Protein AF-0000000085148671 (afdb_homodimer)

Foldseek 3Di:
DAECEEAECAELDCPEQELAEYENYEADNYEPAQYEHHNYEYELYEQYDPPDPAGYEHDQYAQALYEYYNYEGDNYENALYENANYEYYLYEHAQYECHNYAQWDDPDPPDIDGEYHHALYEHALYEQALHEHELYEHDNYECENYQLANYEHALYEHDNYEYDLVNQLRYAQALYEHENYDNPNDAPVRHPCHNYHYDDVCVCVNVVSVVDDDDDD/DAECEEDACAELDCPEQELAEYENYEADNYEPAQYEHHNYEYELYEQYDPPDPAGYEHHQYEQALYEYENYEGDNYENALYENANYEAYLYEHAQYECHNYAQWDDPDPVDIDGEYHHALYECALYEQALHEHELYEHDNYECENYQLANYEHALYEHDNYEYDLVNQLRYAQALYEHEPYDNPNDAPVRHPCHNYHYDDVCVCVNVVSVVDDDDDD

Organism: Shewanella frigidimarina (strain NCIMB 400) (NCBI:txid318167)

Nearest PDB structures (foldseek):
  2xtx-assembly1_B  TM=9.566E-01  e=6.988E-23  Klebsiella pneumoniae
  2xtw-assembly1_A  TM=9.650E-01  e=1.887E-22  Klebsiella pneumoniae
  2xty-assembly1_B  TM=9.690E-01  e=1.056E-20  Klebsiella pneumoniae
  3psz-assembly1_B  TM=9.398E-01  e=1.735E-20  Aeromonas hydrophila subsp. hydrophila ATCC 7966
  2xt4-assembly1_A  TM=6.233E-01  e=8.039E-11  Xanthomonas albilineans

pLDDT: mean 96.21, std 3.73, range [75.69, 98.88]

Sequence (434 aa):
MSNNQTFREHDFSQQLLPETTFENCHFYHCDFSRADLRDATFINCKFIEAGDSIGCQFKYADLRDASFKHCKLGMANFQGANGFGAEFRECDLQGASFLKTSFVNQISHKSYFCLVYITGCNLSYTDFEKQCIEKCDLFENRWTGANLQKASFKGSDLSRGEFSSNNWQQFDMQYCDLSHCELTGLDPRRVNLTGVKICDWQQEQLLEQLGVIVLPSMSNNQTFREHDFSQQLLPETTFENCHFYHCDFSRADLRDATFINCKFIEAGDSIGCQFKYADLRDASFKHCKLGMANFQGANGFGAEFRECDLQGASFLKTSFVNQISHKSYFCLVYITGCNLSYTDFEKQCIEKCDLFENRWTGANLQKASFKGSDLSRGEFSSNNWQQFDMQYCDLSHCELTGLDPRRVNLTGVKICDWQQEQLLEQLGVIVLPS

Structure (mmCIF, N/CA/C/O backbone):
data_AF-0000000085148671-model_v1
#
loop_
_entity.id
_entity.type
_entity.pdbx_description
1 polymer 'Fluoroquinolone resistance protein'
#
loop_
_atom_site.group_PDB
_atom_site.id
_atom_site.type_symbol
_atom_site.label_atom_id
_atom_site.label_alt_id
_atom_site.label_comp_id
_atom_site.label_asym_id
_atom_site.label_entity_id
_atom_site.label_seq_id
_atom_site.pdbx_PDB_ins_code
_atom_site.Cartn_x
_atom_site.Cartn_y
_atom_site.Cartn_z
_atom_site.occupancy
_atom_site.B_iso_or_equiv
_atom_site.auth_seq_id
_atom_site.auth_comp_id
_atom_site.auth_asym_id
_atom_site.auth_atom_id
_atom_site.pdbx_PDB_model_num
ATOM 1 N N . MET A 1 1 ? 4.504 43.594 30.609 1 75.81 1 MET A N 1
ATOM 2 C CA . MET A 1 1 ? 3.557 42.469 30.656 1 75.81 1 MET A CA 1
ATOM 3 C C . MET A 1 1 ? 2.131 43 30.812 1 75.81 1 MET A C 1
ATOM 5 O O . MET A 1 1 ? 1.864 43.844 31.672 1 75.81 1 MET A O 1
ATOM 9 N N . SER A 1 2 ? 1.337 42.906 29.891 1 85 2 SER A N 1
ATOM 10 C CA . SER A 1 2 ? -0.077 43.25 29.984 1 85 2 SER A CA 1
ATOM 11 C C . SER A 1 2 ? -0.912 42.031 30.406 1 85 2 SER A C 1
ATOM 13 O O . SER A 1 2 ? -0.788 40.969 29.812 1 85 2 SER A O 1
ATOM 15 N N . ASN A 1 3 ? -1.646 42.156 31.609 1 91.94 3 ASN A N 1
ATOM 16 C CA . ASN A 1 3 ? -2.43 41.062 32.156 1 91.94 3 ASN A CA 1
ATOM 17 C C . ASN A 1 3 ? -3.881 41.469 32.406 1 91.94 3 ASN A C 1
ATOM 19 O O . ASN A 1 3 ? -4.148 42.531 32.969 1 91.94 3 ASN A O 1
ATOM 23 N N . ASN A 1 4 ? -4.723 40.625 31.859 1 94.81 4 ASN A N 1
ATOM 24 C CA . ASN A 1 4 ? -6.152 40.781 32.094 1 94.81 4 ASN A CA 1
ATOM 25 C C . ASN A 1 4 ? -6.676 42.094 31.5 1 94.81 4 ASN A C 1
ATOM 27 O O . ASN A 1 4 ? -7.426 42.812 32.156 1 94.81 4 ASN A O 1
ATOM 31 N N . GLN A 1 5 ? -6.199 42.375 30.453 1 96.12 5 GLN A N 1
ATOM 32 C CA . GLN A 1 5 ? -6.645 43.594 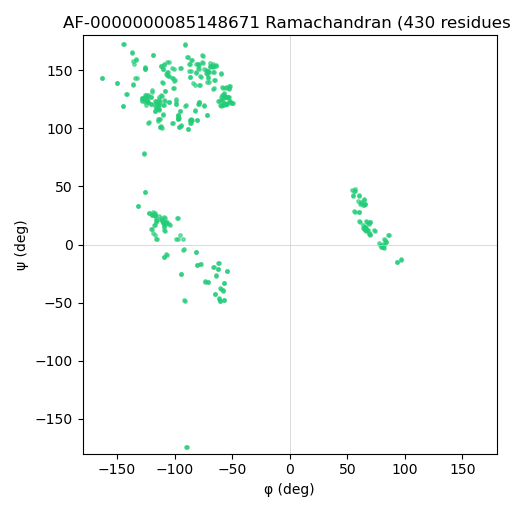29.75 1 96.12 5 GLN A CA 1
ATOM 33 C C . GLN A 1 5 ? -7.5 43.219 28.547 1 96.12 5 GLN A C 1
ATOM 35 O O . GLN A 1 5 ? -7.359 42.156 27.969 1 96.12 5 GLN A O 1
ATOM 40 N N . THR A 1 6 ? -8.469 44.094 28.281 1 97.12 6 THR A N 1
ATOM 41 C CA . THR A 1 6 ? -9.258 43.969 27.062 1 97.12 6 THR A CA 1
ATOM 42 C C . THR A 1 6 ? -8.984 45.125 26.125 1 97.12 6 THR A C 1
ATOM 44 O O . THR A 1 6 ? -9.055 46.281 26.531 1 97.12 6 THR A O 1
ATOM 47 N N . PHE A 1 7 ? -8.586 44.844 25 1 96.62 7 PHE A N 1
ATOM 48 C CA . PHE A 1 7 ? -8.383 45.812 23.922 1 96.62 7 PHE A CA 1
ATOM 49 C C . PHE A 1 7 ? -9.445 45.656 22.844 1 96.62 7 PHE A C 1
ATOM 51 O O . PHE A 1 7 ? -9.664 44.562 22.328 1 96.62 7 PHE A O 1
ATOM 58 N N . ARG A 1 8 ? -10.125 46.688 22.578 1 96.12 8 ARG A N 1
ATOM 59 C CA . ARG A 1 8 ? -11.148 46.656 21.547 1 96.12 8 ARG A CA 1
ATOM 60 C C . ARG A 1 8 ? -10.844 47.688 20.453 1 96.12 8 ARG A C 1
ATOM 62 O O . ARG A 1 8 ? -10.578 48.844 20.734 1 96.12 8 ARG A O 1
ATOM 69 N N . GLU A 1 9 ? -10.812 47.25 19.172 1 96.5 9 GLU A N 1
ATOM 70 C CA . GLU A 1 9 ? -10.617 48.094 18.016 1 96.5 9 GLU A CA 1
ATOM 71 C C . GLU A 1 9 ? -9.32 48.906 18.125 1 96.5 9 GLU A C 1
ATOM 73 O O . GLU A 1 9 ? -9.266 50.062 17.703 1 96.5 9 GLU A O 1
ATOM 78 N N . HIS A 1 10 ? -8.445 48.281 18.828 1 96.19 10 HIS A N 1
ATOM 79 C CA . HIS A 1 10 ? -7.168 48.938 19.016 1 96.19 10 HIS A CA 1
ATOM 80 C C . HIS A 1 10 ? -6.246 48.719 17.828 1 96.19 10 HIS A C 1
ATOM 82 O O . HIS A 1 10 ? -6.195 47.594 17.281 1 96.19 10 HIS A O 1
ATOM 88 N N . ASP A 1 11 ? -5.574 49.656 17.375 1 97.88 11 ASP A N 1
ATOM 89 C CA . ASP A 1 11 ? -4.617 49.531 16.281 1 97.88 11 ASP A CA 1
ATOM 90 C C . ASP A 1 11 ? -3.199 49.344 16.812 1 97.88 11 ASP A C 1
ATOM 92 O O . ASP A 1 11 ? -2.541 50.281 17.234 1 97.88 11 ASP A O 1
ATOM 96 N N . PHE A 1 12 ? -2.732 48.156 16.812 1 97.12 12 PHE A N 1
ATOM 97 C CA . PHE A 1 12 ? -1.361 47.812 17.188 1 97.12 12 PHE A CA 1
ATOM 98 C C . PHE A 1 12 ? -0.454 47.781 15.969 1 97.12 12 PHE A C 1
ATOM 100 O O . PHE A 1 12 ? 0.7 47.375 16.062 1 97.12 12 PHE A O 1
ATOM 107 N N . SER A 1 13 ? -1.01 48.156 14.812 1 97.31 13 SER A N 1
ATOM 108 C CA . SER A 1 13 ? -0.247 48.031 13.578 1 97.31 13 SER A CA 1
ATOM 109 C C . SER A 1 13 ? 1.064 48.812 13.648 1 97.31 13 SER A C 1
ATOM 111 O O . SER A 1 13 ? 1.109 49.906 14.195 1 97.31 13 SER A O 1
ATOM 113 N N . GLN A 1 14 ? 2.143 48.25 13.234 1 97.44 14 GLN A N 1
ATOM 114 C CA . GLN A 1 14 ? 3.471 48.844 13.109 1 97.44 14 GLN A CA 1
ATOM 115 C C . GLN A 1 14 ? 4.07 49.125 14.477 1 97.44 14 GLN A C 1
ATOM 117 O O . GLN A 1 14 ? 5.117 49.781 14.578 1 97.44 14 GLN A O 1
ATOM 122 N N . GLN A 1 15 ? 3.416 48.656 15.461 1 96 15 GLN A N 1
ATOM 123 C CA . GLN A 1 15 ? 3.959 48.906 16.797 1 96 15 GLN A CA 1
ATOM 124 C C . GLN A 1 15 ? 5.102 47.938 17.109 1 96 15 GLN A C 1
ATOM 126 O O . GLN A 1 15 ? 5.148 46.812 16.562 1 96 15 GLN A O 1
ATOM 131 N N . LEU A 1 16 ? 5.965 48.406 17.922 1 96.81 16 LEU A N 1
ATOM 132 C CA . LEU A 1 16 ? 7.059 47.594 18.438 1 96.81 16 LEU A CA 1
ATOM 133 C C . LEU A 1 16 ? 6.691 46.969 19.781 1 96.81 16 LEU A C 1
ATOM 135 O O . LEU A 1 16 ? 6.691 47.656 20.797 1 96.81 16 LEU A O 1
ATOM 139 N N . LEU A 1 17 ? 6.367 45.719 19.703 1 95.31 17 LEU A N 1
ATOM 140 C CA . LEU A 1 17 ? 5.973 45 20.922 1 95.31 17 LEU A CA 1
ATOM 141 C C . LEU A 1 17 ? 6.809 43.75 21.109 1 95.31 17 LEU A C 1
ATOM 143 O O . LEU A 1 17 ? 6.262 42.656 21.344 1 95.31 17 LEU A O 1
ATOM 147 N N . PRO A 1 18 ? 8.133 43.812 20.938 1 95.19 18 PRO A N 1
ATOM 148 C CA . PRO A 1 18 ? 8.945 42.625 21.062 1 95.19 18 PRO A CA 1
ATOM 149 C C . PRO A 1 18 ? 9.055 42.125 22.516 1 95.19 18 PRO A C 1
ATOM 151 O O . PRO A 1 18 ? 9.086 42.969 23.438 1 95.19 18 PRO A O 1
ATOM 154 N N . GLU A 1 19 ? 9.07 40.938 22.734 1 96.62 19 GLU A N 1
ATOM 155 C CA . GLU A 1 19 ? 9.344 40.312 24.031 1 96.62 19 GLU A CA 1
ATOM 156 C C . GLU A 1 19 ? 8.25 40.625 25.047 1 96.62 19 GLU A C 1
ATOM 158 O O . GLU A 1 19 ? 8.398 40.375 26.234 1 96.62 19 GLU A O 1
ATOM 163 N N . THR A 1 20 ? 7.176 41.188 24.484 1 96.75 20 THR A N 1
ATOM 164 C CA . THR A 1 20 ? 6.078 41.5 25.375 1 96.75 20 THR A CA 1
ATOM 165 C C . THR A 1 20 ? 5.273 40.281 25.75 1 96.75 20 THR A C 1
ATOM 167 O O . THR A 1 20 ? 5.152 39.344 24.938 1 96.75 20 THR A O 1
ATOM 170 N N . THR A 1 21 ? 4.781 40.188 26.922 1 97.94 21 THR A N 1
ATOM 171 C CA . THR A 1 21 ? 3.939 39.062 27.359 1 97.94 21 THR A CA 1
ATOM 172 C C . THR A 1 21 ? 2.52 39.562 27.641 1 97.94 21 THR A C 1
ATOM 174 O O . THR A 1 21 ? 2.322 40.531 28.375 1 97.94 21 THR A O 1
ATOM 177 N N . PHE A 1 22 ? 1.618 38.969 27.062 1 98 22 PHE A N 1
ATOM 178 C CA . PHE A 1 22 ? 0.199 39.188 27.312 1 98 22 PHE A CA 1
ATOM 179 C C . PHE A 1 22 ? -0.446 37.969 27.906 1 98 22 PHE A C 1
ATOM 181 O O . PHE A 1 22 ? -0.381 36.875 27.312 1 98 22 PHE A O 1
ATOM 188 N N . GLU A 1 23 ? -1.001 38.031 29.031 1 98.19 23 GLU A N 1
ATOM 189 C CA . GLU A 1 23 ? -1.665 36.906 29.688 1 98.19 23 GLU A CA 1
ATOM 190 C C . GLU A 1 23 ? -3.119 37.219 30.016 1 98.19 23 GLU A C 1
ATOM 192 O O . GLU A 1 23 ? -3.412 38.281 30.562 1 98.19 23 GLU A O 1
ATOM 197 N N . ASN A 1 24 ? -4.008 36.375 29.609 1 98.19 24 ASN A N 1
ATOM 198 C CA . ASN A 1 24 ? -5.434 36.531 29.875 1 98.19 24 ASN A CA 1
ATOM 199 C C . ASN A 1 24 ? -5.973 37.844 29.297 1 98.19 24 ASN A C 1
ATOM 201 O O . ASN A 1 24 ? -6.75 38.531 29.938 1 98.19 24 ASN A O 1
ATOM 205 N N . CYS A 1 25 ? -5.469 38.188 28.172 1 98.19 25 CYS A N 1
ATOM 206 C CA . CYS A 1 25 ? -5.91 39.438 27.516 1 98.19 25 CYS A CA 1
ATOM 207 C C . CYS A 1 25 ? -6.891 39.125 26.391 1 98.19 25 CYS A C 1
ATOM 209 O O . CYS A 1 25 ? -6.887 38 25.844 1 98.19 25 CYS A O 1
ATOM 211 N N . HIS A 1 26 ? -7.762 40.062 26.125 1 97.88 26 HIS A N 1
ATOM 212 C CA . HIS A 1 26 ? -8.703 39.969 25.016 1 97.88 26 HIS A CA 1
ATOM 213 C C . HIS A 1 26 ? -8.438 41.031 23.969 1 97.88 26 HIS A C 1
ATOM 215 O O . HIS A 1 26 ? -8.375 42.219 24.312 1 97.88 26 HIS A O 1
ATOM 221 N N . PHE A 1 27 ? -8.188 40.594 22.797 1 98 27 PHE A N 1
ATOM 222 C CA . PHE A 1 27 ? -8.008 41.5 21.656 1 98 27 PHE A CA 1
ATOM 223 C C . PHE A 1 27 ? -9.148 41.344 20.672 1 98 27 PHE A C 1
ATOM 225 O O . PHE A 1 27 ? -9.203 40.344 19.922 1 98 27 PHE A O 1
ATOM 232 N N . TYR A 1 28 ? -10.094 42.25 20.672 1 97 28 TYR A N 1
ATOM 233 C CA . TYR A 1 28 ? -11.25 42.156 19.781 1 97 28 TYR A CA 1
ATOM 234 C C . TYR A 1 28 ? -11.188 43.219 18.703 1 97 28 TYR A C 1
ATOM 236 O O . TYR A 1 28 ? -11.078 44.406 18.984 1 97 28 TYR A O 1
ATOM 244 N N . HIS A 1 29 ? -11.156 42.781 17.453 1 96.56 29 HIS A N 1
ATOM 245 C CA . HIS A 1 29 ? -11.117 43.656 16.297 1 96.56 29 HIS A CA 1
ATOM 246 C C . HIS A 1 29 ? -9.852 44.531 16.297 1 96.56 29 HIS A C 1
ATOM 248 O O . HIS A 1 29 ? -9.891 45.719 15.977 1 96.56 29 HIS A O 1
ATOM 254 N N . CYS A 1 30 ? -8.789 43.875 16.766 1 97.56 30 CYS A N 1
ATOM 255 C CA . CYS A 1 30 ? -7.52 44.594 16.812 1 97.56 30 CYS A CA 1
ATOM 256 C C . CYS A 1 30 ? -6.684 44.312 15.57 1 97.56 30 CYS A C 1
ATOM 258 O O . CYS A 1 30 ? -6.891 43.312 14.898 1 97.56 30 CYS A O 1
ATOM 260 N N . ASP A 1 31 ? -5.875 45.219 15.203 1 98.5 31 ASP A N 1
ATOM 261 C CA . ASP A 1 31 ? -4.988 45.094 14.047 1 98.5 31 ASP A CA 1
ATOM 262 C C . ASP A 1 31 ? -3.525 45.062 14.484 1 98.5 31 ASP A C 1
ATOM 264 O O . ASP A 1 31 ? -2.998 46.031 15.016 1 98.5 31 ASP A O 1
ATOM 268 N N . PHE A 1 32 ? -2.885 43.938 14.227 1 98.5 32 PHE A N 1
ATOM 269 C CA . PHE A 1 32 ? -1.473 43.781 14.555 1 98.5 32 PHE A CA 1
ATOM 270 C C . PHE A 1 32 ? -0.62 43.781 13.297 1 98.5 32 PHE A C 1
ATOM 272 O O . PHE A 1 32 ? 0.492 43.25 13.289 1 98.5 32 PHE A O 1
ATOM 279 N N . SER A 1 33 ? -1.184 44.312 12.164 1 98.56 33 SER A N 1
ATOM 280 C CA . SER A 1 33 ? -0.46 44.281 10.898 1 98.56 33 SER A CA 1
ATOM 281 C C . SER A 1 33 ? 0.888 44.969 11.008 1 98.56 33 SER A C 1
ATOM 283 O O . SER A 1 33 ? 0.979 46.062 11.562 1 98.56 33 SER A O 1
ATOM 285 N N . ARG A 1 34 ? 1.94 44.344 10.57 1 98.56 34 ARG A N 1
ATOM 286 C CA . ARG A 1 34 ? 3.303 44.844 10.492 1 98.56 34 ARG A CA 1
ATOM 287 C C . ARG A 1 34 ? 3.852 45.156 11.883 1 98.56 34 ARG A C 1
ATOM 289 O O . ARG A 1 34 ? 4.844 45.875 12.016 1 98.56 34 ARG A O 1
ATOM 296 N N . ALA A 1 35 ? 3.182 44.688 12.852 1 98.5 35 ALA A N 1
ATOM 297 C CA . ALA A 1 35 ? 3.711 44.875 14.195 1 98.5 35 ALA A CA 1
ATOM 298 C C . ALA A 1 35 ? 4.926 43.969 14.43 1 98.5 35 ALA A C 1
ATOM 300 O O . ALA A 1 35 ? 5.039 42.906 13.828 1 98.5 35 ALA A O 1
ATOM 301 N N . ASP A 1 36 ? 5.84 44.438 15.211 1 98.69 36 ASP A N 1
ATOM 302 C CA . ASP A 1 36 ? 6.949 43.625 15.672 1 98.69 36 ASP A CA 1
ATOM 303 C C . ASP A 1 36 ? 6.57 42.844 16.938 1 98.69 36 ASP A C 1
ATOM 305 O O . ASP A 1 36 ? 6.5 43.406 18.031 1 98.69 36 ASP A O 1
ATOM 309 N N . LEU A 1 37 ? 6.395 41.625 16.766 1 98.31 37 LEU A N 1
ATOM 310 C CA . LEU A 1 37 ? 5.992 40.781 17.875 1 98.31 37 LEU A CA 1
ATOM 311 C C . LEU A 1 37 ? 7.043 39.719 18.141 1 98.31 37 LEU A C 1
ATOM 313 O O . LEU A 1 37 ? 6.715 38.625 18.609 1 98.31 37 LEU A O 1
ATOM 317 N N . ARG A 1 38 ? 8.289 40.031 17.781 1 98 38 ARG A N 1
ATOM 318 C CA . ARG A 1 38 ? 9.367 39.094 18.016 1 98 38 ARG A CA 1
ATOM 319 C C . ARG A 1 38 ? 9.453 38.719 19.484 1 98 38 ARG A C 1
ATOM 321 O O . ARG A 1 38 ? 9.422 39.562 20.359 1 98 38 ARG A O 1
ATOM 328 N N . ASP A 1 39 ? 9.445 37.406 19.719 1 98.44 39 ASP A N 1
ATOM 329 C CA . ASP A 1 39 ? 9.625 36.844 21.047 1 98.44 39 ASP A CA 1
ATOM 330 C C . ASP A 1 39 ? 8.477 37.25 21.969 1 98.44 39 ASP A C 1
ATOM 332 O O . ASP A 1 39 ? 8.602 37.156 23.188 1 98.44 39 ASP A O 1
ATOM 336 N N . ALA A 1 40 ? 7.445 37.719 21.391 1 98.38 40 ALA A N 1
ATOM 337 C CA . ALA A 1 40 ? 6.277 38.031 22.203 1 98.38 40 ALA A CA 1
ATOM 338 C C . ALA A 1 40 ? 5.574 36.75 22.656 1 98.38 40 ALA A C 1
ATOM 340 O O . ALA A 1 40 ? 5.641 35.719 21.984 1 98.38 40 ALA A O 1
ATOM 341 N N . THR A 1 41 ? 4.934 36.75 23.797 1 98.62 41 THR A N 1
ATOM 342 C CA . THR A 1 41 ? 4.234 35.594 24.344 1 98.62 41 THR A CA 1
ATOM 343 C C . THR A 1 41 ? 2.783 35.969 24.672 1 98.62 41 THR A C 1
ATOM 345 O O . THR A 1 41 ? 2.518 36.938 25.359 1 98.62 41 THR A O 1
ATOM 348 N N . PHE A 1 42 ? 1.898 35.219 24.172 1 98.62 42 PHE A N 1
ATOM 349 C CA . PHE A 1 42 ? 0.476 35.344 24.469 1 98.62 42 PHE A CA 1
ATOM 350 C C . PHE A 1 42 ? -0.035 34.094 25.156 1 98.62 42 PHE A C 1
ATOM 352 O O . PHE A 1 42 ? 0.072 33 24.609 1 98.62 42 PHE A O 1
ATOM 359 N N . ILE A 1 43 ? -0.55 34.188 26.375 1 98.62 43 ILE A N 1
ATOM 360 C CA . ILE A 1 43 ? -1.033 33.031 27.125 1 98.62 43 ILE A CA 1
ATOM 361 C C . ILE A 1 43 ? -2.498 33.25 27.5 1 98.62 43 ILE A C 1
ATOM 363 O O . ILE A 1 43 ? -2.846 34.25 28.141 1 98.62 43 ILE A O 1
ATOM 367 N N . ASN A 1 44 ? -3.365 32.312 27.078 1 98.56 44 ASN A N 1
ATOM 368 C CA . ASN A 1 44 ? -4.781 32.375 27.438 1 98.56 44 ASN A CA 1
ATOM 369 C C . ASN A 1 44 ? -5.438 33.656 26.938 1 98.56 44 ASN A C 1
ATOM 371 O O . ASN A 1 44 ? -6.137 34.344 27.688 1 98.56 44 ASN A O 1
ATOM 375 N N . CYS A 1 45 ? -5.109 34.031 25.719 1 98.56 45 CYS A N 1
ATOM 376 C CA . CYS A 1 45 ? -5.652 35.25 25.141 1 98.56 45 CYS A CA 1
ATOM 377 C C . CYS A 1 45 ? -6.727 34.906 24.109 1 98.56 45 CYS A C 1
ATOM 379 O O . CYS A 1 45 ? -6.789 33.812 23.594 1 98.56 45 CYS A O 1
ATOM 381 N N . LYS A 1 46 ? -7.586 35.875 23.875 1 98.31 46 LYS A N 1
ATOM 382 C CA . LYS A 1 46 ? -8.625 35.75 22.844 1 98.31 46 LYS A CA 1
ATOM 383 C C . LYS A 1 46 ? -8.453 36.844 21.781 1 98.31 46 LYS A C 1
ATOM 385 O O . LYS A 1 46 ? -8.289 38 22.094 1 98.31 46 LYS A O 1
ATOM 390 N N . PHE A 1 47 ? -8.523 36.375 20.578 1 98.38 47 PHE A N 1
ATOM 391 C CA . PHE A 1 47 ? -8.32 37.344 19.484 1 98.38 47 PHE A CA 1
ATOM 392 C C . PHE A 1 47 ? -9.562 37.438 18.609 1 98.38 47 PHE A C 1
ATOM 394 O O . PHE A 1 47 ? -9.523 38 17.516 1 98.38 47 PHE A O 1
ATOM 401 N N . ILE A 1 48 ? -10.641 36.781 19.141 1 97.56 48 ILE A N 1
ATOM 402 C CA . ILE A 1 48 ? -11.914 36.812 18.422 1 97.56 48 ILE A CA 1
ATOM 403 C C . ILE A 1 48 ? -13.062 36.719 19.422 1 97.56 48 ILE A C 1
ATOM 405 O O . ILE A 1 48 ? -12.984 35.969 20.406 1 97.56 48 ILE A O 1
ATOM 409 N N . GLU A 1 49 ? -13.969 37.469 19.125 1 94.19 49 GLU A N 1
ATOM 410 C CA . GLU A 1 49 ? -15.18 37.406 19.938 1 94.19 49 GLU A CA 1
ATOM 411 C C . GLU A 1 49 ? -16.141 36.344 19.406 1 94.19 49 GLU A C 1
ATOM 413 O O . GLU A 1 49 ? -16.156 36.062 18.219 1 94.19 49 GLU A O 1
ATOM 418 N N . ALA A 1 50 ? -16.859 35.812 20.344 1 90.44 50 ALA A N 1
ATOM 419 C CA . ALA A 1 50 ? -17.844 34.812 19.938 1 90.44 50 ALA A CA 1
ATOM 420 C C . ALA A 1 50 ? -18.781 35.344 18.875 1 90.44 50 ALA A C 1
ATOM 422 O O . ALA A 1 50 ? -19.312 36.469 19.016 1 90.44 50 ALA A O 1
ATOM 423 N N . GLY A 1 51 ? -18.922 34.688 17.812 1 89.75 51 GLY A N 1
ATOM 424 C CA . GLY A 1 51 ? -19.875 35.094 16.781 1 89.75 51 GLY A CA 1
ATOM 425 C C . GLY A 1 51 ? -19.234 35.906 15.664 1 89.75 51 GLY A C 1
ATOM 426 O O . GLY A 1 51 ? -19.844 36.125 14.625 1 89.75 51 GLY A O 1
ATOM 427 N N . ASP A 1 52 ? -17.984 36.344 15.922 1 92.25 52 ASP A N 1
ATOM 428 C CA . ASP A 1 52 ? -17.297 37.094 14.891 1 92.25 52 ASP A CA 1
ATOM 429 C C . ASP A 1 52 ? -16.891 36.219 13.711 1 92.25 52 ASP A C 1
ATOM 431 O O . ASP A 1 52 ? -16.656 35.031 13.883 1 92.25 52 ASP A O 1
ATOM 435 N N . SER A 1 53 ? -16.906 36.906 12.602 1 93 53 SER A N 1
ATOM 436 C CA . SER A 1 53 ? -16.5 36.188 11.406 1 93 53 SER A CA 1
ATOM 437 C C . SER A 1 53 ? -15.117 36.625 10.945 1 93 53 SER A C 1
ATOM 439 O O . SER A 1 53 ? -14.578 36.094 9.977 1 93 53 SER A O 1
ATOM 441 N N . ILE A 1 54 ? -14.695 37.656 11.586 1 93.62 54 ILE A N 1
ATOM 442 C CA . ILE A 1 54 ? -13.383 38.188 11.234 1 93.62 54 ILE A CA 1
ATOM 443 C C . ILE A 1 54 ? -12.5 38.25 12.484 1 93.62 54 ILE A C 1
ATOM 445 O O . ILE A 1 54 ? -12.914 38.75 13.516 1 93.62 54 ILE A O 1
ATOM 449 N N . GLY A 1 55 ? -11.398 37.625 12.43 1 96.06 55 GLY A N 1
ATOM 450 C CA . GLY A 1 55 ? -10.453 37.688 13.539 1 96.06 55 GLY A CA 1
ATOM 451 C C . GLY A 1 55 ? -9.477 38.812 13.445 1 96.06 55 GLY A C 1
ATOM 452 O O . GLY A 1 55 ? -9.625 39.719 12.594 1 96.06 55 GLY A O 1
ATOM 453 N N . CYS A 1 56 ? -8.539 38.875 14.32 1 97.69 56 CYS A N 1
ATOM 454 C CA . CYS A 1 56 ? -7.523 39.906 14.336 1 97.69 56 CYS A CA 1
ATOM 455 C C . CYS A 1 56 ? -6.602 39.812 13.133 1 97.69 56 CYS A C 1
ATOM 457 O O . CYS A 1 56 ? -6.473 38.719 12.539 1 97.69 56 CYS A O 1
ATOM 459 N N . GLN A 1 57 ? -6.051 40.938 12.758 1 98.19 57 GLN A N 1
ATOM 460 C CA . GLN A 1 57 ? -5.168 41 11.602 1 98.19 57 GLN A CA 1
ATOM 461 C C . GLN A 1 57 ? -3.703 40.969 12.023 1 98.19 57 GLN A C 1
ATOM 463 O O . GLN A 1 57 ? -3.279 41.812 12.836 1 98.19 57 GLN A O 1
ATOM 468 N N . PHE A 1 58 ? -2.973 40.031 11.477 1 98.56 58 PHE A N 1
ATOM 469 C CA . PHE A 1 58 ? -1.538 39.938 11.727 1 98.56 58 PHE A CA 1
ATOM 470 C C . PHE A 1 58 ? -0.753 40 10.422 1 98.56 58 PHE A C 1
ATOM 472 O O . PHE A 1 58 ? 0.311 39.406 10.297 1 98.56 58 PHE A O 1
ATOM 479 N N . LYS A 1 59 ? -1.323 40.656 9.414 1 98.44 59 LYS A N 1
ATOM 480 C CA . LYS A 1 59 ? -0.698 40.688 8.094 1 98.44 59 LYS A CA 1
ATOM 481 C C . LYS A 1 59 ? 0.701 41.312 8.172 1 98.44 59 LYS A C 1
ATOM 483 O O . LYS A 1 59 ? 0.887 42.375 8.75 1 98.44 59 LYS A O 1
ATOM 488 N N . TYR A 1 60 ? 1.724 40.562 7.633 1 98.5 60 TYR A N 1
ATOM 489 C CA . TYR A 1 60 ? 3.111 41 7.508 1 98.5 60 TYR A CA 1
ATOM 490 C C . TYR A 1 60 ? 3.713 41.312 8.875 1 98.5 60 TYR A C 1
ATOM 492 O O . TYR A 1 60 ? 4.66 42.094 8.984 1 98.5 60 TYR A O 1
ATOM 500 N N . ALA A 1 61 ? 3.111 40.781 9.898 1 98.69 61 ALA A N 1
ATOM 501 C CA . ALA A 1 61 ? 3.678 40.938 11.234 1 98.69 61 ALA A CA 1
ATOM 502 C C . ALA A 1 61 ? 4.934 40.094 11.398 1 98.69 61 ALA A C 1
ATOM 504 O O . ALA A 1 61 ? 5.102 39.094 10.711 1 98.69 61 ALA A O 1
ATOM 505 N N . ASP A 1 62 ? 5.848 40.531 12.203 1 98.69 62 ASP A N 1
ATOM 506 C CA . ASP A 1 62 ? 7.016 39.75 12.578 1 98.69 62 ASP A CA 1
ATOM 507 C C . ASP A 1 62 ? 6.715 38.875 13.805 1 98.69 62 ASP A C 1
ATOM 509 O O . ASP A 1 62 ? 6.742 39.375 14.938 1 98.69 62 ASP A O 1
ATOM 513 N N . LEU A 1 63 ? 6.445 37.656 13.523 1 98.31 63 LEU A N 1
ATOM 514 C CA . LEU A 1 63 ? 6.07 36.719 14.578 1 98.31 63 LEU A CA 1
ATOM 515 C C . LEU A 1 63 ? 7.227 35.781 14.898 1 98.31 63 LEU A C 1
ATOM 517 O O . LEU A 1 63 ? 7.023 34.719 15.508 1 98.31 63 LEU A O 1
ATOM 521 N N . ARG A 1 64 ? 8.422 36.125 14.508 1 97.75 64 ARG A N 1
ATOM 522 C CA . ARG A 1 64 ? 9.555 35.25 14.797 1 97.75 64 ARG A CA 1
ATOM 523 C C . ARG A 1 64 ? 9.648 34.938 16.281 1 97.75 64 ARG A C 1
ATOM 525 O O . ARG A 1 64 ? 9.719 35.844 17.109 1 97.75 64 ARG A O 1
ATOM 532 N N . ASP A 1 65 ? 9.578 33.719 16.609 1 98.5 65 ASP A N 1
ATOM 533 C CA . ASP A 1 65 ? 9.75 33.156 17.953 1 98.5 65 ASP A CA 1
ATOM 534 C C . ASP A 1 65 ? 8.633 33.625 18.891 1 98.5 65 ASP A C 1
ATOM 536 O O . ASP A 1 65 ? 8.789 33.625 20.109 1 98.5 65 ASP A O 1
ATOM 540 N N . ALA A 1 66 ? 7.641 34.125 18.328 1 98.69 66 ALA A N 1
ATOM 541 C CA . ALA A 1 66 ? 6.469 34.438 19.141 1 98.69 66 ALA A CA 1
ATOM 542 C C . ALA A 1 66 ? 5.781 33.188 19.625 1 98.69 66 ALA A C 1
ATOM 544 O O . ALA A 1 66 ? 5.902 32.125 19.016 1 98.69 66 ALA A O 1
ATOM 545 N N . SER A 1 67 ? 5.109 33.281 20.734 1 98.81 67 SER A N 1
ATOM 546 C CA . SER A 1 67 ? 4.453 32.125 21.328 1 98.81 67 SER A CA 1
ATOM 547 C C . SER A 1 67 ? 2.992 32.406 21.641 1 98.81 67 SER A C 1
ATOM 549 O O . SER A 1 67 ? 2.674 33.406 22.266 1 98.81 67 SER A O 1
ATOM 551 N N . PHE A 1 68 ? 2.139 31.609 21.172 1 98.81 68 PHE A N 1
ATOM 552 C CA . PHE A 1 68 ? 0.719 31.609 21.5 1 98.81 68 PHE A CA 1
ATOM 553 C C . PHE A 1 68 ? 0.327 30.328 22.219 1 98.81 68 PHE A C 1
ATOM 555 O O . PHE A 1 68 ? 0.456 29.234 21.672 1 98.81 68 PHE A O 1
ATOM 562 N N . LYS A 1 69 ? -0.103 30.406 23.438 1 98.81 69 LYS A N 1
ATOM 563 C CA . LYS A 1 69 ? -0.496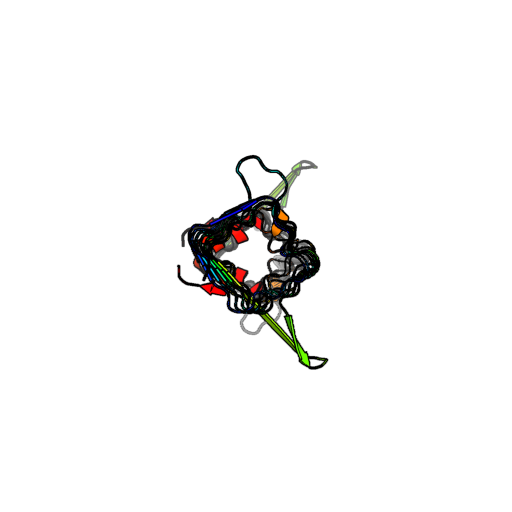 29.25 24.219 1 98.81 69 LYS A CA 1
ATOM 564 C C . LYS A 1 69 ? -1.922 29.391 24.734 1 98.81 69 LYS A C 1
ATOM 566 O O . LYS A 1 69 ? -2.248 30.375 25.406 1 98.81 69 LYS A O 1
ATOM 571 N N . HIS A 1 70 ? -2.777 28.422 24.453 1 98.75 70 HIS A N 1
ATOM 572 C CA . HIS A 1 70 ? -4.16 28.438 24.922 1 98.75 70 HIS A CA 1
ATOM 573 C C . HIS A 1 70 ? -4.887 29.688 24.469 1 98.75 70 HIS A C 1
ATOM 575 O O . HIS A 1 70 ? -5.539 30.359 25.281 1 98.75 70 HIS A O 1
ATOM 581 N N . CYS A 1 71 ? -4.711 30 23.203 1 98.81 71 CYS A N 1
ATOM 582 C CA . CYS A 1 71 ? -5.305 31.219 22.672 1 98.81 71 CYS A CA 1
ATOM 583 C C . CYS A 1 71 ? -6.422 30.906 21.688 1 98.81 71 CYS A C 1
ATOM 585 O O . CYS A 1 71 ? -6.434 29.828 21.078 1 98.81 71 CYS A O 1
ATOM 587 N N . LYS A 1 72 ? -7.379 31.797 21.531 1 98.62 72 LYS A N 1
ATOM 588 C CA . LYS A 1 72 ? -8.414 31.75 20.5 1 98.62 72 LYS A CA 1
ATOM 589 C C . LYS A 1 72 ? -8.094 32.719 19.359 1 98.62 72 LYS A C 1
ATOM 591 O O . LYS A 1 72 ? -8.328 33.906 19.484 1 98.62 72 LYS A O 1
ATOM 596 N N . LEU A 1 73 ? -7.656 32.125 18.297 1 98.06 73 LEU A N 1
ATOM 597 C CA . LEU A 1 73 ? -7.188 32.938 17.172 1 98.06 73 LEU A CA 1
ATOM 598 C C . LEU A 1 73 ? -8.016 32.656 15.922 1 98.06 73 LEU A C 1
ATOM 600 O O . LEU A 1 73 ? -7.523 32.781 14.797 1 98.06 73 LEU A O 1
ATOM 604 N N . GLY A 1 74 ? -9.219 32.219 16.094 1 98.19 74 GLY A N 1
ATOM 605 C CA . GLY A 1 74 ? -10.07 31.906 14.961 1 98.19 74 GLY A CA 1
ATOM 606 C C . GLY A 1 74 ? -10.164 33.031 13.953 1 98.19 74 GLY A C 1
ATOM 607 O O . GLY A 1 74 ? -10.25 34.219 14.328 1 98.19 74 GLY A O 1
ATOM 608 N N . MET A 1 75 ? -10.078 32.719 12.703 1 98 75 MET A N 1
ATOM 609 C CA . MET A 1 75 ? -10.305 33.625 11.594 1 98 75 MET A CA 1
ATOM 610 C C . MET A 1 75 ? -9.219 34.719 11.57 1 98 75 MET A C 1
ATOM 612 O O . MET A 1 75 ? -9.398 35.75 10.945 1 98 75 MET A O 1
ATOM 616 N N . ALA A 1 76 ? -8.156 34.5 12.32 1 98.31 76 ALA A N 1
ATOM 617 C CA . ALA A 1 76 ? -7.047 35.438 12.258 1 98.31 76 ALA A CA 1
ATOM 618 C C . ALA A 1 76 ? -6.367 35.406 10.891 1 98.31 76 ALA A C 1
ATOM 620 O O . ALA A 1 76 ? -6.398 34.375 10.203 1 98.31 76 ALA A O 1
ATOM 621 N N . ASN A 1 77 ? -5.852 36.5 10.453 1 98.38 77 ASN A N 1
ATOM 622 C CA . ASN A 1 77 ? -5.156 36.594 9.18 1 98.38 77 ASN A CA 1
ATOM 623 C C . ASN A 1 77 ? -3.656 36.812 9.367 1 98.38 77 ASN A C 1
ATOM 625 O O . ASN A 1 77 ? -3.225 37.906 9.781 1 98.38 77 ASN A O 1
ATOM 629 N N . PHE A 1 78 ? -2.854 35.812 9.016 1 98.5 78 PHE A N 1
ATOM 630 C CA . PHE A 1 78 ? -1.407 35.875 9.188 1 98.5 78 PHE A CA 1
ATOM 631 C C . PHE A 1 78 ? -0.71 36.062 7.848 1 98.5 78 PHE A C 1
ATOM 633 O O . PHE A 1 78 ? 0.473 35.719 7.707 1 98.5 78 PHE A O 1
ATOM 640 N N . GLN A 1 79 ? -1.479 36.531 6.855 1 97.94 79 GLN A N 1
ATOM 641 C CA . GLN A 1 79 ? -0.948 36.625 5.5 1 97.94 79 GLN A CA 1
ATOM 642 C C . GLN A 1 79 ? 0.378 37.406 5.488 1 97.94 79 GLN A C 1
ATOM 644 O O . GLN A 1 79 ? 0.469 38.5 6.004 1 97.94 79 GLN A O 1
ATOM 649 N N . GLY A 1 80 ? 1.396 36.719 4.957 1 97.94 80 GLY A N 1
ATOM 650 C CA . GLY A 1 80 ? 2.674 37.375 4.723 1 97.94 80 GLY A CA 1
ATOM 651 C C . GLY A 1 80 ? 3.506 37.531 5.984 1 97.94 80 GLY A C 1
ATOM 652 O O . GLY A 1 80 ? 4.594 38.125 5.949 1 97.94 80 GLY A O 1
ATOM 653 N N . ALA A 1 81 ? 3.072 37.125 7.059 1 98.38 81 ALA A N 1
ATOM 654 C CA . ALA A 1 81 ? 3.799 37.219 8.32 1 98.38 81 ALA A CA 1
ATOM 655 C C . ALA A 1 81 ? 5.043 36.344 8.32 1 98.38 81 ALA A C 1
ATOM 657 O O . ALA A 1 81 ? 5.156 35.438 7.516 1 98.38 81 ALA A O 1
ATOM 658 N N . ASN A 1 82 ? 6.016 36.688 9.133 1 98.12 82 ASN A N 1
ATOM 659 C CA . ASN A 1 82 ? 7.184 35.875 9.406 1 98.12 82 ASN A CA 1
ATOM 660 C C . ASN A 1 82 ? 7.008 35.062 10.695 1 98.12 82 ASN A C 1
ATOM 662 O O . ASN A 1 82 ? 7.086 35.625 11.789 1 98.12 82 ASN A O 1
ATOM 666 N N . GLY A 1 83 ? 6.832 33.844 10.516 1 97.62 83 GLY A N 1
ATOM 667 C CA . GLY A 1 83 ? 6.543 33.031 11.672 1 97.62 83 GLY A CA 1
ATOM 668 C C . GLY A 1 83 ? 7.656 32.031 11.992 1 97.62 83 GLY A C 1
ATOM 669 O O . GLY A 1 83 ? 7.414 30.984 12.586 1 97.62 83 GLY A O 1
ATOM 670 N N . PHE A 1 84 ? 8.938 32.375 11.531 1 97.31 84 PHE A N 1
ATOM 671 C CA . PHE A 1 84 ? 10.055 31.5 11.836 1 97.31 84 PHE A CA 1
ATOM 672 C C . PHE A 1 84 ? 10.242 31.359 13.344 1 97.31 84 PHE A C 1
ATOM 674 O O . PHE A 1 84 ? 10.406 32.344 14.047 1 97.31 84 PHE A O 1
ATOM 681 N N . GLY A 1 85 ? 10.109 30.109 13.789 1 97.81 85 GLY A N 1
ATOM 682 C CA . GLY A 1 85 ? 10.297 29.828 15.211 1 97.81 85 GLY A CA 1
ATOM 683 C C . GLY A 1 85 ? 9.055 30.078 16.031 1 97.81 85 GLY A C 1
ATOM 684 O O . GLY A 1 85 ? 9.086 29.969 17.266 1 97.81 85 GLY A O 1
ATOM 685 N N . ALA A 1 86 ? 7.996 30.453 15.43 1 98.5 86 ALA A N 1
ATOM 686 C CA . ALA A 1 86 ? 6.754 30.719 16.156 1 98.5 86 ALA A CA 1
ATOM 687 C C . ALA A 1 86 ? 6.203 29.438 16.766 1 98.5 86 ALA A C 1
ATOM 689 O O . ALA A 1 86 ? 6.477 28.328 16.297 1 98.5 86 ALA A O 1
ATOM 690 N N . GLU A 1 87 ? 5.477 29.625 17.812 1 98.69 87 GLU A N 1
ATOM 691 C CA . GLU A 1 87 ? 4.879 28.516 18.547 1 98.69 87 GLU A CA 1
ATOM 692 C C . GLU A 1 87 ? 3.383 28.734 18.75 1 98.69 87 GLU A C 1
ATOM 694 O O . GLU A 1 87 ? 2.969 29.766 19.266 1 98.69 87 GLU A O 1
ATOM 699 N N . PHE A 1 88 ? 2.617 27.812 18.328 1 98.81 88 PHE A N 1
ATOM 700 C CA . PHE A 1 88 ? 1.193 27.719 18.641 1 98.81 88 PHE A CA 1
ATOM 701 C C . PHE A 1 88 ? 0.88 26.453 19.422 1 98.81 88 PHE A C 1
ATOM 703 O O . PHE A 1 88 ? 1.072 25.344 18.922 1 98.81 88 PHE A O 1
ATOM 710 N N . ARG A 1 89 ? 0.458 26.594 20.625 1 98.75 89 ARG A N 1
ATOM 711 C CA . ARG A 1 89 ? 0.158 25.422 21.453 1 98.75 89 ARG A CA 1
ATOM 712 C C . ARG A 1 89 ? -1.265 25.5 22 1 98.75 89 ARG A C 1
ATOM 714 O O . ARG A 1 89 ? -1.634 26.469 22.672 1 98.75 89 ARG A O 1
ATOM 721 N N . GLU A 1 90 ? -2.076 24.484 21.703 1 98.75 90 GLU A N 1
ATOM 722 C CA . GLU A 1 90 ? -3.436 24.391 22.219 1 98.75 90 GLU A CA 1
ATOM 723 C C . GLU A 1 90 ? -4.242 25.641 21.906 1 98.75 90 GLU A C 1
ATOM 725 O O . GLU A 1 90 ? -4.883 26.203 22.797 1 98.75 90 GLU A O 1
ATOM 730 N N . CYS A 1 91 ? -4.137 26.031 20.703 1 98.88 91 CYS A N 1
ATOM 731 C CA . CYS A 1 91 ? -4.852 27.219 20.25 1 98.88 91 CYS A CA 1
ATOM 732 C C . CYS A 1 91 ? -5.996 26.828 19.312 1 98.88 91 CYS A C 1
ATOM 734 O O . CYS A 1 91 ? -5.984 25.75 18.719 1 98.88 91 CYS A O 1
ATOM 736 N N . ASP A 1 92 ? -6.996 27.641 19.219 1 98.69 92 ASP A N 1
ATOM 737 C CA . ASP A 1 92 ? -8.031 27.562 18.203 1 98.69 92 ASP A CA 1
ATOM 738 C C . ASP A 1 92 ? -7.723 28.5 17.031 1 98.69 92 ASP A C 1
ATOM 740 O O . ASP A 1 92 ? -7.836 29.719 17.156 1 98.69 92 ASP A O 1
ATOM 744 N N . LEU A 1 93 ? -7.371 27.906 15.93 1 98.5 93 LEU A N 1
ATOM 745 C CA . LEU A 1 93 ? -7 28.688 14.758 1 98.5 93 LEU A CA 1
ATOM 746 C C . LEU A 1 93 ? -7.988 28.469 13.617 1 98.5 93 LEU A C 1
ATOM 748 O O . LEU A 1 93 ? -7.652 28.656 12.445 1 98.5 93 LEU A O 1
ATOM 752 N N . GLN A 1 94 ? -9.18 28.016 13.992 1 98.19 94 GLN A N 1
ATOM 753 C CA . GLN A 1 94 ? -10.164 27.672 12.977 1 98.19 94 GLN A CA 1
ATOM 754 C C . GLN A 1 94 ? -10.352 28.812 11.977 1 98.19 94 GLN A C 1
ATOM 756 O O . GLN A 1 94 ? -10.609 29.953 12.367 1 98.19 94 GLN A O 1
ATOM 761 N N . GLY A 1 95 ? -10.109 28.469 10.75 1 97.88 95 GLY A N 1
ATOM 762 C CA . GLY A 1 95 ? -10.398 29.422 9.695 1 97.88 95 GLY A CA 1
ATOM 763 C C . GLY A 1 95 ? -9.305 30.453 9.508 1 97.88 95 GLY A C 1
ATOM 764 O O . GLY A 1 95 ? -9.43 31.359 8.68 1 97.88 95 GLY A O 1
ATOM 765 N N . ALA A 1 96 ? -8.258 30.422 10.25 1 98.31 96 ALA A N 1
ATOM 766 C CA . ALA A 1 96 ? -7.156 31.375 10.117 1 98.31 96 ALA A CA 1
ATOM 767 C C . ALA A 1 96 ? -6.469 31.234 8.758 1 98.31 96 ALA A C 1
ATOM 769 O O . ALA A 1 96 ? -6.539 30.172 8.125 1 98.31 96 ALA A O 1
ATOM 770 N N . SER A 1 97 ? -5.859 32.281 8.289 1 98 97 SER A N 1
ATOM 771 C CA . SER A 1 97 ? -5.152 32.25 7.012 1 98 97 SER A CA 1
ATOM 772 C C . SER A 1 97 ? -3.645 32.375 7.211 1 98 97 SER A C 1
ATOM 774 O O . SER A 1 97 ? -3.176 33.312 7.871 1 98 97 SER A O 1
ATOM 776 N N . PHE A 1 98 ? -2.936 31.469 6.625 1 97.88 98 PHE A N 1
ATOM 777 C CA . PHE A 1 98 ? -1.478 31.5 6.656 1 97.88 98 PHE A CA 1
ATOM 778 C C . PHE A 1 98 ? -0.906 31.672 5.254 1 97.88 98 PHE A C 1
ATOM 780 O O . PHE A 1 98 ? 0.201 31.203 4.969 1 97.88 98 PHE A O 1
ATOM 787 N N . LEU A 1 99 ? -1.723 32.281 4.398 1 96.06 99 LEU A N 1
ATOM 788 C CA . LEU A 1 99 ? -1.291 32.5 3.023 1 96.06 99 LEU A CA 1
ATOM 789 C C . LEU A 1 99 ? -0.021 33.344 2.977 1 96.06 99 LEU A C 1
ATOM 791 O O . LEU A 1 99 ? 0.051 34.406 3.607 1 96.06 99 LEU A O 1
ATOM 795 N N . LYS A 1 100 ? 1.044 32.844 2.355 1 96.31 100 LYS A N 1
ATOM 796 C CA . LYS A 1 100 ? 2.301 33.562 2.121 1 96.31 100 LYS A CA 1
ATOM 797 C C . LYS A 1 100 ? 3.039 33.812 3.432 1 96.31 100 LYS A C 1
ATOM 799 O O . LYS A 1 100 ? 3.92 34.688 3.496 1 96.31 100 LYS A O 1
ATOM 804 N N . THR A 1 101 ? 2.596 33.156 4.477 1 97.38 101 THR A N 1
ATOM 805 C CA . THR A 1 101 ? 3.354 33.219 5.723 1 97.38 101 THR A CA 1
ATOM 806 C C . THR A 1 101 ? 4.645 32.406 5.605 1 97.38 101 THR A C 1
ATOM 808 O O . THR A 1 101 ? 4.652 31.328 5.039 1 97.38 101 THR A O 1
ATOM 811 N N . SER A 1 102 ? 5.73 32.906 6.148 1 96.31 102 SER A N 1
ATOM 812 C CA . SER A 1 102 ? 7.008 32.188 6.043 1 96.31 102 SER A CA 1
ATOM 813 C C . SER A 1 102 ? 7.414 31.594 7.379 1 96.31 102 SER A C 1
ATOM 815 O O . SER A 1 102 ? 7.383 32.25 8.414 1 96.31 102 SER A O 1
ATOM 817 N N . PHE A 1 103 ? 7.77 30.375 7.309 1 96.81 103 PHE A N 1
ATOM 818 C CA . PHE A 1 103 ? 8.32 29.688 8.469 1 96.81 103 PHE A CA 1
ATOM 819 C C . PHE A 1 103 ? 9.758 29.25 8.211 1 96.81 103 PHE A C 1
ATOM 821 O O . PHE A 1 103 ? 10.281 28.375 8.914 1 96.81 103 PHE A O 1
ATOM 828 N N . VAL A 1 104 ? 10.367 29.797 7.246 1 94.69 104 VAL A N 1
ATOM 829 C CA . VAL A 1 104 ? 11.648 29.328 6.734 1 94.69 104 VAL A CA 1
ATOM 830 C C . VAL A 1 104 ? 12.742 30.328 7.066 1 94.69 104 VAL A C 1
ATOM 832 O O . VAL A 1 104 ? 12.508 31.547 7.035 1 94.69 104 VAL A O 1
ATOM 835 N N . ASN A 1 105 ? 13.836 29.734 7.445 1 92.06 105 ASN A N 1
ATOM 836 C CA . ASN A 1 105 ? 15.07 30.516 7.535 1 92.06 105 ASN A CA 1
ATOM 837 C C . ASN A 1 105 ? 16.109 30.062 6.516 1 92.06 105 ASN A C 1
ATOM 839 O O . ASN A 1 105 ? 16.438 28.875 6.457 1 92.06 105 ASN A O 1
ATOM 843 N N . GLN A 1 106 ? 16.391 30.953 5.703 1 87.19 106 GLN A N 1
ATOM 844 C CA . GLN A 1 106 ? 17.359 30.625 4.66 1 87.19 106 GLN A CA 1
ATOM 845 C C . GLN A 1 106 ? 18.781 30.688 5.191 1 87.19 106 GLN A C 1
ATOM 847 O O . GLN A 1 106 ? 19.203 31.703 5.77 1 87.19 106 GLN A O 1
ATOM 852 N N . ILE A 1 107 ? 19.484 29.594 5.113 1 86 107 ILE A N 1
ATOM 853 C CA . ILE A 1 107 ? 20.875 29.516 5.574 1 86 107 ILE A CA 1
ATOM 854 C C . ILE A 1 107 ? 21.812 29.859 4.422 1 86 107 ILE A C 1
ATOM 856 O O . ILE A 1 107 ? 22.766 30.625 4.598 1 86 107 ILE A O 1
ATOM 860 N N . SER A 1 108 ? 21.516 29.203 3.344 1 87 108 SER A N 1
ATOM 861 C CA . SER A 1 108 ? 22.266 29.484 2.117 1 87 108 SER A CA 1
ATOM 862 C C . SER A 1 108 ? 21.359 29.391 0.892 1 87 108 SER A C 1
ATOM 864 O O . SER A 1 108 ? 20.141 29.172 1.019 1 87 108 SER A O 1
ATOM 866 N N . HIS A 1 109 ? 21.953 29.797 -0.214 1 81.88 109 HIS A N 1
ATOM 867 C CA . HIS A 1 109 ? 21.172 29.797 -1.451 1 81.88 109 HIS A CA 1
ATOM 868 C C . HIS A 1 109 ? 20.578 28.422 -1.709 1 81.88 109 HIS A C 1
ATOM 870 O O . HIS A 1 109 ? 19.531 28.297 -2.355 1 81.88 109 HIS A O 1
ATOM 876 N N . LYS A 1 110 ? 21.297 27.406 -1.04 1 79.75 110 LYS A N 1
ATOM 877 C CA . LYS A 1 110 ? 20.859 26.047 -1.365 1 79.75 110 LYS A CA 1
ATOM 878 C C . LYS A 1 110 ? 20.266 25.359 -0.144 1 79.75 110 LYS A C 1
ATOM 880 O O . LYS A 1 110 ? 19.891 24.188 -0.212 1 79.75 110 LYS A O 1
ATOM 885 N N . SER A 1 111 ? 20.203 26.25 0.906 1 85.88 111 SER A N 1
ATOM 886 C CA . SER A 1 111 ? 19.797 25.562 2.127 1 85.88 111 SER A CA 1
ATOM 887 C C . SER A 1 111 ? 18.875 26.422 2.967 1 85.88 111 SER A C 1
ATOM 889 O O . SER A 1 111 ? 19.047 27.641 3.035 1 85.88 111 SER A O 1
ATOM 891 N N . TYR A 1 112 ? 17.828 25.828 3.312 1 89.06 112 TYR A N 1
ATOM 892 C CA . TYR A 1 112 ? 16.891 26.453 4.234 1 89.06 112 TYR A CA 1
ATOM 893 C C . TYR A 1 112 ? 16.422 25.484 5.301 1 89.06 112 TYR A C 1
ATOM 895 O O . TYR A 1 112 ? 16.625 24.266 5.172 1 89.06 112 TYR A O 1
ATOM 903 N N . PHE A 1 113 ? 16.031 26.062 6.367 1 91.62 113 PHE A N 1
ATOM 904 C CA . PHE A 1 113 ? 15.391 25.219 7.359 1 91.62 113 PHE A CA 1
ATOM 905 C C . PHE A 1 113 ? 14.102 25.859 7.867 1 91.62 113 PHE A C 1
ATOM 907 O O . PHE A 1 113 ? 13.984 27.078 7.891 1 91.62 113 PHE A O 1
ATOM 914 N N . CYS A 1 114 ? 13.18 25.109 8.109 1 94.56 114 CYS A N 1
ATOM 915 C CA . CYS A 1 114 ? 11.891 25.531 8.641 1 94.56 114 CYS A CA 1
ATOM 916 C C . CYS A 1 114 ? 11.805 25.281 10.141 1 94.56 114 CYS A C 1
ATOM 918 O O . CYS A 1 114 ? 12.367 24.312 10.648 1 94.56 114 CYS A O 1
ATOM 920 N N . LEU A 1 115 ? 11.195 26.25 10.75 1 96.44 115 LEU A N 1
ATOM 921 C CA . LEU A 1 115 ? 10.977 26.062 12.18 1 96.44 115 LEU A CA 1
ATOM 922 C C . LEU A 1 115 ? 9.648 26.672 12.609 1 96.44 115 LEU A C 1
ATOM 924 O O . LEU A 1 115 ? 9.422 27.875 12.445 1 96.44 115 LEU A O 1
ATOM 928 N N . VAL A 1 116 ? 8.773 25.844 13.117 1 97.94 116 VAL A N 1
ATOM 929 C CA . VAL A 1 116 ? 7.52 26.266 13.719 1 97.94 116 VAL A CA 1
ATOM 930 C C . VAL A 1 116 ? 6.957 25.125 14.578 1 97.94 116 VAL A C 1
ATOM 932 O O . VAL A 1 116 ? 7.16 23.953 14.281 1 97.94 116 VAL A O 1
ATOM 935 N N . TYR A 1 117 ? 6.375 25.438 15.641 1 98.31 117 TYR A N 1
ATOM 936 C CA . TYR A 1 117 ? 5.73 24.484 16.547 1 98.31 117 TYR A CA 1
ATOM 937 C C . TYR A 1 117 ? 4.223 24.719 16.578 1 98.31 117 TYR A C 1
ATOM 939 O O . TYR A 1 117 ? 3.752 25.719 17.125 1 98.31 117 TYR A O 1
ATOM 947 N N . ILE A 1 118 ? 3.506 23.891 16.016 1 98.69 118 ILE A N 1
ATOM 948 C CA . ILE A 1 118 ? 2.049 23.938 16.062 1 98.69 118 ILE A CA 1
ATOM 949 C C . ILE A 1 118 ? 1.499 22.641 16.625 1 98.69 118 ILE A C 1
ATOM 951 O O . ILE A 1 118 ? 1.501 21.609 15.945 1 98.69 118 ILE A O 1
ATOM 955 N N . THR A 1 119 ? 1.056 22.625 17.844 1 98.75 119 THR A N 1
ATOM 956 C CA . THR A 1 119 ? 0.663 21.375 18.469 1 98.75 119 THR A CA 1
ATOM 957 C C . THR A 1 119 ? -0.656 21.547 19.219 1 98.75 119 THR A C 1
ATOM 959 O O . THR A 1 119 ? -0.897 22.578 19.844 1 98.75 119 THR A O 1
ATOM 962 N N . GLY A 1 120 ? -1.477 20.594 19.094 1 98.69 120 GLY A N 1
ATOM 963 C CA . GLY A 1 120 ? -2.738 20.594 19.812 1 98.69 120 GLY A CA 1
ATOM 964 C C . GLY A 1 120 ? -3.662 21.719 19.375 1 98.69 120 GLY A C 1
ATOM 965 O O . GLY A 1 120 ? -4.363 22.297 20.203 1 98.69 120 GLY A O 1
ATOM 966 N N . CYS A 1 121 ? -3.652 22.078 18.156 1 98.88 121 CYS A N 1
ATOM 967 C CA . CYS A 1 121 ? -4.422 23.219 17.688 1 98.88 121 CYS A CA 1
ATOM 968 C C . CYS A 1 121 ? -5.586 22.781 16.812 1 98.88 121 CYS A C 1
ATOM 970 O O . CYS A 1 121 ? -5.555 21.688 16.234 1 98.88 121 CYS A O 1
ATOM 972 N N . ASN A 1 122 ? -6.645 23.531 16.797 1 98.88 122 ASN A N 1
ATOM 973 C CA . ASN A 1 122 ? -7.703 23.422 15.797 1 98.88 122 ASN A CA 1
ATOM 974 C C . ASN A 1 122 ? -7.383 24.234 14.547 1 98.88 122 ASN A C 1
ATOM 976 O O . ASN A 1 122 ? -7.516 25.453 14.539 1 98.88 122 ASN A O 1
ATOM 980 N N . LEU A 1 123 ? -6.996 23.547 13.492 1 98.69 123 LEU A N 1
ATOM 981 C CA . LEU A 1 123 ? -6.633 24.219 12.242 1 98.69 123 LEU A CA 1
ATOM 982 C C . LEU A 1 123 ? -7.688 23.969 11.172 1 98.69 123 LEU A C 1
ATOM 984 O O . LEU A 1 123 ? -7.387 24.016 9.977 1 98.69 123 LEU A O 1
ATOM 988 N N . SER A 1 124 ? -8.898 23.656 11.633 1 98.44 124 SER A N 1
ATOM 989 C CA . SER A 1 124 ? -9.969 23.391 10.68 1 98.44 124 SER A CA 1
ATOM 990 C C . SER A 1 124 ? -10.211 24.594 9.781 1 98.44 124 SER A C 1
ATOM 992 O O . SER A 1 124 ? -10.281 25.734 10.258 1 98.44 124 SER A O 1
ATOM 994 N N . TYR A 1 125 ? -10.227 24.359 8.469 1 97.75 125 TYR A N 1
ATOM 995 C CA . TYR A 1 125 ? -10.594 25.344 7.457 1 97.75 125 TYR A CA 1
ATOM 996 C C . TYR A 1 125 ? -9.547 26.438 7.348 1 97.75 125 TYR A C 1
ATOM 998 O O . TYR A 1 125 ? -9.836 27.547 6.887 1 97.75 125 TYR A O 1
ATOM 1006 N N . THR A 1 126 ? -8.367 26.141 7.832 1 98.19 126 THR A N 1
ATOM 1007 C CA . THR A 1 126 ? -7.27 27.094 7.652 1 98.19 126 THR A CA 1
ATOM 1008 C C . THR A 1 126 ? -6.746 27.047 6.223 1 98.19 126 THR A C 1
ATOM 1010 O O . THR A 1 126 ? -7.055 26.109 5.473 1 98.19 126 THR A O 1
ATOM 1013 N N . ASP A 1 127 ? -6.043 28.031 5.867 1 98.06 127 ASP A N 1
ATOM 1014 C CA . ASP A 1 127 ? -5.418 28.109 4.551 1 98.06 127 ASP A CA 1
ATOM 1015 C C . ASP A 1 127 ? -3.896 28.047 4.66 1 98.06 127 ASP A C 1
ATOM 1017 O O . ASP A 1 127 ? -3.262 29 5.109 1 98.06 127 ASP A O 1
ATOM 1021 N N . PHE A 1 128 ? -3.314 26.922 4.258 1 97.56 128 PHE A N 1
ATOM 1022 C CA . PHE A 1 128 ? -1.874 26.703 4.234 1 97.56 128 PHE A CA 1
ATOM 1023 C C . PHE A 1 128 ? -1.387 26.469 2.809 1 97.56 128 PHE A C 1
ATOM 1025 O O . PHE A 1 128 ? -0.392 25.766 2.59 1 97.56 128 PHE A O 1
ATOM 1032 N N . GLU A 1 129 ? -2.137 27 1.864 1 97.12 129 GLU A N 1
ATOM 1033 C CA . GLU A 1 129 ? -1.799 26.781 0.463 1 97.12 129 GLU A CA 1
ATOM 1034 C C . GLU A 1 129 ? -0.349 27.156 0.175 1 97.12 129 GLU A C 1
ATOM 1036 O O . GLU A 1 129 ? 0.107 28.234 0.568 1 97.12 129 GLU A O 1
ATOM 1041 N N . LYS A 1 130 ? 0.489 26.25 -0.434 1 96.31 130 LYS A N 1
ATOM 1042 C CA . LYS A 1 130 ? 1.849 26.438 -0.932 1 96.31 130 LYS A CA 1
ATOM 1043 C C . LYS A 1 130 ? 2.82 26.719 0.214 1 96.31 130 LYS A C 1
ATOM 1045 O O . LYS A 1 130 ? 3.924 27.219 -0.008 1 96.31 130 LYS A O 1
ATOM 1050 N N . GLN A 1 131 ? 2.377 26.328 1.395 1 95.5 131 GLN A N 1
ATOM 1051 C CA . GLN A 1 131 ? 3.229 26.562 2.555 1 95.5 131 GLN A CA 1
ATOM 1052 C C . GLN A 1 131 ? 4.309 25.484 2.678 1 95.5 131 GLN A C 1
ATOM 1054 O O . GLN A 1 131 ? 4.074 24.328 2.352 1 95.5 131 GLN A O 1
ATOM 1059 N N . CYS A 1 132 ? 5.43 25.938 3.193 1 94.94 132 CYS A N 1
ATOM 1060 C CA . CYS A 1 132 ? 6.543 25.047 3.457 1 94.94 132 CYS A CA 1
ATOM 1061 C C . CYS A 1 132 ? 6.777 24.875 4.953 1 94.94 132 CYS A C 1
ATOM 1063 O O . CYS A 1 132 ? 7.336 25.766 5.598 1 94.94 132 CYS A O 1
ATOM 1065 N N . ILE A 1 133 ? 6.336 23.859 5.484 1 96.75 133 ILE A N 1
ATOM 1066 C CA . ILE A 1 133 ? 6.504 23.547 6.898 1 96.75 133 ILE A CA 1
ATOM 1067 C C . ILE A 1 133 ? 7.121 22.156 7.047 1 96.75 133 ILE A C 1
ATOM 1069 O O . ILE A 1 133 ? 6.438 21.219 7.441 1 96.75 133 ILE A O 1
ATOM 1073 N N . GLU A 1 134 ? 8.383 22.078 6.859 1 97.25 134 GLU A N 1
ATOM 1074 C CA . GLU A 1 134 ? 9.094 20.797 6.82 1 97.25 134 GLU A CA 1
ATOM 1075 C C . GLU A 1 134 ? 9.898 20.578 8.102 1 97.25 134 GLU A C 1
ATOM 1077 O O . GLU A 1 134 ? 10.438 21.531 8.672 1 97.25 134 GLU A O 1
ATOM 1082 N N . LYS A 1 135 ? 9.984 19.312 8.539 1 97.62 135 LYS A N 1
ATOM 1083 C CA . LYS A 1 135 ? 10.758 18.891 9.703 1 97.62 135 LYS A CA 1
ATOM 1084 C C . LYS A 1 135 ? 10.352 19.688 10.945 1 97.62 135 LYS A C 1
ATOM 1086 O O . LYS A 1 135 ? 11.203 20.156 11.695 1 97.62 135 LYS A O 1
ATOM 1091 N N . CYS A 1 136 ? 9.023 19.828 11.039 1 98.31 136 CYS A N 1
ATOM 1092 C CA . CYS A 1 136 ? 8.5 20.609 12.156 1 98.31 136 CYS A CA 1
ATOM 1093 C C . CYS A 1 136 ? 7.602 19.75 13.039 1 98.31 136 CYS A C 1
ATOM 1095 O O . CYS A 1 136 ? 7.203 18.641 12.641 1 98.31 136 CYS A O 1
ATOM 1097 N N . ASP A 1 137 ? 7.359 20.234 14.266 1 98.25 137 ASP A N 1
ATOM 1098 C CA . ASP A 1 137 ? 6.434 19.609 15.203 1 98.25 137 ASP A CA 1
ATOM 1099 C C . ASP A 1 137 ? 5 20.062 14.953 1 98.25 137 ASP A C 1
ATOM 1101 O O . ASP A 1 137 ? 4.633 21.188 15.328 1 98.25 137 ASP A O 1
ATOM 1105 N N . LEU A 1 138 ? 4.191 19.172 14.398 1 98.62 138 LEU A N 1
ATOM 1106 C CA . LEU A 1 138 ? 2.82 19.484 14.016 1 98.62 138 LEU A CA 1
ATOM 1107 C C . LEU A 1 138 ? 1.851 18.422 14.508 1 98.62 138 LEU A C 1
ATOM 1109 O O . LEU A 1 138 ? 0.893 18.078 13.812 1 98.62 138 LEU A O 1
ATOM 1113 N N . PHE A 1 139 ? 2.133 17.828 15.664 1 98.56 139 PHE A N 1
ATOM 1114 C CA . PHE A 1 139 ? 1.341 16.703 16.109 1 98.56 139 PHE A CA 1
ATOM 1115 C C . PHE A 1 139 ? 0.094 17.172 16.859 1 98.56 139 PHE A C 1
ATOM 1117 O O . PHE A 1 139 ? 0.014 18.312 17.281 1 98.56 139 PHE A O 1
ATOM 1124 N N . GLU A 1 140 ? -0.908 16.359 16.953 1 98.69 140 GLU A N 1
ATOM 1125 C CA . GLU A 1 140 ? -2.133 16.531 17.734 1 98.69 140 GLU A CA 1
ATOM 1126 C C . GLU A 1 140 ? -2.949 17.719 17.219 1 98.69 140 GLU A C 1
ATOM 1128 O O . GLU A 1 140 ? -3.568 18.438 18 1 98.69 140 GLU A O 1
ATOM 1133 N N . ASN A 1 141 ? -2.902 17.953 15.883 1 98.81 141 ASN A N 1
ATOM 1134 C CA . ASN A 1 141 ? -3.658 19.047 15.281 1 98.81 141 ASN A CA 1
ATOM 1135 C C . ASN A 1 141 ? -4.875 18.531 14.516 1 98.81 141 ASN A C 1
ATOM 1137 O O . ASN A 1 141 ? -4.852 17.422 13.984 1 98.81 141 ASN A O 1
ATOM 1141 N N . ARG A 1 142 ? -5.895 19.297 14.484 1 98.81 142 ARG A N 1
ATOM 1142 C CA . ARG A 1 142 ? -7.047 19.047 13.625 1 98.81 142 ARG A CA 1
ATOM 1143 C C . ARG A 1 142 ? -6.934 19.828 12.32 1 98.81 142 ARG A C 1
ATOM 1145 O O . ARG A 1 142 ? -6.98 21.062 12.328 1 98.81 142 ARG A O 1
ATOM 1152 N N . TRP A 1 143 ? -6.809 19.125 11.156 1 98.38 143 TRP A N 1
ATOM 1153 C CA . TRP A 1 143 ? -6.594 19.766 9.859 1 98.38 143 TRP A CA 1
ATOM 1154 C C . TRP A 1 143 ? -7.84 19.656 8.992 1 98.38 143 TRP A C 1
ATOM 1156 O O . TRP A 1 143 ? -7.785 19.922 7.785 1 98.38 143 TRP A O 1
ATOM 1166 N N . THR A 1 144 ? -8.953 19.25 9.625 1 97.5 144 THR A N 1
ATOM 1167 C CA . THR A 1 144 ? -10.172 18.984 8.867 1 97.5 144 THR A CA 1
ATOM 1168 C C . THR A 1 144 ? -10.57 20.203 8.039 1 97.5 144 THR A C 1
ATOM 1170 O O . THR A 1 144 ? -10.75 21.297 8.578 1 97.5 144 THR A O 1
ATOM 1173 N N . GLY A 1 145 ? -10.641 20.031 6.773 1 97.25 145 GLY A N 1
ATOM 1174 C CA . GLY A 1 145 ? -11.117 21.109 5.902 1 97.25 145 GLY A CA 1
ATOM 1175 C C . GLY A 1 145 ? -10.039 22.125 5.566 1 97.25 145 GLY A C 1
ATOM 1176 O O . GLY A 1 145 ? -10.281 23.062 4.816 1 97.25 145 GLY A O 1
ATOM 1177 N N . ALA A 1 146 ? -8.906 21.984 6.086 1 98.12 146 ALA A N 1
ATOM 1178 C CA . ALA A 1 146 ? -7.828 22.922 5.797 1 98.12 146 ALA A CA 1
ATOM 1179 C C . ALA A 1 146 ? -7.414 22.844 4.332 1 98.12 146 ALA A C 1
ATOM 1181 O O . ALA A 1 146 ? -7.484 21.781 3.711 1 98.12 146 ALA A O 1
ATOM 1182 N N . ASN A 1 147 ? -7.105 23.953 3.711 1 98.31 147 ASN A N 1
ATOM 1183 C CA . ASN A 1 147 ? -6.504 24 2.383 1 98.31 147 ASN A CA 1
ATOM 1184 C C . ASN A 1 147 ? -5 23.75 2.438 1 98.31 147 ASN A C 1
ATOM 1186 O O . ASN A 1 147 ? -4.234 24.625 2.826 1 98.31 147 ASN A O 1
ATOM 1190 N N . LEU A 1 148 ? -4.574 22.594 1.995 1 98 148 LEU A N 1
ATOM 1191 C CA . LEU A 1 148 ? -3.17 22.203 2.062 1 98 148 LEU A CA 1
ATOM 1192 C C . LEU A 1 148 ? -2.588 22.016 0.665 1 98 148 LEU A C 1
ATOM 1194 O O . LEU A 1 148 ? -1.573 21.344 0.495 1 98 148 LEU A O 1
ATOM 1198 N N . GLN A 1 149 ? -3.279 22.625 -0.334 1 97.88 149 GLN A N 1
ATOM 1199 C CA . GLN A 1 149 ? -2.871 22.438 -1.723 1 97.88 149 GLN A CA 1
ATOM 1200 C C . GLN A 1 149 ? -1.434 22.906 -1.941 1 97.88 149 GLN A C 1
ATOM 1202 O O . GLN A 1 149 ? -1.105 24.062 -1.693 1 97.88 149 GLN A O 1
ATOM 1207 N N . LYS A 1 150 ? -0.526 21.984 -2.387 1 97.19 150 LYS A N 1
ATOM 1208 C CA . LYS A 1 150 ? 0.866 22.25 -2.746 1 97.19 150 LYS A CA 1
ATOM 1209 C C . LYS A 1 150 ? 1.693 22.609 -1.517 1 97.19 150 LYS A C 1
ATOM 1211 O O . LYS A 1 150 ? 2.723 23.281 -1.631 1 97.19 150 LYS A O 1
ATOM 1216 N N . ALA A 1 151 ? 1.2 22.297 -0.336 1 97.44 151 ALA A N 1
ATOM 1217 C CA . ALA A 1 151 ? 2.008 22.469 0.868 1 97.44 151 ALA A CA 1
ATOM 1218 C C . ALA A 1 151 ? 2.996 21.312 1.03 1 97.44 151 ALA A C 1
ATOM 1220 O O . ALA A 1 151 ? 2.814 20.234 0.444 1 97.44 151 ALA A O 1
ATOM 1221 N N . SER A 1 152 ? 4.051 21.562 1.72 1 97.5 152 SER A N 1
ATOM 1222 C CA . SER A 1 152 ? 5.008 20.516 2.045 1 97.5 152 SER A CA 1
ATOM 1223 C C . SER A 1 152 ? 5.164 20.359 3.555 1 97.5 152 SER A C 1
ATOM 1225 O O . SER A 1 152 ? 5.523 21.312 4.25 1 97.5 152 SER A O 1
ATOM 1227 N N . PHE A 1 153 ? 4.875 19.203 4.008 1 98.19 153 PHE A N 1
ATOM 1228 C CA . PHE A 1 153 ? 5.078 18.844 5.406 1 98.19 153 PHE A CA 1
ATOM 1229 C C . PHE A 1 153 ? 6.195 17.828 5.551 1 98.19 153 PHE A C 1
ATOM 1231 O O . PHE A 1 153 ? 6.281 17.125 6.566 1 98.19 153 PHE A O 1
ATOM 1238 N N . LYS A 1 154 ? 7.059 17.766 4.52 1 98.06 154 LYS A N 1
ATOM 1239 C CA . LYS A 1 154 ? 8.086 16.734 4.449 1 98.06 154 LYS A CA 1
ATOM 1240 C C . LYS A 1 154 ? 8.867 16.641 5.758 1 98.06 154 LYS A C 1
ATOM 1242 O O . LYS A 1 154 ? 9.375 17.656 6.258 1 98.06 154 LYS A O 1
ATOM 1247 N N . GLY A 1 155 ? 8.844 15.469 6.348 1 98.19 155 GLY A N 1
ATOM 1248 C CA . GLY A 1 155 ? 9.664 15.203 7.52 1 98.19 155 GLY A CA 1
ATOM 1249 C C . GLY A 1 155 ? 9.031 15.695 8.812 1 98.19 155 GLY A C 1
ATOM 1250 O O . GLY A 1 155 ? 9.625 15.562 9.883 1 98.19 155 GLY A O 1
ATOM 1251 N N . SER A 1 156 ? 7.863 16.188 8.75 1 98.69 156 SER A N 1
ATOM 1252 C CA . SER A 1 156 ? 7.234 16.75 9.938 1 98.69 156 SER A CA 1
ATOM 1253 C C . SER A 1 156 ? 6.5 15.688 10.742 1 98.69 156 SER A C 1
ATOM 1255 O O . SER A 1 156 ? 6.172 14.617 10.219 1 98.69 156 SER A O 1
ATOM 1257 N N . ASP A 1 157 ? 6.348 15.938 12 1 98.75 157 ASP A N 1
ATOM 1258 C CA . ASP A 1 157 ? 5.551 15.086 12.875 1 98.75 157 ASP A CA 1
ATOM 1259 C C . ASP A 1 157 ? 4.074 15.469 12.828 1 98.75 157 ASP A C 1
ATOM 1261 O O . ASP A 1 157 ? 3.676 16.5 13.383 1 98.75 157 ASP A O 1
ATOM 1265 N N . LEU A 1 158 ? 3.254 14.672 12.195 1 98.56 158 LEU A N 1
ATOM 1266 C CA . LEU A 1 158 ? 1.819 14.914 12.078 1 98.56 158 LEU A CA 1
ATOM 1267 C C . LEU A 1 158 ? 1.03 13.906 12.906 1 98.56 158 LEU A C 1
ATOM 1269 O O . LEU A 1 158 ? -0.171 13.727 12.695 1 98.56 158 LEU A O 1
ATOM 1273 N N . SER A 1 159 ? 1.764 13.25 13.891 1 98.31 159 SER A N 1
ATOM 1274 C CA . SER A 1 159 ? 1.142 12.172 14.656 1 98.31 159 SER A CA 1
ATOM 1275 C C . SER A 1 159 ? -0.092 12.664 15.406 1 98.31 159 SER A C 1
ATOM 1277 O O . SER A 1 159 ? -0.163 13.828 15.789 1 98.31 159 SER A O 1
ATOM 1279 N N . ARG A 1 160 ? -1.065 11.836 15.562 1 98.19 160 ARG A N 1
ATOM 1280 C CA . ARG A 1 160 ? -2.305 12.086 16.281 1 98.19 160 ARG A CA 1
ATOM 1281 C C . ARG A 1 160 ? -3.07 13.258 15.672 1 98.19 160 ARG A C 1
ATOM 1283 O O . ARG A 1 160 ? -3.805 13.961 16.375 1 98.19 160 ARG A O 1
ATOM 1290 N N . GLY A 1 161 ? -2.875 13.477 14.391 1 98.12 161 GLY A N 1
ATOM 1291 C CA . GLY A 1 161 ? -3.617 14.492 13.672 1 98.12 161 GLY A CA 1
ATOM 1292 C C . GLY A 1 161 ? -4.922 13.984 13.094 1 98.12 161 GLY A C 1
ATOM 1293 O O . GLY A 1 161 ? -5.152 12.773 13.031 1 98.12 161 GLY A O 1
ATOM 1294 N N . GLU A 1 162 ? -5.742 14.898 12.797 1 98.31 162 GLU A N 1
ATOM 1295 C CA . GLU A 1 162 ? -7.004 14.609 12.125 1 98.31 162 GLU A CA 1
ATOM 1296 C C . GLU A 1 162 ? -7.062 15.273 10.75 1 98.31 162 GLU A C 1
ATOM 1298 O O . GLU A 1 162 ? -6.926 16.5 10.641 1 98.31 162 GLU A O 1
ATOM 1303 N N . PHE A 1 163 ? -7.281 14.484 9.766 1 97.62 163 PHE A N 1
ATOM 1304 C CA . PHE A 1 163 ? -7.305 14.984 8.391 1 97.62 163 PHE A CA 1
ATOM 1305 C C . PHE A 1 163 ? -8.602 14.594 7.699 1 97.62 163 PHE A C 1
ATOM 1307 O O . PHE A 1 163 ? -9.219 13.586 8.047 1 97.62 163 PHE A O 1
ATOM 1314 N N . SER A 1 164 ? -8.977 15.438 6.754 1 96.19 164 SER A N 1
ATOM 1315 C CA . SER A 1 164 ? -10.023 15.039 5.824 1 96.19 164 SER A CA 1
ATOM 1316 C C . SER A 1 164 ? -9.477 14.133 4.727 1 96.19 164 SER A C 1
ATOM 1318 O O . SER A 1 164 ? -8.281 14.172 4.422 1 96.19 164 SER A O 1
ATOM 1320 N N . SER A 1 165 ? -10.344 13.297 4.129 1 93.62 165 SER A N 1
ATOM 1321 C CA . SER A 1 165 ? -9.938 12.352 3.094 1 93.62 165 SER A CA 1
ATOM 1322 C C . SER A 1 165 ? -9.281 13.062 1.919 1 93.62 165 SER A C 1
ATOM 1324 O O . SER A 1 165 ? -8.375 12.516 1.285 1 93.62 165 SER A O 1
ATOM 1326 N N . ASN A 1 166 ? -9.75 14.273 1.667 1 92.06 166 ASN A N 1
ATOM 1327 C CA . ASN A 1 166 ? -9.25 15 0.504 1 92.06 166 ASN A CA 1
ATOM 1328 C C . ASN A 1 166 ? -7.918 15.68 0.8 1 92.06 166 ASN A C 1
ATOM 1330 O O . ASN A 1 166 ? -7.266 16.203 -0.107 1 92.06 166 ASN A O 1
ATOM 1334 N N . ASN A 1 167 ? -7.457 15.664 2.031 1 95.31 167 ASN A N 1
ATOM 1335 C CA . ASN A 1 167 ? -6.211 16.328 2.402 1 95.31 167 ASN A CA 1
ATOM 1336 C C . ASN A 1 167 ? -4.996 15.555 1.892 1 95.31 167 ASN A C 1
ATOM 1338 O O . ASN A 1 167 ? -4 16.156 1.483 1 95.31 167 ASN A O 1
ATOM 1342 N N . TRP A 1 168 ? -5.094 14.289 1.813 1 95.38 168 TRP A N 1
ATOM 1343 C CA . TRP A 1 168 ? -3.938 13.414 1.658 1 95.38 168 TRP A CA 1
ATOM 1344 C C . TRP A 1 168 ? -3.236 13.672 0.328 1 95.38 168 TRP A C 1
ATOM 1346 O O . TRP A 1 168 ? -2.023 13.477 0.21 1 95.38 168 TRP A O 1
ATOM 1356 N N . GLN A 1 169 ? -3.936 14.148 -0.642 1 95.56 169 GLN A N 1
ATOM 1357 C CA . GLN A 1 169 ? -3.342 14.336 -1.962 1 95.56 169 GLN A CA 1
ATOM 1358 C C . GLN A 1 169 ? -2.91 15.789 -2.17 1 95.56 169 GLN A C 1
ATOM 1360 O O . GLN A 1 169 ? -2.445 16.156 -3.252 1 95.56 169 GLN A O 1
ATOM 1365 N N . GLN A 1 170 ? -3.031 16.562 -1.176 1 96.38 170 GLN A N 1
ATOM 1366 C CA . GLN A 1 170 ? -2.82 18 -1.345 1 96.38 170 GLN A CA 1
ATOM 1367 C C . GLN A 1 170 ? -1.388 18.391 -0.994 1 96.38 170 GLN A C 1
ATOM 1369 O O . GLN A 1 170 ? -0.899 19.438 -1.43 1 96.38 170 GLN A O 1
ATOM 1374 N N . PHE A 1 171 ? -0.812 17.578 -0.154 1 97.44 171 PHE A N 1
ATOM 1375 C CA . PHE A 1 171 ? 0.475 18.031 0.367 1 97.44 171 PHE A CA 1
ATOM 1376 C C . PHE A 1 171 ? 1.501 16.906 0.312 1 97.44 171 PHE A C 1
ATOM 1378 O O . PHE A 1 171 ? 1.139 15.727 0.207 1 97.44 171 PHE A O 1
ATOM 1385 N N . ASP A 1 172 ? 2.736 17.281 0.342 1 97.69 172 ASP A N 1
ATOM 1386 C CA . ASP A 1 172 ? 3.848 16.328 0.383 1 97.69 172 ASP A CA 1
ATOM 1387 C C . ASP A 1 172 ? 4.039 15.773 1.791 1 97.69 172 ASP A C 1
ATOM 1389 O O . ASP A 1 172 ? 4.293 16.531 2.734 1 97.69 172 ASP A O 1
ATOM 1393 N N . MET A 1 173 ? 3.979 14.461 1.955 1 97.56 173 MET A N 1
ATOM 1394 C CA . MET A 1 173 ? 4.023 13.883 3.295 1 97.56 173 MET A CA 1
ATOM 1395 C C . MET A 1 173 ? 5.219 12.945 3.441 1 97.56 173 MET A C 1
ATOM 1397 O O . MET A 1 173 ? 5.273 12.141 4.371 1 97.56 173 MET A O 1
ATOM 1401 N N . GLN A 1 174 ? 6.137 13.031 2.479 1 98 174 GLN A N 1
ATOM 1402 C CA . GLN A 1 174 ? 7.312 12.18 2.584 1 98 174 GLN A CA 1
ATOM 1403 C C . GLN A 1 174 ? 7.992 12.344 3.941 1 98 174 GLN A C 1
ATOM 1405 O O . GLN A 1 174 ? 8.117 13.469 4.445 1 98 174 GLN A O 1
ATOM 1410 N N . TYR A 1 175 ? 8.367 11.25 4.594 1 98.31 175 TYR A N 1
ATOM 1411 C CA . TYR A 1 175 ? 9.141 11.172 5.832 1 98.31 175 TYR A CA 1
ATOM 1412 C C . TYR A 1 175 ? 8.328 11.688 7.012 1 98.31 175 TYR A C 1
ATOM 1414 O O . TYR A 1 175 ? 8.859 11.883 8.109 1 98.31 175 TYR A O 1
ATOM 1422 N N . CYS A 1 176 ? 7.055 11.93 6.832 1 98.56 176 CYS A N 1
ATOM 1423 C CA . CYS A 1 176 ? 6.227 12.406 7.93 1 98.56 176 CYS A CA 1
ATOM 1424 C C . CYS A 1 176 ? 5.887 11.281 8.898 1 98.56 176 CYS A C 1
ATOM 1426 O O . CYS A 1 176 ? 5.988 10.102 8.539 1 98.56 176 CYS A O 1
ATOM 1428 N N . ASP A 1 177 ? 5.602 11.68 10.031 1 98.69 177 ASP A N 1
ATOM 1429 C CA . ASP A 1 177 ? 5.043 10.766 11.023 1 98.69 177 ASP A CA 1
ATOM 1430 C C . ASP A 1 177 ? 3.52 10.875 11.078 1 98.69 177 ASP A C 1
ATOM 1432 O O . ASP A 1 177 ? 2.979 11.891 11.516 1 98.69 177 ASP A O 1
ATOM 1436 N N . LEU A 1 178 ? 2.795 9.875 10.664 1 98.19 178 LEU A N 1
ATOM 1437 C CA . LEU A 1 178 ? 1.337 9.859 10.672 1 98.19 178 LEU A CA 1
ATOM 1438 C C . LEU A 1 178 ? 0.812 8.875 11.711 1 98.19 178 LEU A C 1
ATOM 1440 O O . LEU A 1 178 ? -0.341 8.445 11.641 1 98.19 178 LEU A O 1
ATOM 1444 N N . SER A 1 179 ? 1.705 8.523 12.68 1 97.81 179 SER A N 1
ATOM 1445 C CA . SER A 1 179 ? 1.274 7.574 13.703 1 97.81 179 SER A CA 1
ATOM 1446 C C . SER A 1 179 ? 0.012 8.055 14.406 1 97.81 179 SER A C 1
ATOM 1448 O O . SER A 1 179 ? -0.126 9.25 14.695 1 97.81 179 SER A O 1
ATOM 1450 N N . HIS A 1 180 ? -0.956 7.152 14.602 1 97.31 180 HIS A N 1
ATOM 1451 C CA . HIS A 1 180 ? -2.176 7.352 15.375 1 97.31 180 HIS A CA 1
ATOM 1452 C C . HIS A 1 180 ? -3.154 8.258 14.641 1 97.31 180 HIS A C 1
ATOM 1454 O O . HIS A 1 180 ? -4.109 8.766 15.234 1 97.31 180 HIS A O 1
ATOM 1460 N N . CYS A 1 181 ? -2.936 8.531 13.406 1 97.06 181 CYS A N 1
ATOM 1461 C CA . CYS A 1 181 ? -3.918 9.203 12.57 1 97.06 181 CYS A CA 1
ATOM 1462 C C . CYS A 1 181 ? -4.883 8.203 11.945 1 97.06 181 CYS A C 1
ATOM 1464 O O . CYS A 1 181 ? -4.512 7.062 11.68 1 97.06 181 CYS A O 1
ATOM 1466 N N . GLU A 1 182 ? -6.086 8.602 11.82 1 95.75 182 GLU A N 1
ATOM 1467 C CA . GLU A 1 182 ? -6.996 7.855 10.953 1 95.75 182 GLU A CA 1
ATOM 1468 C C . GLU A 1 182 ? -6.695 8.109 9.477 1 95.75 182 GLU A C 1
ATOM 1470 O O . GLU A 1 182 ? -6.75 9.258 9.023 1 95.75 182 GLU A O 1
ATOM 1475 N N . LEU A 1 183 ? -6.352 7.102 8.75 1 95.5 183 LEU A N 1
ATOM 1476 C CA . LEU A 1 183 ? -5.848 7.277 7.391 1 95.5 183 LEU A CA 1
ATOM 1477 C C . LEU A 1 183 ? -6.961 7.074 6.363 1 95.5 183 LEU A C 1
ATOM 1479 O O . LEU A 1 183 ? -6.691 6.785 5.195 1 95.5 183 LEU A O 1
ATOM 1483 N N . THR A 1 184 ? -8.172 7.254 6.805 1 91.38 184 THR A N 1
ATOM 1484 C CA . THR A 1 184 ? -9.305 7.086 5.902 1 91.38 184 THR A CA 1
ATOM 1485 C C . THR A 1 184 ? -9.148 7.973 4.668 1 91.38 184 THR A C 1
ATOM 1487 O O . THR A 1 184 ? -8.891 9.172 4.793 1 91.38 184 THR A O 1
ATOM 1490 N N . GLY A 1 185 ? -9.258 7.348 3.514 1 91.62 185 GLY A N 1
ATOM 1491 C CA . GLY A 1 185 ? -9.188 8.102 2.271 1 91.62 185 GLY A CA 1
ATOM 1492 C C . GLY A 1 185 ? -7.793 8.164 1.687 1 91.62 185 GLY A C 1
ATOM 1493 O O . GLY A 1 185 ? -7.613 8.586 0.541 1 91.62 185 GLY A O 1
ATOM 1494 N N . LEU A 1 186 ? -6.805 7.852 2.418 1 95.19 186 LEU A N 1
ATOM 1495 C CA . LEU A 1 186 ? -5.434 7.832 1.915 1 95.19 186 LEU A CA 1
ATOM 1496 C C . LEU A 1 186 ? -5.219 6.656 0.97 1 95.19 186 LEU A C 1
ATOM 1498 O O . LEU A 1 186 ? -5.277 5.5 1.39 1 95.19 186 LEU A O 1
ATOM 1502 N N . ASP A 1 187 ? -5.023 6.98 -0.302 1 93.25 187 ASP A N 1
ATOM 1503 C CA . ASP A 1 187 ? -4.723 5.973 -1.313 1 93.25 187 ASP A CA 1
ATOM 1504 C C . ASP A 1 187 ? -3.219 5.879 -1.565 1 93.25 187 ASP A C 1
ATOM 1506 O O . ASP A 1 187 ? -2.629 6.773 -2.172 1 93.25 187 ASP A O 1
ATOM 1510 N N . PRO A 1 188 ? -2.65 4.785 -1.113 1 93.19 188 PRO A N 1
ATOM 1511 C CA . PRO A 1 188 ? -1.194 4.664 -1.209 1 93.19 188 PRO A CA 1
ATOM 1512 C C . PRO A 1 188 ? -0.694 4.688 -2.65 1 93.19 188 PRO A C 1
ATOM 1514 O O . PRO A 1 188 ? 0.504 4.859 -2.891 1 93.19 188 PRO A O 1
ATOM 1517 N N . ARG A 1 189 ? -1.538 4.492 -3.66 1 90.94 189 ARG A N 1
ATOM 1518 C CA . ARG A 1 189 ? -1.146 4.5 -5.066 1 90.94 189 ARG A CA 1
ATOM 1519 C C . ARG A 1 189 ? -1.023 5.926 -5.594 1 90.94 189 ARG A C 1
ATOM 1521 O O . ARG A 1 189 ? -0.406 6.156 -6.633 1 90.94 189 ARG A O 1
ATOM 1528 N N . ARG A 1 190 ? -1.602 6.902 -4.895 1 92 190 ARG A N 1
ATOM 1529 C CA . ARG A 1 190 ? -1.716 8.258 -5.418 1 92 190 ARG A CA 1
ATOM 1530 C C . ARG A 1 190 ? -0.793 9.219 -4.668 1 92 190 ARG A C 1
ATOM 1532 O O . ARG A 1 190 ? -0.672 10.383 -5.035 1 92 190 ARG A O 1
ATOM 1539 N N . VAL A 1 191 ? -0.257 8.734 -3.58 1 94.56 191 VAL A N 1
ATOM 1540 C CA . VAL A 1 191 ? 0.585 9.617 -2.777 1 94.56 191 VAL A CA 1
ATOM 1541 C C . VAL A 1 191 ? 1.95 8.969 -2.559 1 94.56 191 VAL A C 1
ATOM 1543 O O . VAL A 1 191 ? 2.084 7.746 -2.639 1 94.56 191 VAL A O 1
ATOM 1546 N N . ASN A 1 192 ? 2.902 9.766 -2.41 1 96 192 ASN A N 1
ATOM 1547 C CA . ASN A 1 192 ? 4.246 9.289 -2.088 1 96 192 ASN A CA 1
ATOM 1548 C C . ASN A 1 192 ? 4.402 9.023 -0.594 1 96 192 ASN A C 1
ATOM 1550 O O . ASN A 1 192 ? 4.41 9.961 0.209 1 96 192 ASN A O 1
ATOM 1554 N N . LEU A 1 193 ? 4.629 7.832 -0.177 1 96.88 193 LEU A N 1
ATOM 1555 C CA . LEU A 1 193 ? 4.652 7.449 1.229 1 96.88 193 LEU A CA 1
ATOM 1556 C C . LEU A 1 193 ? 6.074 7.125 1.68 1 96.88 193 LEU A C 1
ATOM 1558 O O . LEU A 1 193 ? 6.273 6.543 2.748 1 96.88 193 LEU A O 1
ATOM 1562 N N . THR A 1 194 ? 6.996 7.551 0.87 1 97.25 194 THR A N 1
ATOM 1563 C CA . THR A 1 194 ? 8.383 7.254 1.212 1 97.25 194 THR A CA 1
ATOM 1564 C C . THR A 1 194 ? 8.727 7.797 2.596 1 97.25 194 THR A C 1
ATOM 1566 O O . THR A 1 194 ? 8.617 9 2.844 1 97.25 194 THR A O 1
ATOM 1569 N N . GLY A 1 195 ? 9.117 6.906 3.475 1 97.75 195 GLY A N 1
ATOM 1570 C CA . GLY A 1 195 ? 9.594 7.301 4.789 1 97.75 195 GLY A CA 1
ATOM 1571 C C . GLY A 1 195 ? 8.477 7.625 5.762 1 97.75 195 GLY A C 1
ATOM 1572 O O . GLY A 1 195 ? 8.727 8.008 6.906 1 97.75 195 GLY A O 1
ATOM 1573 N N . VAL A 1 196 ? 7.25 7.559 5.344 1 98.31 196 VAL A N 1
ATOM 1574 C CA . VAL A 1 196 ? 6.121 7.871 6.211 1 98.31 196 VAL A CA 1
ATOM 1575 C C . VAL A 1 196 ? 6.023 6.836 7.328 1 98.31 196 VAL A C 1
ATOM 1577 O O . VAL A 1 196 ? 6.164 5.633 7.078 1 98.31 196 VAL A O 1
ATOM 1580 N N . LYS A 1 197 ? 5.852 7.27 8.469 1 98.19 197 LYS A N 1
ATOM 1581 C CA . LYS A 1 197 ? 5.734 6.398 9.633 1 98.19 197 LYS A CA 1
ATOM 1582 C C . LYS A 1 197 ? 4.277 6.215 10.039 1 98.19 197 LYS A C 1
ATOM 1584 O O . LYS A 1 197 ? 3.516 7.188 10.094 1 98.19 197 LYS A O 1
ATOM 1589 N N . ILE A 1 198 ? 3.869 4.984 10.32 1 97.56 198 ILE A N 1
ATOM 1590 C CA . ILE A 1 198 ? 2.537 4.668 10.828 1 97.56 198 ILE A CA 1
ATOM 1591 C C . ILE A 1 198 ? 2.645 3.646 11.953 1 97.56 198 ILE A C 1
ATOM 1593 O O . ILE A 1 198 ? 3.709 3.066 12.18 1 97.56 198 ILE A O 1
ATOM 1597 N N . CYS A 1 199 ? 1.572 3.541 12.648 1 95.31 199 CYS A N 1
ATOM 1598 C CA . CYS A 1 199 ? 1.544 2.49 13.656 1 95.31 199 CYS A CA 1
ATOM 1599 C C . CYS A 1 199 ? 0.978 1.196 13.078 1 95.31 199 CYS A C 1
ATOM 1601 O O . CYS A 1 199 ? 0.422 1.192 11.984 1 95.31 199 CYS A O 1
ATOM 1603 N N . ASP A 1 200 ? 1.021 0.046 13.836 1 92 200 ASP A N 1
ATOM 1604 C CA . ASP A 1 200 ? 0.702 -1.307 13.391 1 92 200 ASP A CA 1
ATOM 1605 C C . ASP A 1 200 ? -0.745 -1.399 12.914 1 92 200 ASP A C 1
ATOM 1607 O O . ASP A 1 200 ? -1.017 -1.953 11.844 1 92 200 ASP A O 1
ATOM 1611 N N . TRP A 1 201 ? -1.623 -0.893 13.719 1 89.25 201 TRP A N 1
ATOM 1612 C CA . TRP A 1 201 ? -3.041 -1.067 13.414 1 89.25 201 TRP A CA 1
ATOM 1613 C C . TRP A 1 201 ? -3.422 -0.32 12.141 1 89.25 201 TRP A C 1
ATOM 1615 O O . TRP A 1 201 ? -4.441 -0.621 11.516 1 89.25 201 TRP A O 1
ATOM 1625 N N . GLN A 1 202 ? -2.564 0.686 11.727 1 94.31 202 GLN A N 1
ATOM 1626 C CA . GLN A 1 202 ? -2.848 1.495 10.547 1 94.31 202 GLN A CA 1
ATOM 1627 C C . GLN A 1 202 ? -2.527 0.73 9.266 1 94.31 202 GLN A C 1
ATOM 1629 O O . GLN A 1 202 ? -2.963 1.118 8.18 1 94.31 202 GLN A O 1
ATOM 1634 N N . GLN A 1 203 ? -1.781 -0.306 9.336 1 93.75 203 GLN A N 1
ATOM 1635 C CA . GLN A 1 203 ? -1.399 -1.091 8.164 1 93.75 203 GLN A CA 1
ATOM 1636 C C . GLN A 1 203 ? -2.629 -1.591 7.414 1 93.75 203 GLN A C 1
ATOM 1638 O O . GLN A 1 203 ? -2.703 -1.474 6.188 1 93.75 203 GLN A O 1
ATOM 1643 N N . GLU A 1 204 ? -3.551 -2.15 8.156 1 91.06 204 GLU A N 1
ATOM 1644 C CA . GLU A 1 204 ? -4.758 -2.703 7.551 1 91.06 204 GLU A CA 1
ATOM 1645 C C . GLU A 1 204 ? -5.539 -1.627 6.801 1 91.06 204 GLU A C 1
ATOM 1647 O O . GLU A 1 204 ? -6.117 -1.893 5.746 1 91.06 204 GLU A O 1
ATOM 1652 N N . GLN A 1 205 ? -5.555 -0.453 7.375 1 91.31 205 GLN A N 1
ATOM 1653 C CA . GLN A 1 205 ? -6.273 0.644 6.738 1 91.31 205 GLN A CA 1
ATOM 1654 C C . GLN A 1 205 ? -5.691 0.957 5.363 1 91.31 205 GLN A C 1
ATOM 1656 O O . GLN A 1 205 ? -6.43 1.13 4.391 1 91.31 205 GLN A O 1
ATOM 1661 N N . LEU A 1 206 ? -4.398 1.049 5.281 1 93.19 206 LEU A N 1
ATOM 1662 C CA . LEU A 1 206 ? -3.73 1.341 4.02 1 93.19 206 LEU A CA 1
ATOM 1663 C C . LEU A 1 206 ? -3.945 0.214 3.014 1 93.19 206 LEU A C 1
ATOM 1665 O O . LEU A 1 206 ? -4.242 0.467 1.845 1 93.19 206 LEU A O 1
ATOM 1669 N N . LEU A 1 207 ? -3.838 -1.025 3.506 1 93.81 207 LEU A N 1
ATOM 1670 C CA . LEU A 1 207 ? -3.943 -2.182 2.623 1 93.81 207 LEU A CA 1
ATOM 1671 C C . LEU A 1 207 ? -5.379 -2.369 2.141 1 93.81 207 LEU A C 1
ATOM 1673 O O . LEU A 1 207 ? -5.605 -2.834 1.021 1 93.81 207 LEU A O 1
ATOM 1677 N N . GLU A 1 208 ? -6.344 -2.014 2.979 1 92.38 208 GLU A N 1
ATOM 1678 C CA . GLU A 1 208 ? -7.742 -2.064 2.568 1 92.38 208 GLU A CA 1
ATOM 1679 C C . GLU A 1 208 ? -7.988 -1.204 1.331 1 92.38 208 GLU A C 1
ATOM 1681 O O . GLU A 1 208 ? -8.781 -1.568 0.462 1 92.38 208 GLU A O 1
ATOM 1686 N N . GLN A 1 209 ? -7.355 -0.11 1.334 1 91.88 209 GLN A N 1
ATOM 1687 C CA . GLN A 1 209 ? -7.492 0.787 0.192 1 91.88 209 GLN A CA 1
ATOM 1688 C C . GLN A 1 209 ? -6.973 0.134 -1.086 1 91.88 209 GLN A C 1
ATOM 1690 O O . GLN A 1 209 ? -7.391 0.495 -2.188 1 91.88 209 GLN A O 1
ATOM 1695 N N . LEU A 1 210 ? -6.152 -0.848 -0.999 1 93.44 210 LEU A N 1
ATOM 1696 C CA . LEU A 1 210 ? -5.605 -1.578 -2.137 1 93.44 210 LEU A CA 1
ATOM 1697 C C . LEU A 1 210 ? -6.465 -2.793 -2.467 1 93.44 210 LEU A C 1
ATOM 1699 O O . LEU A 1 210 ? -6.203 -3.5 -3.443 1 93.44 210 LEU A O 1
ATOM 1703 N N . GLY A 1 211 ? -7.484 -3.041 -1.637 1 94.31 211 GLY A N 1
ATOM 1704 C CA . GLY A 1 211 ? -8.367 -4.18 -1.846 1 94.31 211 GLY A CA 1
ATOM 1705 C C . GLY A 1 211 ? -7.84 -5.461 -1.227 1 94.31 211 GLY A C 1
ATOM 1706 O O . GLY A 1 211 ? -8.359 -6.547 -1.501 1 94.31 211 GLY A O 1
ATOM 1707 N N . VAL A 1 212 ? -6.789 -5.355 -0.475 1 96.5 212 VAL A N 1
ATOM 1708 C CA . VAL A 1 212 ? -6.16 -6.52 0.142 1 96.5 212 VAL A CA 1
ATOM 1709 C C . VAL A 1 212 ? -6.965 -6.953 1.365 1 96.5 212 VAL A C 1
ATOM 1711 O O . VAL A 1 212 ? -7.453 -6.113 2.125 1 96.5 212 VAL A O 1
ATOM 1714 N N . ILE A 1 213 ? -7.145 -8.156 1.521 1 96.31 213 ILE A N 1
ATOM 1715 C CA . ILE A 1 213 ? -7.789 -8.75 2.688 1 96.31 213 ILE A CA 1
ATOM 1716 C C . ILE A 1 213 ? -6.738 -9.406 3.58 1 96.31 213 ILE A C 1
ATOM 1718 O O . ILE A 1 213 ? -5.98 -10.273 3.127 1 96.31 213 ILE A O 1
ATOM 1722 N N . VAL A 1 214 ? -6.695 -8.977 4.793 1 94.75 214 VAL A N 1
ATOM 1723 C CA . VAL A 1 214 ? -5.723 -9.523 5.734 1 94.75 214 VAL A CA 1
ATOM 1724 C C . VAL A 1 214 ? -6.395 -10.586 6.605 1 94.75 214 VAL A C 1
ATOM 1726 O O . VAL A 1 214 ? -7.402 -10.312 7.258 1 94.75 214 VAL A O 1
ATOM 1729 N N . LEU A 1 215 ? -5.855 -11.742 6.531 1 91.81 215 LEU A N 1
ATOM 1730 C CA . LEU A 1 215 ? -6.355 -12.852 7.328 1 91.81 215 LEU A CA 1
ATOM 1731 C C . LEU A 1 215 ? -5.457 -13.102 8.539 1 91.81 215 LEU A C 1
ATOM 1733 O O . LEU A 1 215 ? -4.254 -12.852 8.484 1 91.81 215 LEU A O 1
ATOM 1737 N N . PRO A 1 216 ? -6.129 -13.5 9.758 1 85.44 216 PRO A N 1
ATOM 1738 C CA . PRO A 1 216 ? -5.312 -13.859 10.914 1 85.44 216 PRO A CA 1
ATOM 1739 C C . PRO A 1 216 ? -4.414 -15.07 10.656 1 85.44 216 PRO A C 1
ATOM 1741 O O . PRO A 1 216 ? -4.801 -15.984 9.922 1 85.44 216 PRO A O 1
ATOM 1744 N N . SER A 1 217 ? -3.035 -14.906 10.859 1 75.81 217 SER A N 1
ATOM 1745 C CA . SER A 1 217 ? -2.131 -16.031 10.656 1 75.81 217 SER A CA 1
ATOM 1746 C C . SER A 1 217 ? -2.439 -17.172 11.617 1 75.81 217 SER A C 1
ATOM 1748 O O . SER A 1 217 ? -2.93 -16.953 12.727 1 75.81 217 SER A O 1
ATOM 1750 N N . MET B 1 1 ? -4.707 -52.188 -14.625 1 75.69 1 MET B N 1
ATOM 1751 C CA . MET B 1 1 ? -3.771 -51.531 -13.711 1 75.69 1 MET B CA 1
ATOM 1752 C C . MET B 1 1 ? -2.344 -52 -13.977 1 75.69 1 MET B C 1
ATOM 1754 O O . MET B 1 1 ? -2.09 -53.188 -14.094 1 75.69 1 MET B O 1
ATOM 1758 N N . SER B 1 2 ? -1.535 -51.219 -14.484 1 84.88 2 SER B N 1
ATOM 1759 C CA . SER B 1 2 ? -0.12 -51.531 -14.664 1 84.88 2 SER B CA 1
ATOM 1760 C C . SER B 1 2 ? 0.699 -51.094 -13.453 1 84.88 2 SER B C 1
ATOM 1762 O O . SER B 1 2 ? 0.587 -49.969 -13 1 84.88 2 SER B O 1
ATOM 1764 N N . ASN B 1 3 ? 1.404 -52.094 -12.75 1 92 3 ASN B N 1
ATOM 1765 C CA . ASN B 1 3 ? 2.168 -51.844 -11.531 1 92 3 ASN B CA 1
ATOM 1766 C C . ASN B 1 3 ? 3.619 -52.312 -11.68 1 92 3 ASN B C 1
ATOM 1768 O O . ASN B 1 3 ? 3.881 -53.406 -12.141 1 92 3 ASN B O 1
ATOM 1772 N N . ASN B 1 4 ? 4.469 -51.375 -11.352 1 94.62 4 ASN B N 1
ATOM 1773 C CA . ASN B 1 4 ? 5.895 -51.688 -11.297 1 94.62 4 ASN B CA 1
ATOM 1774 C C . ASN B 1 4 ? 6.438 -52.062 -12.672 1 94.62 4 ASN B C 1
ATOM 1776 O O . ASN B 1 4 ? 7.188 -53.031 -12.805 1 94.62 4 ASN B O 1
ATOM 1780 N N . GLN B 1 5 ? 5.992 -51.438 -13.562 1 96.06 5 GLN B N 1
ATOM 1781 C CA . GLN B 1 5 ? 6.457 -51.656 -14.93 1 96.06 5 GLN B CA 1
ATOM 1782 C C . GLN B 1 5 ? 7.34 -50.5 -15.414 1 96.06 5 GLN B C 1
ATOM 1784 O O . GLN B 1 5 ? 7.203 -49.375 -14.945 1 96.06 5 GLN B O 1
ATOM 1789 N N . THR B 1 6 ? 8.312 -50.875 -16.219 1 97.12 6 THR B N 1
ATOM 1790 C CA . THR B 1 6 ? 9.125 -49.844 -16.891 1 97.12 6 THR B CA 1
ATOM 1791 C C . THR B 1 6 ? 8.883 -49.875 -18.391 1 97.12 6 THR B C 1
ATOM 1793 O O . THR B 1 6 ? 8.953 -50.938 -19.031 1 97.12 6 THR B O 1
ATOM 1796 N N . PHE B 1 7 ? 8.5 -48.812 -18.906 1 96.62 7 PHE B N 1
ATOM 1797 C CA . PHE B 1 7 ? 8.336 -48.625 -20.344 1 96.62 7 PHE B CA 1
ATOM 1798 C C . PHE B 1 7 ? 9.422 -47.688 -20.891 1 96.62 7 PHE B C 1
ATOM 1800 O O . PHE B 1 7 ? 9.641 -46.594 -20.375 1 96.62 7 PHE B O 1
ATOM 1807 N N . ARG B 1 8 ? 10.102 -48.156 -21.828 1 96.06 8 ARG B N 1
ATOM 1808 C CA . ARG B 1 8 ? 11.148 -47.344 -22.453 1 96.06 8 ARG B CA 1
ATOM 1809 C C . ARG B 1 8 ? 10.875 -47.156 -23.938 1 96.06 8 ARG B C 1
ATOM 1811 O O . ARG B 1 8 ? 10.594 -48.125 -24.656 1 96.06 8 ARG B O 1
ATOM 1818 N N . GLU B 1 9 ? 10.867 -45.906 -24.422 1 96.5 9 GLU B N 1
ATOM 1819 C CA . GLU B 1 9 ? 10.703 -45.562 -25.828 1 96.5 9 GLU B CA 1
ATOM 1820 C C . GLU B 1 9 ? 9.414 -46.125 -26.391 1 96.5 9 GLU B C 1
ATOM 1822 O O . GLU B 1 9 ? 9.367 -46.531 -27.562 1 96.5 9 GLU B O 1
ATOM 1827 N N . HIS B 1 10 ? 8.523 -46.25 -25.484 1 96.19 10 HIS B N 1
ATOM 1828 C CA . HIS B 1 10 ? 7.238 -46.812 -25.922 1 96.19 10 HIS B CA 1
ATOM 1829 C C . HIS B 1 10 ? 6.344 -45.719 -26.5 1 96.19 10 HIS B C 1
ATOM 1831 O O . HIS B 1 10 ? 6.305 -44.594 -25.984 1 96.19 10 HIS B O 1
ATOM 1837 N N . ASP B 1 11 ? 5.688 -45.969 -27.516 1 97.81 11 ASP B N 1
ATOM 1838 C CA . ASP B 1 11 ? 4.754 -45.031 -28.156 1 97.81 11 ASP B CA 1
ATOM 1839 C C . ASP B 1 11 ? 3.324 -45.312 -27.672 1 97.81 11 ASP B C 1
ATOM 1841 O O . ASP B 1 11 ? 2.666 -46.219 -28.141 1 97.81 11 ASP B O 1
ATOM 1845 N N . PHE B 1 12 ? 2.848 -44.531 -26.766 1 97.19 12 PHE B N 1
ATOM 1846 C CA . PHE B 1 12 ? 1.468 -44.625 -26.312 1 97.19 12 PHE B CA 1
ATOM 1847 C C . PHE B 1 12 ? 0.585 -43.625 -27.078 1 97.19 12 PHE B C 1
ATOM 1849 O O . PHE B 1 12 ? -0.569 -43.406 -26.703 1 97.19 12 PHE B O 1
ATOM 1856 N N . SER B 1 13 ? 1.157 -43 -28.094 1 97.25 13 SER B N 1
ATOM 1857 C CA . SER B 1 13 ? 0.417 -41.938 -28.781 1 97.25 13 SER B CA 1
ATOM 1858 C C . SER B 1 13 ? -0.892 -42.469 -29.359 1 97.25 13 SER B C 1
ATOM 1860 O O . SER B 1 13 ? -0.942 -43.594 -29.859 1 97.25 13 SER B O 1
ATOM 1862 N N . GLN B 1 14 ? -1.958 -41.781 -29.203 1 97.44 14 GLN B N 1
ATOM 1863 C CA . GLN B 1 14 ? -3.281 -42.062 -29.75 1 97.44 14 GLN B CA 1
ATOM 1864 C C . GLN B 1 14 ? -3.908 -43.281 -29.125 1 97.44 14 GLN B C 1
ATOM 1866 O O . GLN B 1 14 ? -4.949 -43.75 -29.578 1 97.44 14 GLN B O 1
ATOM 1871 N N . GLN B 1 15 ? -3.275 -43.75 -28.125 1 96 15 GLN B N 1
ATOM 1872 C CA . GLN B 1 15 ? -3.842 -44.906 -27.469 1 96 15 GLN B CA 1
ATOM 1873 C C . GLN B 1 15 ? -5 -44.531 -26.547 1 96 15 GLN B C 1
ATOM 1875 O O . GLN B 1 15 ? -5.051 -43.406 -26.047 1 96 15 GLN B O 1
ATOM 1880 N N . LEU B 1 16 ? -5.871 -45.438 -26.406 1 96.88 16 LEU B N 1
ATOM 1881 C CA . LEU B 1 16 ? -6.984 -45.312 -25.469 1 96.88 16 LEU B CA 1
ATOM 1882 C C . LEU B 1 16 ? -6.652 -45.969 -24.125 1 96.88 16 LEU B C 1
ATOM 1884 O O . LEU B 1 16 ? -6.676 -47.188 -24 1 96.88 16 LEU B O 1
ATOM 1888 N N . LEU B 1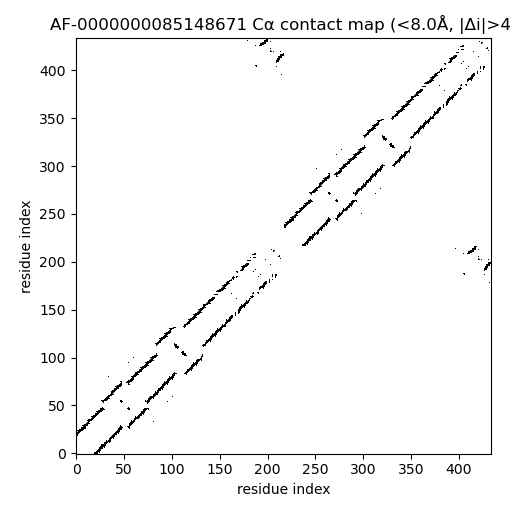 17 ? -6.32 -45.094 -23.203 1 95.44 17 LEU B N 1
ATOM 1889 C CA . LEU B 1 17 ? -5.957 -45.594 -21.891 1 95.44 17 LEU B CA 1
ATOM 1890 C C . LEU B 1 17 ? -6.801 -44.938 -20.812 1 95.44 17 LEU B C 1
ATOM 1892 O O . LEU B 1 17 ? -6.266 -44.406 -19.812 1 95.44 17 LEU B O 1
ATOM 1896 N N . PRO B 1 18 ? -8.125 -44.812 -21 1 95.25 18 PRO B N 1
ATOM 1897 C CA . PRO B 1 18 ? -8.938 -44.125 -20 1 95.25 18 PRO B CA 1
ATOM 1898 C C . PRO B 1 18 ? -9.086 -44.938 -18.703 1 95.25 18 PRO B C 1
ATOM 1900 O O . PRO B 1 18 ? -9.125 -46.188 -18.75 1 95.25 18 PRO B O 1
ATOM 1903 N N . GLU B 1 19 ? -9.117 -44.344 -17.625 1 96.62 19 GLU B N 1
ATOM 1904 C CA . GLU B 1 19 ? -9.422 -44.938 -16.328 1 96.62 19 GLU B CA 1
ATOM 1905 C C . GLU B 1 19 ? -8.344 -45.938 -15.93 1 96.62 19 GLU B C 1
ATOM 1907 O O . GLU B 1 19 ? -8.523 -46.719 -14.977 1 96.62 19 GLU B O 1
ATOM 1912 N N . THR B 1 20 ? -7.27 -45.875 -16.672 1 96.75 20 THR B N 1
ATOM 1913 C CA . THR B 1 20 ? -6.188 -46.781 -16.344 1 96.75 20 THR B CA 1
ATOM 1914 C C . THR B 1 20 ? -5.398 -46.281 -15.133 1 96.75 20 THR B C 1
ATOM 1916 O O . THR B 1 20 ? -5.281 -45.062 -14.922 1 96.75 20 THR B O 1
ATOM 1919 N N . THR B 1 21 ? -4.922 -47.156 -14.32 1 97.94 21 THR B N 1
ATOM 1920 C CA . THR B 1 21 ? -4.094 -46.812 -13.172 1 97.94 21 THR B CA 1
ATOM 1921 C C . THR B 1 21 ? -2.678 -47.344 -13.344 1 97.94 21 THR B C 1
ATOM 1923 O O . THR B 1 21 ? -2.49 -48.531 -13.641 1 97.94 21 THR B O 1
ATOM 1926 N N . PHE B 1 22 ? -1.766 -46.531 -13.25 1 98 22 PHE B N 1
ATOM 1927 C CA . PHE B 1 22 ? -0.351 -46.875 -13.242 1 98 22 PHE B CA 1
ATOM 1928 C C . PHE B 1 22 ? 0.277 -46.562 -11.891 1 98 22 PHE B C 1
ATOM 1930 O O . PHE B 1 22 ? 0.221 -45.406 -11.43 1 98 22 PHE B O 1
ATOM 1937 N N . GLU B 1 23 ? 0.806 -47.5 -11.211 1 98.19 23 GLU B N 1
ATOM 1938 C CA . GLU B 1 23 ? 1.45 -47.281 -9.914 1 98.19 23 GLU B CA 1
ATOM 1939 C C . GLU B 1 23 ? 2.898 -47.781 -9.938 1 98.19 23 GLU B C 1
ATOM 1941 O O . GLU B 1 23 ? 3.184 -48.875 -10.406 1 98.19 23 GLU B O 1
ATOM 1946 N N . ASN B 1 24 ? 3.789 -46.906 -9.523 1 98.19 24 ASN B N 1
ATOM 1947 C CA . ASN B 1 24 ? 5.207 -47.25 -9.453 1 98.19 24 ASN B CA 1
ATOM 1948 C C . ASN B 1 24 ? 5.766 -47.625 -10.82 1 98.19 24 ASN B C 1
ATOM 1950 O O . ASN B 1 24 ? 6.531 -48.594 -10.938 1 98.19 24 ASN B O 1
ATOM 1954 N N . CYS B 1 25 ? 5.289 -47 -11.812 1 98.19 25 CYS B N 1
ATOM 1955 C CA . CYS B 1 25 ? 5.75 -47.281 -13.172 1 98.19 25 CYS B CA 1
ATOM 1956 C C . CYS B 1 25 ? 6.754 -46.219 -13.633 1 98.19 25 CYS B C 1
ATOM 1958 O O . CYS B 1 25 ? 6.754 -45.094 -13.125 1 98.19 25 CYS B O 1
ATOM 1960 N N . HIS B 1 26 ? 7.629 -46.625 -14.5 1 97.88 26 HIS B N 1
ATOM 1961 C CA . HIS B 1 26 ? 8.594 -45.719 -15.117 1 97.88 26 HIS B CA 1
ATOM 1962 C C . HIS B 1 26 ? 8.352 -45.594 -16.625 1 97.88 26 HIS B C 1
ATOM 1964 O O . HIS B 1 26 ? 8.297 -46.625 -17.328 1 97.88 26 HIS B O 1
ATOM 1970 N N . PHE B 1 27 ? 8.133 -44.406 -17.047 1 98 27 PHE B N 1
ATOM 1971 C CA . PHE B 1 27 ? 7.988 -44.094 -18.453 1 98 27 PHE B CA 1
ATOM 1972 C C . PHE B 1 27 ? 9.148 -43.25 -18.953 1 98 27 PHE B C 1
ATOM 1974 O O . PHE B 1 27 ? 9.219 -42.062 -18.672 1 98 27 PHE B O 1
ATOM 1981 N N . TYR B 1 28 ? 10.086 -43.875 -19.625 1 97 28 TYR B N 1
ATOM 1982 C CA . TYR B 1 28 ? 11.266 -43.156 -20.109 1 97 28 TYR B CA 1
ATOM 1983 C C . TYR B 1 28 ? 11.227 -43 -21.625 1 97 28 TYR B C 1
ATOM 1985 O O . TYR B 1 28 ? 11.102 -43.969 -22.359 1 97 28 TYR B O 1
ATOM 1993 N N . HIS B 1 29 ? 11.227 -41.719 -22.078 1 96.56 29 HIS B N 1
ATOM 1994 C CA . HIS B 1 29 ? 11.219 -41.406 -23.5 1 96.56 29 HIS B CA 1
ATOM 1995 C C . HIS B 1 29 ? 9.953 -41.938 -24.172 1 96.56 29 HIS B C 1
ATOM 1997 O O . HIS B 1 29 ? 10.008 -42.469 -25.297 1 96.56 29 HIS B O 1
ATOM 2003 N N . CYS B 1 30 ? 8.875 -41.875 -23.406 1 97.56 30 CYS B N 1
ATOM 2004 C CA . CYS B 1 30 ? 7.605 -42.344 -23.953 1 97.56 30 CYS B CA 1
ATOM 2005 C C . CYS B 1 30 ? 6.797 -41.219 -24.547 1 97.56 30 CYS B C 1
ATOM 2007 O O . CYS B 1 30 ? 7.02 -40.031 -24.188 1 97.56 30 CYS B O 1
ATOM 2009 N N . ASP B 1 31 ? 5.996 -41.5 -25.484 1 98.5 31 ASP B N 1
ATOM 2010 C CA . ASP B 1 31 ? 5.137 -40.5 -26.141 1 98.5 31 ASP B CA 1
ATOM 2011 C C . ASP B 1 31 ? 3.664 -40.781 -25.844 1 98.5 31 ASP B C 1
ATOM 2013 O O . ASP B 1 31 ? 3.133 -41.844 -26.266 1 98.5 31 ASP B O 1
ATOM 2017 N N . PHE B 1 32 ? 3.018 -39.875 -25.172 1 98.5 32 PHE B N 1
ATOM 2018 C CA . PHE B 1 32 ? 1.599 -40 -24.859 1 98.5 32 PHE B CA 1
ATOM 2019 C C . PHE B 1 32 ? 0.774 -39.031 -25.688 1 98.5 32 PHE B C 1
ATOM 2021 O O . PHE B 1 32 ? -0.343 -38.688 -25.297 1 98.5 32 PHE B O 1
ATOM 2028 N N . SER B 1 33 ? 1.368 -38.5 -26.797 1 98.56 33 SER B N 1
ATOM 2029 C CA . SER B 1 33 ? 0.672 -37.5 -27.578 1 98.56 33 SER B CA 1
ATOM 2030 C C . SER B 1 33 ? -0.674 -38 -28.078 1 98.56 33 SER B C 1
ATOM 2032 O O . SER B 1 33 ? -0.772 -39.125 -28.562 1 98.56 33 SER B O 1
ATOM 2034 N N . ARG B 1 34 ? -1.716 -37.25 -27.875 1 98.56 34 ARG B N 1
ATOM 2035 C CA . ARG B 1 34 ? -3.074 -37.5 -28.344 1 98.56 34 ARG B CA 1
ATOM 2036 C C . ARG B 1 34 ? -3.65 -38.75 -27.719 1 98.56 34 ARG B C 1
ATOM 2038 O O . ARG B 1 34 ? -4.641 -39.312 -28.203 1 98.56 34 ARG B O 1
ATOM 2045 N N . ALA B 1 35 ? -3.012 -39.219 -26.734 1 98.5 35 ALA B N 1
ATOM 2046 C CA . ALA B 1 35 ? -3.568 -40.344 -26.016 1 98.5 35 ALA B CA 1
ATOM 2047 C C . ALA B 1 35 ? -4.789 -39.938 -25.188 1 98.5 35 ALA B C 1
ATOM 2049 O O . ALA B 1 35 ? -4.898 -38.781 -24.766 1 98.5 35 ALA B O 1
ATOM 2050 N N . ASP B 1 36 ? -5.707 -40.844 -25.078 1 98.69 36 ASP B N 1
ATOM 2051 C CA . ASP B 1 36 ? -6.832 -40.656 -24.172 1 98.69 36 ASP B CA 1
ATOM 2052 C C . ASP B 1 36 ? -6.488 -41.125 -22.766 1 98.69 36 ASP B C 1
ATOM 2054 O O . ASP B 1 36 ? -6.438 -42.344 -22.516 1 98.69 36 ASP B O 1
ATOM 2058 N N . LEU B 1 37 ? -6.309 -40.219 -21.938 1 98.38 37 LEU B N 1
ATOM 2059 C CA . LEU B 1 37 ? -5.938 -40.562 -20.562 1 98.38 37 LEU B CA 1
ATOM 2060 C C . LEU B 1 37 ? -7 -40.062 -19.578 1 98.38 37 LEU B C 1
ATOM 2062 O O . LEU B 1 37 ? -6.688 -39.75 -18.438 1 98.38 3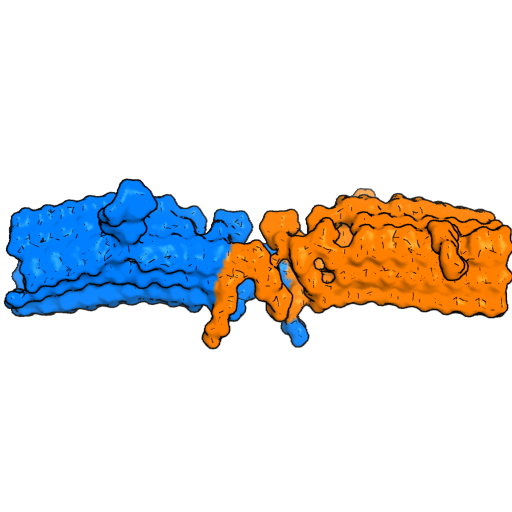7 LEU B O 1
ATOM 2066 N N . ARG B 1 38 ? -8.234 -39.969 -20.078 1 98.06 38 ARG B N 1
ATOM 2067 C CA . ARG B 1 38 ? -9.32 -39.531 -19.219 1 98.06 38 ARG B CA 1
ATOM 2068 C C . ARG B 1 38 ? -9.445 -40.438 -17.984 1 98.06 38 ARG B C 1
ATOM 2070 O O . ARG B 1 38 ? -9.414 -41.656 -18.094 1 98.06 38 ARG B O 1
ATOM 2077 N N . ASP B 1 39 ? -9.445 -39.781 -16.859 1 98.44 39 ASP B N 1
ATOM 2078 C CA . ASP B 1 39 ? -9.664 -40.438 -15.578 1 98.44 39 ASP B CA 1
ATOM 2079 C C . ASP B 1 39 ? -8.531 -41.438 -15.281 1 98.44 39 ASP B C 1
ATOM 2081 O O . ASP B 1 39 ? -8.68 -42.312 -14.438 1 98.44 39 ASP B O 1
ATOM 2085 N N . ALA B 1 40 ? -7.484 -41.281 -15.977 1 98.38 40 ALA B N 1
ATOM 2086 C CA . ALA B 1 40 ? -6.336 -42.125 -15.672 1 98.38 40 ALA B CA 1
ATOM 2087 C C . ALA B 1 40 ? -5.645 -41.688 -14.391 1 98.38 40 ALA B C 1
ATOM 2089 O O . ALA B 1 40 ? -5.711 -40.5 -14.023 1 98.38 40 ALA B O 1
ATOM 2090 N N . THR B 1 41 ? -5.027 -42.562 -13.68 1 98.62 41 THR B N 1
ATOM 2091 C CA . THR B 1 41 ? -4.344 -42.25 -12.422 1 98.62 41 THR B CA 1
ATOM 2092 C C . THR B 1 41 ? -2.9 -42.75 -12.461 1 98.62 41 THR B C 1
ATOM 2094 O O . THR B 1 41 ? -2.645 -43.906 -12.781 1 98.62 41 THR B O 1
ATOM 2097 N N . PHE B 1 42 ? -2.008 -41.906 -12.203 1 98.62 42 PHE B N 1
ATOM 2098 C CA . PHE B 1 42 ? -0.59 -42.25 -12.078 1 98.62 42 PHE B CA 1
ATOM 2099 C C . PHE B 1 42 ? -0.099 -41.969 -10.656 1 98.62 42 PHE B C 1
ATOM 2101 O O . PHE B 1 42 ? -0.198 -40.844 -10.156 1 98.62 42 PHE B O 1
ATOM 2108 N N . ILE B 1 43 ? 0.396 -43 -9.961 1 98.62 43 ILE B N 1
ATOM 2109 C CA . ILE B 1 43 ? 0.857 -42.844 -8.586 1 98.62 43 ILE B CA 1
ATOM 2110 C C . ILE B 1 43 ? 2.314 -43.281 -8.484 1 98.62 43 ILE B C 1
ATOM 2112 O O . ILE B 1 43 ? 2.654 -44.406 -8.852 1 98.62 43 ILE B O 1
ATOM 2116 N N . ASN B 1 44 ? 3.178 -42.375 -8.016 1 98.56 44 ASN B N 1
ATOM 2117 C CA . ASN B 1 44 ? 4.582 -42.719 -7.805 1 98.56 44 ASN B CA 1
ATOM 2118 C C . ASN B 1 44 ? 5.254 -43.156 -9.102 1 98.56 44 ASN B C 1
ATOM 2120 O O . ASN B 1 44 ? 5.938 -44.188 -9.141 1 98.56 44 ASN B O 1
ATOM 2124 N N . CYS B 1 45 ? 4.965 -42.438 -10.148 1 98.56 45 CYS B N 1
ATOM 2125 C CA . CYS B 1 45 ? 5.523 -42.781 -11.461 1 98.56 45 CYS B CA 1
ATOM 2126 C C . CYS B 1 45 ? 6.617 -41.781 -11.852 1 98.56 45 CYS B C 1
ATOM 2128 O O . CYS B 1 45 ? 6.688 -40.688 -11.312 1 98.56 45 CYS B O 1
ATOM 2130 N N . LYS B 1 46 ? 7.477 -42.219 -12.719 1 98.31 46 LYS B N 1
ATOM 2131 C CA . LYS B 1 46 ? 8.539 -41.375 -13.266 1 98.31 46 LYS B CA 1
ATOM 2132 C C . LYS B 1 46 ? 8.398 -41.25 -14.781 1 98.31 46 LYS B C 1
ATOM 2134 O O . LYS B 1 46 ? 8.242 -42.25 -15.484 1 98.31 46 LYS B O 1
ATOM 2139 N N . PHE B 1 47 ? 8.477 -40.031 -15.195 1 98.38 47 PHE B N 1
ATOM 2140 C CA . PHE B 1 47 ? 8.305 -39.781 -16.625 1 98.38 47 PHE B CA 1
ATOM 2141 C C . PHE B 1 47 ? 9.57 -39.188 -17.234 1 98.38 47 PHE B C 1
ATOM 2143 O O . PHE B 1 47 ? 9.547 -38.688 -18.359 1 98.38 47 PHE B O 1
ATOM 2150 N N . ILE B 1 48 ? 10.641 -39.188 -16.375 1 97.5 48 ILE B N 1
ATOM 2151 C CA . ILE B 1 48 ? 11.93 -38.688 -16.844 1 97.5 48 ILE B CA 1
ATOM 2152 C C . ILE B 1 48 ? 13.055 -39.406 -16.109 1 97.5 48 ILE B C 1
ATOM 2154 O O . ILE B 1 48 ? 12.953 -39.688 -14.914 1 97.5 48 ILE B O 1
ATOM 2158 N N . GLU B 1 49 ? 13.969 -39.688 -16.875 1 94.19 49 GLU B N 1
ATOM 2159 C CA . GLU B 1 49 ? 15.164 -40.281 -16.281 1 94.19 49 GLU B CA 1
ATOM 2160 C C . GLU B 1 49 ? 16.125 -39.219 -15.773 1 94.19 49 GLU B C 1
ATOM 2162 O O . GLU B 1 49 ? 16.172 -38.125 -16.312 1 94.19 49 GLU B O 1
ATOM 2167 N N . ALA B 1 50 ? 16.797 -39.625 -14.75 1 90.38 50 ALA B N 1
ATOM 2168 C CA . ALA B 1 50 ? 17.781 -38.688 -14.203 1 90.38 50 ALA B CA 1
ATOM 2169 C C . ALA B 1 50 ? 18.766 -38.219 -15.281 1 90.38 50 ALA B C 1
ATOM 2171 O O . ALA B 1 50 ? 19.297 -39.031 -16.031 1 90.38 50 ALA B O 1
ATOM 2172 N N . GLY B 1 51 ? 18.938 -37 -15.453 1 89.62 51 GLY B N 1
ATOM 2173 C CA . GLY B 1 51 ? 19.906 -36.469 -16.406 1 89.62 51 GLY B CA 1
ATOM 2174 C C . GLY B 1 51 ? 19.297 -36.094 -17.75 1 89.62 51 GLY B C 1
ATOM 2175 O O . GLY B 1 51 ? 19.953 -35.469 -18.562 1 89.62 51 GLY B O 1
ATOM 2176 N N . ASP B 1 52 ? 18.047 -36.562 -17.953 1 92.25 52 ASP B N 1
ATOM 2177 C CA . ASP B 1 52 ? 17.391 -36.25 -19.219 1 92.25 52 ASP B CA 1
ATOM 2178 C C . ASP B 1 52 ? 17.016 -34.75 -19.281 1 92.25 52 ASP B C 1
ATOM 2180 O O . ASP B 1 52 ? 16.75 -34.125 -18.25 1 92.25 52 ASP B O 1
ATOM 2184 N N . SER B 1 53 ? 17.062 -34.344 -20.516 1 92.88 53 SER B N 1
ATOM 2185 C CA . SER B 1 53 ? 16.656 -32.969 -20.734 1 92.88 53 SER B CA 1
ATOM 2186 C C . SER B 1 53 ? 15.297 -32.875 -21.406 1 92.88 53 SER B C 1
ATOM 2188 O O . SER B 1 53 ? 14.766 -31.766 -21.609 1 92.88 53 SER B O 1
ATOM 2190 N N . ILE B 1 54 ? 14.867 -34 -21.781 1 93.56 54 ILE B N 1
ATOM 2191 C CA . ILE B 1 54 ? 13.562 -34.062 -22.438 1 93.56 54 ILE B CA 1
ATOM 2192 C C . ILE B 1 54 ? 12.656 -35.031 -21.703 1 93.56 54 ILE B C 1
ATOM 2194 O O . ILE B 1 54 ? 13.047 -36.188 -21.438 1 93.56 54 ILE B O 1
ATOM 2198 N N . GLY B 1 55 ? 11.555 -34.594 -21.281 1 96.06 55 GLY B N 1
ATOM 2199 C CA . GLY B 1 55 ? 10.578 -35.469 -20.625 1 96.06 55 GLY B CA 1
ATOM 2200 C C . GLY B 1 55 ? 9.609 -36.094 -21.594 1 96.06 55 GLY B C 1
ATOM 2201 O O . GLY B 1 55 ? 9.781 -36 -22.812 1 96.06 55 GLY B O 1
ATOM 2202 N N . CYS B 1 56 ? 8.648 -36.781 -21.109 1 97.69 56 CYS B N 1
ATOM 2203 C CA . CYS B 1 56 ? 7.633 -37.469 -21.922 1 97.69 56 CYS B CA 1
ATOM 2204 C C . CYS B 1 56 ? 6.738 -36.438 -22.625 1 97.69 56 CYS B C 1
ATOM 2206 O O . CYS B 1 56 ? 6.621 -35.312 -22.172 1 97.69 56 CYS B O 1
ATOM 2208 N N . GLN B 1 57 ? 6.207 -36.875 -23.719 1 98.19 57 GLN B N 1
ATOM 2209 C CA . GLN B 1 57 ? 5.348 -36.031 -24.531 1 98.19 57 GLN B CA 1
ATOM 2210 C C . GLN B 1 57 ? 3.873 -36.312 -24.266 1 98.19 57 GLN B C 1
ATOM 2212 O O . GLN B 1 57 ? 3.436 -37.469 -24.391 1 98.19 57 GLN B O 1
ATOM 2217 N N . PHE B 1 58 ? 3.15 -35.25 -23.891 1 98.56 58 PHE B N 1
ATOM 2218 C CA . PHE B 1 58 ? 1.712 -35.375 -23.688 1 98.56 58 PHE B CA 1
ATOM 2219 C C . PHE B 1 58 ? 0.957 -34.406 -24.594 1 98.56 58 PHE B C 1
ATOM 2221 O O . PHE B 1 58 ? -0.104 -33.906 -24.219 1 98.56 58 PHE B O 1
ATOM 2228 N N . LYS B 1 59 ? 1.55 -34.062 -25.719 1 98.44 59 LYS B N 1
ATOM 2229 C CA . LYS B 1 59 ? 0.957 -33.062 -26.609 1 98.44 59 LYS B CA 1
ATOM 2230 C C . LYS B 1 59 ? -0.441 -33.469 -27.062 1 98.44 59 LYS B C 1
ATOM 2232 O O . LYS B 1 59 ? -0.638 -34.594 -27.516 1 98.44 59 LYS B O 1
ATOM 2237 N N . TYR B 1 60 ? -1.454 -32.594 -26.844 1 98.5 60 TYR B N 1
ATOM 2238 C CA . TYR B 1 60 ? -2.836 -32.75 -27.281 1 98.5 60 TYR B CA 1
ATOM 2239 C C . TYR B 1 60 ? -3.463 -34 -26.656 1 98.5 60 TYR B C 1
ATOM 2241 O O . TYR B 1 60 ? -4.41 -34.562 -27.203 1 98.5 60 TYR B O 1
ATOM 2249 N N . ALA B 1 61 ? -2.889 -34.469 -25.609 1 98.69 61 ALA B N 1
ATOM 2250 C CA . ALA B 1 61 ? -3.482 -35.562 -24.875 1 98.69 61 ALA B CA 1
ATOM 2251 C C . ALA B 1 61 ? -4.742 -35.156 -24.141 1 98.69 61 ALA B C 1
ATOM 2253 O O . ALA B 1 61 ? -4.902 -33.969 -23.797 1 98.69 61 ALA B O 1
ATOM 2254 N N . ASP B 1 62 ? -5.672 -36.031 -23.984 1 98.69 62 ASP B N 1
ATOM 2255 C CA . ASP B 1 62 ? -6.852 -35.812 -23.156 1 98.69 62 ASP B CA 1
ATOM 2256 C C . ASP B 1 62 ? -6.586 -36.219 -21.703 1 98.69 62 ASP B C 1
ATOM 2258 O O . ASP B 1 62 ? -6.633 -37.375 -21.359 1 98.69 62 ASP B O 1
ATOM 2262 N N . LEU B 1 63 ? -6.312 -35.188 -20.922 1 98.38 63 LEU B N 1
ATOM 2263 C CA . LEU B 1 63 ? -5.969 -35.406 -19.516 1 98.38 63 LEU B CA 1
ATOM 2264 C C . LEU B 1 63 ? -7.137 -35.062 -18.609 1 98.38 63 LEU B C 1
ATOM 2266 O O . LEU B 1 63 ? -6.953 -34.844 -17.406 1 98.38 63 LEU B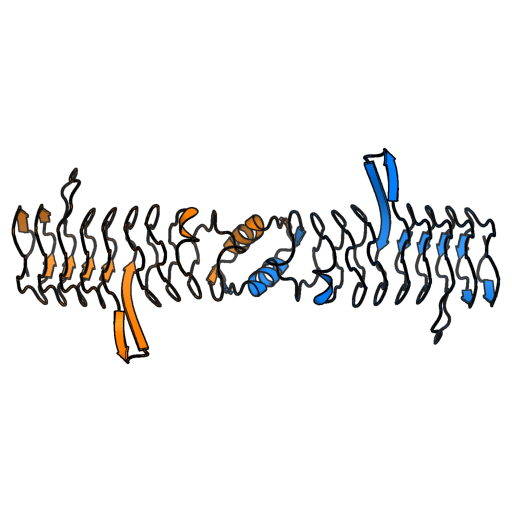 O 1
ATOM 2270 N N . ARG B 1 64 ? -8.312 -34.969 -19.141 1 97.81 64 ARG B N 1
ATOM 2271 C CA . ARG B 1 64 ? -9.453 -34.594 -18.312 1 97.81 64 ARG B CA 1
ATOM 2272 C C . ARG B 1 64 ? -9.586 -35.562 -17.125 1 97.81 64 ARG B C 1
ATOM 2274 O O . ARG B 1 64 ? -9.656 -36.781 -17.312 1 97.81 64 ARG B O 1
ATOM 2281 N N . ASP B 1 65 ? -9.539 -35.062 -15.992 1 98.5 65 ASP B N 1
ATOM 2282 C CA . ASP B 1 65 ? -9.742 -35.719 -14.719 1 98.5 65 ASP B CA 1
ATOM 2283 C C . ASP B 1 65 ? -8.641 -36.75 -14.453 1 98.5 65 ASP B C 1
ATOM 2285 O O . ASP B 1 65 ? -8.828 -37.688 -13.664 1 98.5 65 ASP B O 1
ATOM 2289 N N . ALA B 1 66 ? -7.637 -36.656 -15.172 1 98.69 66 ALA B N 1
ATOM 2290 C CA . ALA B 1 66 ? -6.477 -37.5 -14.875 1 98.69 66 ALA B CA 1
ATOM 2291 C C . ALA B 1 66 ? -5.809 -37.062 -13.57 1 98.69 66 ALA B C 1
ATOM 2293 O O . ALA B 1 66 ? -5.926 -35.906 -13.148 1 98.69 66 ALA B O 1
ATOM 2294 N N . SER B 1 67 ? -5.156 -38 -12.93 1 98.81 67 SER B N 1
ATOM 2295 C CA . SER B 1 67 ? -4.52 -37.719 -11.641 1 98.81 67 SER B CA 1
ATOM 2296 C C . SER B 1 67 ? -3.062 -38.156 -11.641 1 98.81 67 SER B C 1
ATOM 2298 O O . SER B 1 67 ? -2.754 -39.281 -12.016 1 98.81 67 SER B O 1
ATOM 2300 N N . PHE B 1 68 ? -2.201 -37.312 -11.32 1 98.81 68 PHE B N 1
ATOM 2301 C CA . PHE B 1 68 ? -0.791 -37.594 -11.094 1 98.81 68 PHE B CA 1
ATOM 2302 C C . PHE B 1 68 ? -0.419 -37.312 -9.633 1 98.81 68 PHE B C 1
ATOM 2304 O O . PHE B 1 68 ? -0.546 -36.188 -9.148 1 98.81 68 PHE B O 1
ATOM 2311 N N . LYS B 1 69 ? -0.013 -38.312 -8.914 1 98.81 69 LYS B N 1
ATOM 2312 C CA . LYS B 1 69 ? 0.357 -38.188 -7.512 1 98.81 69 LYS B CA 1
ATOM 2313 C C . LYS B 1 69 ? 1.771 -38.688 -7.262 1 98.81 69 LYS B C 1
ATOM 2315 O O . LYS B 1 69 ? 2.086 -39.844 -7.594 1 98.81 69 LYS B O 1
ATOM 2320 N N . HIS B 1 70 ? 2.621 -37.875 -6.699 1 98.75 70 HIS B N 1
ATOM 2321 C CA . HIS B 1 70 ? 3.992 -38.25 -6.383 1 98.75 70 HIS B CA 1
ATOM 2322 C C . HIS B 1 70 ? 4.734 -38.719 -7.629 1 98.75 70 HIS B C 1
ATOM 2324 O O . HIS B 1 70 ? 5.371 -39.781 -7.617 1 98.75 70 HIS B O 1
ATOM 2330 N N . CYS B 1 71 ? 4.598 -37.938 -8.664 1 98.81 71 CYS B N 1
ATOM 2331 C CA . CYS B 1 71 ? 5.203 -38.312 -9.93 1 98.81 71 CYS B CA 1
ATOM 2332 C C . CYS B 1 71 ? 6.34 -37.375 -10.297 1 98.81 71 CYS B C 1
ATOM 2334 O O . CYS B 1 71 ? 6.363 -36.219 -9.859 1 98.81 71 CYS B O 1
ATOM 2336 N N . LYS B 1 72 ? 7.301 -37.844 -11.07 1 98.62 72 LYS B N 1
ATOM 2337 C CA . LYS B 1 72 ? 8.352 -37.031 -11.672 1 98.62 72 LYS B CA 1
ATOM 2338 C C . LYS B 1 72 ? 8.062 -36.75 -13.148 1 98.62 72 LYS B C 1
ATOM 2340 O O . LYS B 1 72 ? 8.297 -37.625 -14 1 98.62 72 LYS B O 1
ATOM 2345 N N . LEU B 1 73 ? 7.648 -35.562 -13.398 1 98.06 73 LEU B N 1
ATOM 2346 C CA . LEU B 1 73 ? 7.211 -35.188 -14.734 1 98.06 73 LEU B CA 1
ATOM 2347 C C . LEU B 1 73 ? 8.07 -34.062 -15.289 1 98.06 73 LEU B C 1
ATOM 2349 O O . LEU B 1 73 ? 7.602 -33.25 -16.109 1 98.06 73 LEU B O 1
ATOM 2353 N N . GLY B 1 74 ? 9.266 -33.938 -14.836 1 98.19 74 GLY B N 1
ATOM 2354 C CA . GLY B 1 74 ? 10.141 -32.875 -15.297 1 98.19 74 GLY B CA 1
ATOM 2355 C C . GLY B 1 74 ? 10.266 -32.812 -16.812 1 98.19 74 GLY B C 1
ATOM 2356 O O . GLY B 1 74 ? 10.344 -33.844 -17.469 1 98.19 74 GLY B O 1
ATOM 2357 N N . MET B 1 75 ? 10.211 -31.641 -17.344 1 98 75 MET B N 1
ATOM 2358 C CA . MET B 1 75 ? 10.453 -31.391 -18.766 1 98 75 MET B CA 1
ATOM 2359 C C . MET B 1 75 ? 9.383 -32.031 -19.625 1 98 75 MET B C 1
ATOM 2361 O O . MET B 1 75 ? 9.578 -32.219 -20.828 1 98 75 MET B O 1
ATOM 2365 N N . ALA B 1 76 ? 8.305 -32.469 -19.016 1 98.38 76 ALA B N 1
ATOM 2366 C CA . ALA B 1 76 ? 7.195 -33 -19.797 1 98.38 76 ALA B CA 1
ATOM 2367 C C . ALA B 1 76 ? 6.547 -31.922 -20.656 1 98.38 76 ALA B C 1
ATOM 2369 O O . ALA B 1 76 ? 6.59 -30.734 -20.312 1 98.38 76 ALA B O 1
ATOM 2370 N N . ASN B 1 77 ? 6.043 -32.281 -21.781 1 98.44 77 ASN B N 1
ATOM 2371 C CA . ASN B 1 77 ? 5.375 -31.344 -22.688 1 98.44 77 ASN B CA 1
ATOM 2372 C C . ASN B 1 77 ? 3.875 -31.609 -22.75 1 98.44 77 ASN B C 1
ATOM 2374 O O . ASN B 1 77 ? 3.441 -32.594 -23.328 1 98.44 77 ASN B O 1
ATOM 2378 N N . PHE B 1 78 ? 3.068 -30.672 -22.219 1 98.5 78 PHE B N 1
ATOM 2379 C CA . PHE B 1 78 ? 1.619 -30.828 -22.172 1 98.5 78 PHE B CA 1
ATOM 2380 C C . PHE B 1 78 ? 0.951 -29.906 -23.188 1 98.5 78 PHE B C 1
ATOM 2382 O O . PHE B 1 78 ? -0.232 -29.578 -23.062 1 98.5 78 PHE B O 1
ATOM 2389 N N . GLN B 1 79 ? 1.741 -29.453 -24.172 1 97.94 79 GLN B N 1
ATOM 2390 C CA . GLN B 1 79 ? 1.238 -28.469 -25.125 1 97.94 79 GLN B CA 1
ATOM 2391 C C . GLN B 1 79 ? -0.082 -28.922 -25.734 1 97.94 79 GLN B C 1
ATOM 2393 O O . GLN B 1 79 ? -0.179 -30.047 -26.266 1 97.94 79 GLN B O 1
ATOM 2398 N N . GLY B 1 80 ? -1.078 -28.094 -25.594 1 97.94 80 GLY B N 1
ATOM 2399 C CA . GLY B 1 80 ? -2.348 -28.312 -26.266 1 97.94 80 GLY B CA 1
ATOM 2400 C C . GLY B 1 80 ? -3.205 -29.375 -25.594 1 97.94 80 GLY B C 1
ATOM 2401 O O . GLY B 1 80 ? -4.289 -29.688 -26.078 1 97.94 80 GLY B O 1
ATOM 2402 N N . ALA B 1 81 ? -2.807 -29.922 -24.578 1 98.38 81 ALA B N 1
ATOM 2403 C CA . ALA B 1 81 ? -3.559 -30.969 -23.875 1 98.38 81 ALA B CA 1
ATOM 2404 C C . ALA B 1 81 ? -4.809 -30.391 -23.219 1 98.38 81 ALA B C 1
ATOM 2406 O O . ALA B 1 81 ? -4.91 -29.172 -23.016 1 98.38 81 ALA B O 1
ATOM 2407 N N . ASN B 1 82 ? -5.793 -31.219 -22.984 1 98.12 82 ASN B N 1
ATOM 2408 C CA . ASN B 1 82 ? -6.969 -30.891 -22.188 1 98.12 82 ASN B CA 1
ATOM 2409 C C . ASN B 1 82 ? -6.824 -31.375 -20.734 1 98.12 82 ASN B C 1
ATOM 2411 O O . ASN B 1 82 ? -6.914 -32.562 -20.469 1 98.12 82 ASN B O 1
ATOM 2415 N N . GLY B 1 83 ? -6.648 -30.469 -19.922 1 97.62 83 GLY B N 1
ATOM 2416 C CA . GLY B 1 83 ? -6.391 -30.828 -18.531 1 97.62 83 GLY B CA 1
ATOM 2417 C C . GLY B 1 83 ? -7.516 -30.438 -17.594 1 97.62 83 GLY B C 1
ATOM 2418 O O . GLY B 1 83 ? -7.293 -30.219 -16.406 1 97.62 83 GLY B O 1
ATOM 2419 N N . PHE B 1 84 ? -8.781 -30.281 -18.172 1 97.44 84 PHE B N 1
ATOM 2420 C CA . PHE B 1 84 ? -9.906 -29.922 -17.312 1 97.44 84 PHE B CA 1
ATOM 2421 C C . PHE B 1 84 ? -10.125 -31 -16.25 1 97.44 84 PHE B C 1
ATOM 2423 O O . PHE B 1 84 ? -10.305 -32.156 -16.578 1 97.44 84 PHE B O 1
ATOM 2430 N N . GLY B 1 85 ? -10.008 -30.547 -15.008 1 97.81 85 GLY B N 1
ATOM 2431 C CA . GLY B 1 85 ? -10.234 -31.453 -13.898 1 97.81 85 GLY B CA 1
ATOM 2432 C C . GLY B 1 85 ? -9.008 -32.281 -13.539 1 97.81 85 GLY B C 1
ATOM 2433 O O . GLY B 1 85 ? -9.07 -33.156 -12.672 1 97.81 85 GLY B O 1
ATOM 2434 N N . ALA B 1 86 ? -7.945 -32.062 -14.195 1 98.56 86 ALA B N 1
ATOM 2435 C CA . ALA B 1 86 ? -6.715 -32.812 -13.914 1 98.56 86 ALA B CA 1
ATOM 2436 C C . ALA B 1 86 ? -6.184 -32.469 -12.523 1 98.56 86 ALA B C 1
ATOM 2438 O O . ALA B 1 86 ? -6.453 -31.406 -11.984 1 98.56 86 ALA B O 1
ATOM 2439 N N . GLU B 1 87 ? -5.477 -33.406 -11.984 1 98.69 87 GLU B N 1
ATOM 2440 C CA . GLU B 1 87 ? -4.898 -33.281 -10.656 1 98.69 87 GLU B CA 1
ATOM 2441 C C . GLU B 1 87 ? -3.408 -33.594 -10.664 1 98.69 87 GLU B C 1
ATOM 2443 O O . GLU B 1 87 ? -2.998 -34.656 -11.148 1 98.69 87 GLU B O 1
ATOM 2448 N N . PHE B 1 88 ? -2.637 -32.688 -10.211 1 98.81 88 PHE B N 1
ATOM 2449 C CA . PHE B 1 88 ? -1.221 -32.875 -9.93 1 98.81 88 PHE B CA 1
ATOM 2450 C C . PHE B 1 88 ? -0.93 -32.688 -8.445 1 98.81 88 PHE B C 1
ATOM 2452 O O . PHE B 1 88 ? -1.121 -31.594 -7.91 1 98.81 88 PHE B O 1
ATOM 2459 N N . ARG B 1 89 ? -0.525 -33.688 -7.762 1 98.75 89 ARG B N 1
ATOM 2460 C CA . ARG B 1 89 ? -0.25 -33.625 -6.332 1 98.75 89 ARG B CA 1
ATOM 2461 C C . ARG B 1 89 ? 1.161 -34.094 -6.016 1 98.75 89 ARG B C 1
ATOM 2463 O O . ARG B 1 89 ? 1.522 -35.219 -6.344 1 98.75 89 ARG B O 1
ATOM 2470 N N . GLU B 1 90 ? 1.971 -33.219 -5.422 1 98.75 90 GLU B N 1
ATOM 2471 C CA . GLU B 1 90 ? 3.318 -33.594 -4.988 1 98.75 90 GLU B CA 1
ATOM 2472 C C . GLU B 1 90 ? 4.137 -34.156 -6.141 1 98.75 90 GLU B C 1
ATOM 2474 O O . GLU B 1 90 ? 4.766 -35.219 -6.004 1 98.75 90 GLU B O 1
ATOM 2479 N N . CYS B 1 91 ? 4.066 -33.469 -7.203 1 98.81 91 CYS B N 1
ATOM 2480 C CA . CYS B 1 91 ? 4.797 -33.875 -8.398 1 98.81 91 CYS B CA 1
ATOM 2481 C C . CYS B 1 91 ? 5.957 -32.938 -8.68 1 98.81 91 CYS B C 1
ATOM 2483 O O . CYS B 1 91 ? 5.953 -31.797 -8.219 1 98.81 91 CYS B O 1
ATOM 2485 N N . ASP B 1 92 ? 6.953 -33.406 -9.344 1 98.69 92 ASP B N 1
ATOM 2486 C CA . ASP B 1 92 ? 8.008 -32.562 -9.922 1 98.69 92 ASP B CA 1
ATOM 2487 C C . ASP B 1 92 ? 7.73 -32.281 -11.391 1 98.69 92 ASP B C 1
ATOM 2489 O O . ASP B 1 92 ? 7.844 -33.156 -12.242 1 98.69 92 ASP B O 1
ATOM 2493 N N . LEU B 1 93 ? 7.402 -31.031 -11.648 1 98.56 93 LEU B N 1
ATOM 2494 C CA . LEU B 1 93 ? 7.059 -30.625 -13 1 98.56 93 LEU B CA 1
ATOM 2495 C C . LEU B 1 93 ? 8.07 -29.609 -13.539 1 98.56 93 LEU B C 1
ATOM 2497 O O . LEU B 1 93 ? 7.766 -28.828 -14.438 1 98.56 93 LEU B O 1
ATOM 2501 N N . GLN B 1 94 ? 9.25 -29.641 -12.93 1 98.19 94 GLN B N 1
ATOM 2502 C CA . GLN B 1 94 ? 10.266 -28.641 -13.297 1 98.19 94 GLN B CA 1
ATOM 2503 C C . GLN B 1 94 ? 10.477 -28.609 -14.805 1 98.19 94 GLN B C 1
ATOM 2505 O O . GLN B 1 94 ? 10.727 -29.641 -15.43 1 98.19 94 GLN B O 1
ATOM 2510 N N . GLY B 1 95 ? 10.266 -27.438 -15.32 1 97.88 95 GLY B N 1
ATOM 2511 C CA . GLY B 1 95 ? 10.578 -27.234 -16.719 1 97.88 95 GLY B CA 1
ATOM 2512 C C . GLY B 1 95 ? 9.5 -27.734 -17.656 1 97.88 95 GLY B C 1
ATOM 2513 O O . GLY B 1 95 ? 9.648 -27.672 -18.891 1 97.88 95 GLY B O 1
ATOM 2514 N N . ALA B 1 96 ? 8.43 -28.266 -17.188 1 98.31 96 ALA B N 1
ATOM 2515 C CA . ALA B 1 96 ? 7.336 -28.75 -18.016 1 98.31 96 ALA B CA 1
ATOM 2516 C C . ALA B 1 96 ? 6.68 -27.609 -18.781 1 98.31 96 ALA B C 1
ATOM 2518 O O . ALA B 1 96 ? 6.762 -26.453 -18.375 1 98.31 96 ALA B O 1
ATOM 2519 N N . SER B 1 97 ? 6.078 -27.906 -19.906 1 98.06 97 SER B N 1
ATOM 2520 C CA . SER B 1 97 ? 5.402 -26.906 -20.719 1 98.06 97 SER B CA 1
ATOM 2521 C C . SER B 1 97 ? 3.891 -27.109 -20.703 1 98.06 97 SER B C 1
ATOM 2523 O O . SER B 1 97 ? 3.412 -28.219 -21.016 1 98.06 97 SER B O 1
ATOM 2525 N N . PHE B 1 98 ? 3.189 -26.062 -20.391 1 97.94 98 PHE B N 1
ATOM 2526 C CA . PHE B 1 98 ? 1.731 -26.094 -20.422 1 97.94 98 PHE B CA 1
ATOM 2527 C C . PHE B 1 98 ? 1.194 -25.109 -21.453 1 97.94 98 PHE B C 1
ATOM 2529 O O . PHE B 1 98 ? 0.096 -24.562 -21.297 1 97.94 98 PHE B O 1
ATOM 2536 N N . LEU B 1 99 ? 2.027 -24.859 -22.453 1 96.12 99 LEU B N 1
ATOM 2537 C CA . LEU B 1 99 ? 1.628 -23.922 -23.5 1 96.12 99 LEU B CA 1
ATOM 2538 C C . LEU B 1 99 ? 0.363 -24.406 -24.203 1 96.12 99 LEU B C 1
ATOM 2540 O O . LEU B 1 99 ? 0.281 -25.562 -24.609 1 96.12 99 LEU B O 1
ATOM 2544 N N . LYS B 1 100 ? -0.692 -23.609 -24.25 1 96.38 100 LYS B N 1
ATOM 2545 C CA . LYS B 1 100 ? -1.94 -23.859 -24.953 1 96.38 100 LYS B CA 1
ATOM 2546 C C . LYS B 1 100 ? -2.703 -25.031 -24.328 1 96.38 100 LYS B C 1
ATOM 2548 O O . LYS B 1 100 ? -3.582 -25.609 -24.969 1 96.38 100 LYS B O 1
ATOM 2553 N N . THR B 1 101 ? -2.281 -25.438 -23.172 1 97.44 101 THR B N 1
ATOM 2554 C CA . THR B 1 101 ? -3.062 -26.422 -22.422 1 97.44 101 THR B CA 1
ATOM 2555 C C . THR B 1 101 ? -4.359 -25.797 -21.906 1 97.44 101 THR B C 1
ATOM 2557 O O . THR B 1 101 ? -4.363 -24.672 -21.422 1 97.44 101 THR B O 1
ATOM 2560 N N . SER B 1 102 ? -5.457 -26.516 -21.953 1 96.44 102 SER B N 1
ATOM 2561 C CA . SER B 1 102 ? -6.734 -25.969 -21.5 1 96.44 102 SER B CA 1
ATOM 2562 C C . SER B 1 102 ? -7.176 -26.609 -20.188 1 96.44 102 SER B C 1
ATOM 2564 O O . SER B 1 102 ? -7.164 -27.828 -20.047 1 96.44 102 SER B O 1
ATOM 2566 N N . PHE B 1 103 ? -7.539 -25.781 -19.312 1 96.88 103 PHE B N 1
ATOM 2567 C CA . PHE B 1 103 ? -8.117 -26.219 -18.047 1 96.88 103 PHE B CA 1
ATOM 2568 C C . PHE B 1 103 ? -9.547 -25.719 -17.891 1 96.88 103 PHE B C 1
ATOM 2570 O O . PHE B 1 103 ? -10.094 -25.703 -16.797 1 96.88 103 PHE B O 1
ATOM 2577 N N . VAL B 1 104 ? -10.141 -25.312 -18.953 1 94.81 104 VAL B N 1
ATOM 2578 C CA . VAL B 1 104 ? -11.414 -24.594 -18.938 1 94.81 104 VAL B CA 1
ATOM 2579 C C . VAL B 1 104 ? -12.508 -25.484 -19.516 1 94.81 104 VAL B C 1
ATOM 2581 O O . VAL B 1 104 ? -12.266 -26.234 -20.469 1 94.81 104 VAL B O 1
ATOM 2584 N N . ASN B 1 105 ? -13.625 -25.375 -18.844 1 92.38 105 ASN B N 1
ATOM 2585 C CA . ASN B 1 105 ? -14.852 -25.922 -19.406 1 92.38 105 ASN B CA 1
ATOM 2586 C C . ASN B 1 105 ? -15.859 -24.828 -19.734 1 92.38 105 ASN B C 1
ATOM 2588 O O . ASN B 1 105 ? -16.203 -24.031 -18.875 1 92.38 105 ASN B O 1
ATOM 2592 N N . GLN B 1 106 ? -16.109 -24.781 -20.953 1 87.44 106 GLN B N 1
ATOM 2593 C CA . GLN B 1 106 ? -17.031 -23.75 -21.406 1 87.44 106 GLN B CA 1
ATOM 2594 C C . GLN B 1 106 ? -18.484 -24.172 -21.125 1 87.44 106 GLN B C 1
ATOM 2596 O O . GLN B 1 106 ? -18.906 -25.25 -21.531 1 87.44 106 GLN B O 1
ATOM 2601 N N . ILE B 1 107 ? -19.203 -23.375 -20.344 1 86.44 107 ILE B N 1
ATOM 2602 C CA . ILE B 1 107 ? -20.594 -23.656 -20.031 1 86.44 107 ILE B CA 1
ATOM 2603 C C . ILE B 1 107 ? -21.516 -22.969 -21.047 1 86.44 107 ILE B C 1
ATOM 2605 O O . ILE B 1 107 ? -22.469 -23.562 -21.531 1 86.44 107 ILE B O 1
ATOM 2609 N N . SER B 1 108 ? -21.188 -21.734 -21.234 1 87.5 108 SER B N 1
ATOM 2610 C CA . SER B 1 108 ? -21.891 -20.953 -22.25 1 87.5 108 SER B CA 1
ATOM 2611 C C . SER B 1 108 ? -20.953 -19.969 -22.938 1 87.5 108 SER B C 1
ATOM 2613 O O . SER B 1 108 ? -19.75 -19.953 -22.672 1 87.5 108 SER B O 1
ATOM 2615 N N . HIS B 1 109 ? -21.516 -19.359 -23.969 1 82.62 109 HIS B N 1
ATOM 2616 C CA . HIS B 1 109 ? -20.703 -18.422 -24.734 1 82.62 109 HIS B CA 1
ATOM 2617 C C . HIS B 1 109 ? -20.094 -17.359 -23.828 1 82.62 109 HIS B C 1
ATOM 2619 O O . HIS B 1 109 ? -19.031 -16.812 -24.141 1 82.62 109 HIS B O 1
ATOM 2625 N N . LYS B 1 110 ? -20.828 -17.219 -22.641 1 80.94 110 LYS B N 1
ATOM 2626 C CA . LYS B 1 110 ? -20.375 -16.109 -21.797 1 80.94 110 LYS B CA 1
ATOM 2627 C C . LYS B 1 110 ? -19.828 -16.625 -20.469 1 80.94 110 LYS B C 1
ATOM 2629 O O . LYS B 1 110 ? -19.453 -15.828 -19.594 1 80.94 110 LYS B O 1
ATOM 2634 N N . SER B 1 111 ? -19.812 -17.984 -20.469 1 86.38 111 SER B N 1
ATOM 2635 C CA . SER B 1 111 ? -19.453 -18.5 -19.156 1 86.38 111 SER B CA 1
ATOM 2636 C C . SER B 1 111 ? -18.547 -19.719 -19.266 1 86.38 111 SER B C 1
ATOM 2638 O O . SER B 1 111 ? -18.719 -20.547 -20.172 1 86.38 111 SER B O 1
ATOM 2640 N N . TYR B 1 112 ? -17.516 -19.625 -18.547 1 89.38 112 TYR B N 1
ATOM 2641 C CA . TYR B 1 112 ? -16.609 -20.766 -18.438 1 89.38 112 TYR B CA 1
ATOM 2642 C C . TYR B 1 112 ? -16.188 -20.969 -16.984 1 89.38 112 TYR B C 1
ATOM 2644 O O . TYR B 1 112 ? -16.391 -20.094 -16.141 1 89.38 112 TYR B O 1
ATOM 2652 N N . PHE B 1 113 ? -15.789 -22.172 -16.75 1 91.94 113 PHE B N 1
ATOM 2653 C CA . PHE B 1 113 ? -15.172 -22.406 -15.445 1 91.94 113 PHE B CA 1
ATOM 2654 C C . PHE B 1 113 ? -13.898 -23.219 -15.594 1 91.94 113 PHE B C 1
ATOM 2656 O O . PHE B 1 113 ? -13.773 -24.031 -16.516 1 91.94 113 PHE B O 1
ATOM 2663 N N . CYS B 1 114 ? -12.984 -22.938 -14.844 1 94.69 114 CYS B N 1
ATOM 2664 C CA . CYS B 1 114 ? -11.703 -23.641 -14.812 1 94.69 114 CYS B CA 1
ATOM 2665 C C . CYS B 1 114 ? -11.656 -24.641 -13.664 1 94.69 114 CYS B C 1
ATOM 2667 O O . CYS B 1 114 ? -12.242 -24.406 -12.602 1 94.69 114 CYS B O 1
ATOM 2669 N N . LEU B 1 115 ? -11.055 -25.734 -14 1 96.75 115 LEU B N 1
ATOM 2670 C CA . LEU B 1 115 ? -10.875 -26.719 -12.945 1 96.75 115 LEU B CA 1
ATOM 2671 C C . LEU B 1 115 ? -9.547 -27.453 -13.117 1 96.75 115 LEU B C 1
ATOM 2673 O O . LEU B 1 115 ? -9.32 -28.094 -14.141 1 96.75 115 LEU B O 1
ATOM 2677 N N . VAL B 1 116 ? -8.695 -27.328 -12.133 1 98 116 VAL B N 1
ATOM 2678 C CA . VAL B 1 116 ? -7.445 -28.078 -12.047 1 98 116 VAL B CA 1
ATOM 2679 C C . VAL B 1 116 ? -6.906 -28.031 -10.625 1 98 116 VAL B C 1
ATOM 2681 O O . VAL B 1 116 ? -7.117 -27.047 -9.906 1 98 116 VAL B O 1
ATOM 2684 N N . TYR B 1 117 ? -6.34 -29.062 -10.172 1 98.31 117 TYR B N 1
ATOM 2685 C CA . TYR B 1 117 ? -5.719 -29.156 -8.852 1 98.31 117 TYR B CA 1
ATOM 2686 C C . TYR B 1 117 ? -4.215 -29.344 -8.969 1 98.31 117 TYR B C 1
ATOM 2688 O O . TYR B 1 117 ? -3.746 -30.406 -9.398 1 98.31 117 TYR B O 1
ATOM 2696 N N . ILE B 1 118 ? -3.488 -28.375 -8.688 1 98.69 118 ILE B N 1
ATOM 2697 C CA . ILE B 1 118 ? -2.033 -28.469 -8.672 1 98.69 118 ILE B CA 1
ATOM 2698 C C . ILE B 1 118 ? -1.505 -28.078 -7.297 1 98.69 118 ILE B C 1
ATOM 2700 O O . ILE B 1 118 ? -1.504 -26.906 -6.934 1 98.69 118 ILE B O 1
ATOM 2704 N N . THR B 1 119 ? -1.081 -29.016 -6.508 1 98.75 119 THR B N 1
ATOM 2705 C CA . THR B 1 119 ? -0.709 -28.719 -5.129 1 98.75 119 THR B CA 1
ATOM 2706 C C . THR B 1 119 ? 0.592 -29.422 -4.754 1 98.75 119 THR B C 1
ATOM 2708 O O . THR B 1 119 ? 0.824 -30.562 -5.152 1 98.75 119 THR B O 1
ATOM 2711 N N . GLY B 1 120 ? 1.405 -28.719 -4.094 1 98.69 120 GLY B N 1
ATOM 2712 C CA . GLY B 1 120 ? 2.648 -29.297 -3.615 1 98.69 120 GLY B CA 1
ATOM 2713 C C . GLY B 1 120 ? 3.592 -29.703 -4.734 1 98.69 120 GLY B C 1
ATOM 2714 O O . GLY B 1 120 ? 4.281 -30.719 -4.645 1 98.69 120 GLY B O 1
ATOM 2715 N N . CYS B 1 121 ? 3.613 -28.984 -5.785 1 98.88 121 CYS B N 1
ATOM 2716 C CA . CYS B 1 121 ? 4.398 -29.359 -6.953 1 98.88 121 CYS B CA 1
ATOM 2717 C C . CYS B 1 121 ? 5.578 -28.422 -7.148 1 98.88 121 CYS B C 1
ATOM 2719 O O . CYS B 1 121 ? 5.559 -27.281 -6.668 1 98.88 121 CYS B O 1
ATOM 2721 N N . ASN B 1 122 ? 6.637 -28.891 -7.727 1 98.88 122 ASN B N 1
ATOM 2722 C CA . ASN B 1 122 ? 7.715 -28.062 -8.258 1 98.88 122 ASN B CA 1
ATOM 2723 C C . ASN B 1 122 ? 7.43 -27.609 -9.688 1 98.88 122 ASN B C 1
ATOM 2725 O O . ASN B 1 122 ? 7.57 -28.391 -10.625 1 98.88 122 ASN B O 1
ATOM 2729 N N . LEU B 1 123 ? 7.051 -26.359 -9.844 1 98.69 123 LEU B N 1
ATOM 2730 C CA . LEU B 1 123 ? 6.719 -25.828 -11.156 1 98.69 123 LEU B CA 1
ATOM 2731 C C . LEU B 1 123 ? 7.797 -24.859 -11.625 1 98.69 123 LEU B C 1
ATOM 2733 O O . LEU B 1 123 ? 7.527 -23.953 -12.43 1 98.69 123 LEU B O 1
ATOM 2737 N N . SER B 1 124 ? 9.008 -25.016 -11.07 1 98.44 124 SER B N 1
ATOM 2738 C CA . SER B 1 124 ? 10.102 -24.141 -11.461 1 98.44 124 SER B CA 1
ATOM 2739 C C . SER B 1 124 ? 10.367 -24.219 -12.961 1 98.44 124 SER B C 1
ATOM 2741 O O . SER B 1 124 ? 10.422 -25.312 -13.531 1 98.44 124 SER B O 1
ATOM 2743 N N . TYR B 1 125 ? 10.398 -23.062 -13.609 1 97.81 125 TYR B N 1
ATOM 2744 C CA . TYR B 1 125 ? 10.797 -22.906 -15.008 1 97.81 125 TYR B CA 1
ATOM 2745 C C . TYR B 1 125 ? 9.75 -23.516 -15.938 1 97.81 125 TYR B C 1
ATOM 2747 O O . TYR B 1 125 ? 10.055 -23.859 -17.078 1 97.81 125 TYR B O 1
ATOM 2755 N N . THR B 1 126 ? 8.57 -23.688 -15.422 1 98.19 126 THR B N 1
ATOM 2756 C CA . THR B 1 126 ? 7.477 -24.141 -16.281 1 98.19 126 THR B CA 1
ATOM 2757 C C . THR B 1 126 ? 6.984 -23 -17.172 1 98.19 126 THR B C 1
ATOM 2759 O O . THR B 1 126 ? 7.309 -21.828 -16.922 1 98.19 126 THR B O 1
ATOM 2762 N N . ASP B 1 127 ? 6.297 -23.344 -18.172 1 98.12 127 ASP B N 1
ATOM 2763 C CA . ASP B 1 127 ? 5.703 -22.375 -19.078 1 98.12 127 ASP B CA 1
ATOM 2764 C C . ASP B 1 127 ? 4.18 -22.391 -18.984 1 98.12 127 ASP B C 1
ATOM 2766 O O . ASP B 1 127 ? 3.541 -23.344 -19.453 1 98.12 127 ASP B O 1
ATOM 2770 N N . PHE B 1 128 ? 3.596 -21.359 -18.391 1 97.56 128 PHE B N 1
ATOM 2771 C CA . PHE B 1 128 ? 2.154 -21.172 -18.25 1 97.56 128 PHE B CA 1
ATOM 2772 C C . PHE B 1 128 ? 1.699 -19.922 -19 1 97.56 128 PHE B C 1
ATOM 2774 O O . PHE B 1 128 ? 0.711 -19.297 -18.609 1 97.56 128 PHE B O 1
ATOM 2781 N N . GLU B 1 129 ? 2.48 -19.547 -20 1 97.19 129 GLU B N 1
ATOM 2782 C CA . GLU B 1 129 ? 2.174 -18.312 -20.719 1 97.19 129 GLU B CA 1
ATOM 2783 C C . GLU B 1 129 ? 0.731 -18.312 -21.219 1 97.19 129 GLU B C 1
ATOM 2785 O O . GLU B 1 129 ? 0.272 -19.297 -21.812 1 97.19 129 GLU B O 1
ATOM 2790 N N . LYS B 1 130 ? -0.091 -17.266 -20.922 1 96.44 130 LYS B N 1
ATOM 2791 C CA . LYS B 1 130 ? -1.439 -16.984 -21.422 1 96.44 130 LYS B CA 1
ATOM 2792 C C . LYS B 1 130 ? -2.434 -18.031 -20.906 1 96.44 130 LYS B C 1
ATOM 2794 O O . LYS B 1 130 ? -3.527 -18.156 -21.469 1 96.44 130 LYS B O 1
ATOM 2799 N N . GLN B 1 131 ? -2.02 -18.688 -19.844 1 95.75 131 GLN B N 1
ATOM 2800 C CA . GLN B 1 131 ? -2.893 -19.719 -19.312 1 95.75 131 GLN B CA 1
ATOM 2801 C C . GLN B 1 131 ? -3.986 -19.125 -18.422 1 95.75 131 GLN B C 1
ATOM 2803 O O . GLN B 1 131 ? -3.76 -18.125 -17.734 1 95.75 131 GLN B O 1
ATOM 2808 N N . CYS B 1 132 ? -5.113 -19.812 -18.453 1 95.12 132 CYS B N 1
ATOM 2809 C CA . CYS B 1 132 ? -6.242 -19.422 -17.609 1 95.12 132 CYS B CA 1
ATOM 2810 C C . CYS B 1 132 ? -6.504 -20.484 -16.547 1 95.12 132 CYS B C 1
ATOM 2812 O O . CYS B 1 132 ? -7.074 -21.531 -16.828 1 95.12 132 CYS B O 1
ATOM 2814 N N . ILE B 1 133 ? -6.086 -20.234 -15.422 1 96.75 133 ILE B N 1
ATOM 2815 C CA . ILE B 1 133 ? -6.281 -21.125 -14.281 1 96.75 133 ILE B CA 1
ATOM 2816 C C . ILE B 1 133 ? -6.914 -20.344 -13.125 1 96.75 133 ILE B C 1
ATOM 2818 O O . ILE B 1 133 ? -6.254 -20.062 -12.125 1 96.75 133 ILE B O 1
ATOM 2822 N N . GLU B 1 134 ? -8.164 -20.125 -13.219 1 97.31 134 GLU B N 1
ATOM 2823 C CA . GLU B 1 134 ? -8.891 -19.266 -12.273 1 97.31 134 GLU B CA 1
ATOM 2824 C C . GLU B 1 134 ? -9.719 -20.109 -11.305 1 97.31 134 GLU B C 1
ATOM 2826 O O . GLU B 1 134 ? -10.266 -21.141 -11.68 1 97.31 134 GLU B O 1
ATOM 2831 N N . LYS B 1 135 ? -9.82 -19.625 -10.047 1 97.69 135 LYS B N 1
ATOM 2832 C CA . LYS B 1 135 ? -10.625 -20.25 -9.008 1 97.69 135 LYS B CA 1
ATOM 2833 C C . LYS B 1 135 ? -10.242 -21.719 -8.812 1 97.69 135 LYS B C 1
ATOM 2835 O O . LYS B 1 135 ? -11.109 -22.594 -8.719 1 97.69 135 LYS B O 1
ATOM 2840 N N . CYS B 1 136 ? -8.93 -21.906 -8.844 1 98.38 136 CYS B N 1
ATOM 2841 C CA . CYS B 1 136 ? -8.422 -23.266 -8.711 1 98.38 136 CYS B CA 1
ATOM 2842 C C . CYS B 1 136 ? -7.547 -23.406 -7.473 1 98.38 136 CYS B C 1
ATOM 2844 O O . CYS B 1 136 ? -7.148 -22.406 -6.867 1 98.38 136 CYS B O 1
ATOM 2846 N N . ASP B 1 137 ? -7.32 -24.672 -7.07 1 98.25 137 ASP B N 1
ATOM 2847 C CA . ASP B 1 137 ? -6.418 -25 -5.973 1 98.25 137 ASP B CA 1
ATOM 2848 C C . ASP B 1 137 ? -4.977 -25.125 -6.465 1 98.25 137 ASP B C 1
ATOM 2850 O O . ASP B 1 137 ? -4.609 -26.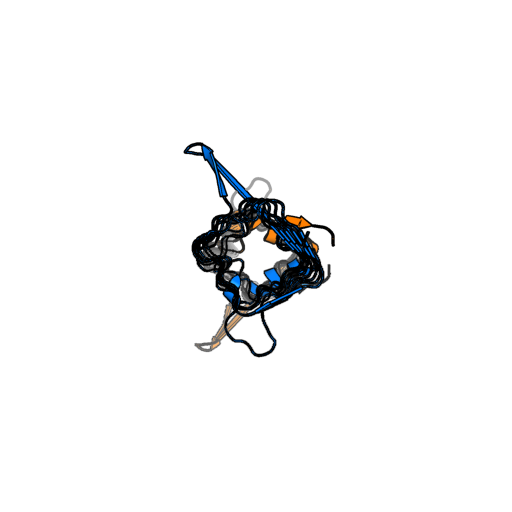125 -7.086 1 98.25 137 ASP B O 1
ATOM 2854 N N . LEU B 1 138 ? -4.16 -24.125 -6.109 1 98.62 138 LEU B N 1
ATOM 2855 C CA . LEU B 1 138 ? -2.783 -24.047 -6.578 1 98.62 138 LEU B CA 1
ATOM 2856 C C . LEU B 1 138 ? -1.831 -23.766 -5.418 1 98.62 138 LEU B C 1
ATOM 2858 O O . LEU B 1 138 ? -0.863 -23.016 -5.574 1 98.62 138 LEU B O 1
ATOM 2862 N N . PHE B 1 139 ? -2.143 -24.266 -4.234 1 98.56 139 PHE B N 1
ATOM 2863 C CA . PHE B 1 139 ? -1.368 -23.906 -3.055 1 98.56 139 PHE B CA 1
ATOM 2864 C C . PHE B 1 139 ? -0.135 -24.781 -2.92 1 98.56 139 PHE B C 1
ATOM 2866 O O . PHE B 1 139 ? -0.054 -25.844 -3.543 1 98.56 139 PHE B O 1
ATOM 2873 N N . GLU B 1 140 ? 0.863 -24.375 -2.215 1 98.75 140 GLU B N 1
ATOM 2874 C CA . GLU B 1 140 ? 2.072 -25.094 -1.834 1 98.75 140 GLU B CA 1
ATOM 2875 C C . GLU B 1 140 ? 2.906 -25.453 -3.059 1 98.75 140 GLU B C 1
ATOM 2877 O O . GLU B 1 140 ? 3.51 -26.531 -3.109 1 98.75 140 GLU B O 1
ATOM 2882 N N . ASN B 1 141 ? 2.891 -24.578 -4.082 1 98.81 141 ASN B N 1
ATOM 2883 C CA . ASN B 1 141 ? 3.668 -24.828 -5.293 1 98.81 141 ASN B CA 1
ATOM 2884 C C . ASN B 1 141 ? 4.895 -23.922 -5.359 1 98.81 141 ASN B C 1
ATOM 2886 O O . ASN B 1 141 ? 4.879 -22.797 -4.844 1 98.81 141 ASN B O 1
ATOM 2890 N N . ARG B 1 142 ? 5.926 -24.406 -5.949 1 98.75 142 ARG B N 1
ATOM 2891 C CA . ARG B 1 142 ? 7.094 -23.594 -6.289 1 98.75 142 ARG B CA 1
ATOM 2892 C C . ARG B 1 142 ? 7.008 -23.094 -7.727 1 98.75 142 ARG B C 1
ATOM 2894 O O . ARG B 1 142 ? 7.059 -23.875 -8.672 1 98.75 142 ARG B O 1
ATOM 2901 N N . TRP B 1 143 ? 6.902 -21.75 -7.922 1 98.38 143 TRP B N 1
ATOM 2902 C CA . TRP B 1 143 ? 6.715 -21.141 -9.242 1 98.38 143 TRP B CA 1
ATOM 2903 C C . TRP B 1 143 ? 7.98 -20.422 -9.695 1 98.38 143 TRP B C 1
ATOM 2905 O O . TRP B 1 143 ? 7.957 -19.672 -10.672 1 98.38 143 TRP B O 1
ATOM 2915 N N . THR B 1 144 ? 9.078 -20.656 -8.969 1 97.44 144 THR B N 1
ATOM 2916 C CA . THR B 1 144 ? 10.312 -19.922 -9.219 1 97.44 144 THR B CA 1
ATOM 2917 C C . THR B 1 144 ? 10.734 -20.078 -10.68 1 97.44 144 THR B C 1
ATOM 2919 O O . THR B 1 144 ? 10.906 -21.188 -11.172 1 97.44 144 THR B O 1
ATOM 2922 N N . GLY B 1 145 ? 10.844 -19 -11.359 1 97.19 145 GLY B N 1
ATOM 2923 C CA . GLY B 1 145 ? 11.336 -19.016 -12.727 1 97.19 145 GLY B CA 1
ATOM 2924 C C . GLY B 1 145 ? 10.273 -19.391 -13.742 1 97.19 145 GLY B C 1
ATOM 2925 O O . GLY B 1 145 ? 10.539 -19.422 -14.945 1 97.19 145 GLY B O 1
ATOM 2926 N N . ALA B 1 146 ? 9.133 -19.688 -13.32 1 98.12 146 ALA B N 1
ATOM 2927 C CA . ALA B 1 146 ? 8.062 -20.047 -14.242 1 98.12 146 ALA B CA 1
ATOM 2928 C C . ALA B 1 146 ? 7.68 -18.859 -15.125 1 98.12 146 ALA B C 1
ATOM 2930 O O . ALA B 1 146 ? 7.766 -17.703 -14.703 1 98.12 146 ALA B O 1
ATOM 2931 N N . ASN B 1 147 ? 7.383 -19.094 -16.391 1 98.31 147 ASN B N 1
ATOM 2932 C CA . ASN B 1 147 ? 6.812 -18.094 -17.281 1 98.31 147 ASN B CA 1
ATOM 2933 C C . ASN B 1 147 ? 5.305 -17.953 -17.078 1 98.31 147 ASN B C 1
ATOM 2935 O O . ASN B 1 147 ? 4.535 -18.797 -17.531 1 98.31 147 ASN B O 1
ATOM 2939 N N . LEU B 1 148 ? 4.883 -16.875 -16.484 1 98 148 LEU B N 1
ATOM 2940 C CA . LEU B 1 148 ? 3.475 -16.656 -16.156 1 98 148 LEU B CA 1
ATOM 2941 C C . LEU B 1 148 ? 2.924 -15.453 -16.922 1 98 148 LEU B C 1
ATOM 2943 O O . LEU B 1 148 ? 1.903 -14.883 -16.531 1 98 148 LEU B O 1
ATOM 2947 N N . GLN B 1 149 ? 3.641 -15.086 -18 1 97.88 149 GLN B N 1
ATOM 2948 C CA . GLN B 1 149 ? 3.264 -13.883 -18.75 1 97.88 149 GLN B CA 1
ATOM 2949 C C . GLN B 1 149 ? 1.833 -13.992 -19.266 1 97.88 149 GLN B C 1
ATOM 2951 O O . GLN B 1 149 ? 1.504 -14.914 -20.016 1 97.88 149 GLN B O 1
ATOM 2956 N N . LYS B 1 150 ? 0.932 -13.055 -18.859 1 97.19 150 LYS B N 1
ATOM 2957 C CA . LYS B 1 150 ? -0.451 -12.922 -19.312 1 97.19 150 LYS B CA 1
ATOM 2958 C C . LYS B 1 150 ? -1.302 -14.086 -18.828 1 97.19 150 LYS B C 1
ATOM 2960 O O . LYS B 1 150 ? -2.328 -14.406 -19.438 1 97.19 150 LYS B O 1
ATOM 2965 N N . ALA B 1 151 ? -0.84 -14.805 -17.828 1 97.44 151 ALA B N 1
ATOM 2966 C CA . ALA B 1 151 ? -1.674 -15.836 -17.203 1 97.44 151 ALA B CA 1
ATOM 2967 C C . ALA B 1 151 ? -2.676 -15.219 -16.234 1 97.44 151 ALA B C 1
ATOM 2969 O O . ALA B 1 151 ? -2.486 -14.086 -15.781 1 97.44 151 ALA B O 1
ATOM 2970 N N . SER B 1 152 ? -3.744 -15.891 -16.016 1 97.56 152 SER B N 1
ATOM 2971 C CA . SER B 1 152 ? -4.715 -15.461 -15.023 1 97.56 152 SER B CA 1
ATOM 2972 C C . SER B 1 152 ? -4.898 -16.531 -13.938 1 97.56 152 SER B C 1
ATOM 2974 O O . SER B 1 152 ? -5.27 -17.656 -14.234 1 97.56 152 SER B O 1
ATOM 2976 N N . PHE B 1 153 ? -4.625 -16.141 -12.758 1 98.19 153 PHE B N 1
ATOM 2977 C CA . PHE B 1 153 ? -4.859 -17 -11.602 1 98.19 153 PHE B CA 1
ATOM 2978 C C . PHE B 1 153 ? -5.984 -16.438 -10.742 1 98.19 153 PHE B C 1
ATOM 2980 O O . PHE B 1 153 ? -6.102 -16.797 -9.562 1 98.19 153 PHE B O 1
ATOM 2987 N N . LYS B 1 154 ? -6.828 -15.594 -11.352 1 98.06 154 LYS B N 1
ATOM 2988 C CA . LYS B 1 154 ? -7.863 -14.875 -10.617 1 98.06 154 LYS B CA 1
ATOM 2989 C C . LYS B 1 154 ? -8.672 -15.82 -9.734 1 98.06 154 LYS B C 1
ATOM 2991 O O . LYS B 1 154 ? -9.172 -16.844 -10.203 1 98.06 154 LYS B O 1
ATOM 2996 N N . GLY B 1 155 ? -8.664 -15.516 -8.461 1 98.25 155 GLY B N 1
ATOM 2997 C CA . GLY B 1 155 ? -9.508 -16.234 -7.52 1 98.25 155 GLY B CA 1
ATOM 2998 C C . GLY B 1 155 ? -8.906 -17.562 -7.062 1 98.25 155 GLY B C 1
ATOM 2999 O O . GLY B 1 155 ? -9.516 -18.297 -6.285 1 98.25 155 GLY B O 1
ATOM 3000 N N . SER B 1 156 ? -7.73 -17.844 -7.465 1 98.69 156 SER B N 1
ATOM 3001 C CA . SER B 1 156 ? -7.125 -19.125 -7.137 1 98.69 156 SER B CA 1
ATOM 3002 C C . SER B 1 156 ? -6.414 -19.078 -5.785 1 98.69 156 SER B C 1
ATOM 3004 O O . SER B 1 156 ? -6.094 -17.984 -5.289 1 98.69 156 SER B O 1
ATOM 3006 N N . ASP B 1 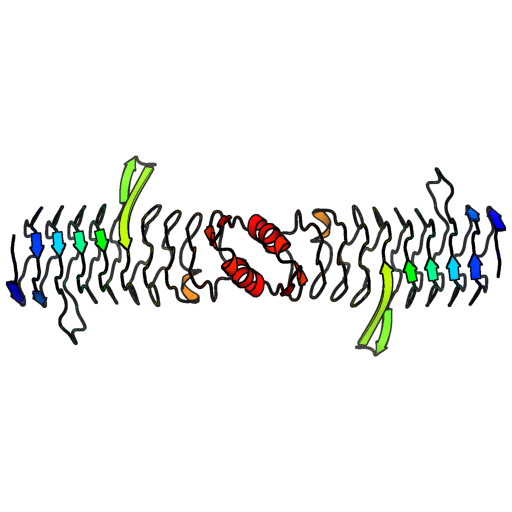157 ? -6.285 -20.203 -5.176 1 98.75 157 ASP B N 1
ATOM 3007 C CA . ASP B 1 157 ? -5.52 -20.344 -3.943 1 98.75 157 ASP B CA 1
ATOM 3008 C C . ASP B 1 157 ? -4.039 -20.578 -4.238 1 98.75 157 ASP B C 1
ATOM 3010 O O . ASP B 1 157 ? -3.643 -21.656 -4.668 1 98.75 157 ASP B O 1
ATOM 3014 N N . LEU B 1 158 ? -3.209 -19.578 -4.016 1 98.62 158 LEU B N 1
ATOM 3015 C CA . LEU B 1 158 ? -1.771 -19.656 -4.25 1 98.62 158 LEU B CA 1
ATOM 3016 C C . LEU B 1 158 ? -1.005 -19.672 -2.934 1 98.62 158 LEU B C 1
ATOM 3018 O O . LEU B 1 158 ? 0.2 -19.406 -2.908 1 98.62 158 LEU B O 1
ATOM 3022 N N . SER B 1 159 ? -1.763 -20 -1.804 1 98.31 159 SER B N 1
ATOM 3023 C CA . SER B 1 159 ? -1.162 -19.906 -0.477 1 98.31 159 SER B CA 1
ATOM 3024 C C . SER B 1 159 ? 0.056 -20.812 -0.357 1 98.31 159 SER B C 1
ATOM 3026 O O . SER B 1 159 ? 0.128 -21.859 -1.013 1 98.31 159 SER B O 1
ATOM 3028 N N . ARG B 1 160 ? 1.017 -20.422 0.398 1 98.19 160 ARG B N 1
ATOM 3029 C CA . ARG B 1 160 ? 2.24 -21.156 0.69 1 98.19 160 ARG B CA 1
ATOM 3030 C C . ARG B 1 160 ? 3.027 -21.438 -0.585 1 98.19 160 ARG B C 1
ATOM 3032 O O . ARG B 1 160 ? 3.74 -22.453 -0.67 1 98.19 160 ARG B O 1
ATOM 3039 N N . GLY B 1 161 ? 2.865 -20.578 -1.57 1 98.12 161 GLY B N 1
ATOM 3040 C CA . GLY B 1 161 ? 3.629 -20.688 -2.803 1 98.12 161 GLY B CA 1
ATOM 3041 C C . GLY B 1 161 ? 4.945 -19.938 -2.754 1 98.12 161 GLY B C 1
ATOM 3042 O O . GLY B 1 161 ? 5.168 -19.125 -1.854 1 98.12 161 GLY B O 1
ATOM 3043 N N . GLU B 1 162 ? 5.777 -20.312 -3.629 1 98.25 162 GLU B N 1
ATOM 3044 C CA . GLU B 1 162 ? 7.055 -19.625 -3.809 1 98.25 162 GLU B CA 1
ATOM 3045 C C . GLU B 1 162 ? 7.148 -18.984 -5.195 1 98.25 162 GLU B C 1
ATOM 3047 O O . GLU B 1 162 ? 7.016 -19.672 -6.207 1 98.25 162 GLU B O 1
ATOM 3052 N N . PHE B 1 163 ? 7.383 -17.719 -5.207 1 97.62 163 PHE B N 1
ATOM 3053 C CA . PHE B 1 163 ? 7.441 -16.984 -6.465 1 97.62 163 PHE B CA 1
ATOM 3054 C C . PHE B 1 163 ? 8.75 -16.219 -6.578 1 97.62 163 PHE B C 1
ATOM 3056 O O . PHE B 1 163 ? 9.352 -15.852 -5.566 1 97.62 163 PHE B O 1
ATOM 3063 N N . SER B 1 164 ? 9.141 -16.016 -7.824 1 96.06 164 SER B N 1
ATOM 3064 C CA . SER B 1 164 ? 10.211 -15.055 -8.086 1 96.06 164 SER B CA 1
ATOM 3065 C C . SER B 1 164 ? 9.68 -13.625 -8.102 1 96.06 164 SER B C 1
ATOM 3067 O O . SER B 1 164 ? 8.492 -13.406 -8.352 1 96.06 164 SER B O 1
ATOM 3069 N N . SER B 1 165 ? 10.547 -12.656 -7.82 1 93.56 165 SER B N 1
ATOM 3070 C CA . SER B 1 165 ? 10.164 -11.25 -7.766 1 93.56 165 SER B CA 1
ATOM 3071 C C . SER B 1 165 ? 9.539 -10.797 -9.078 1 93.56 165 SER B C 1
ATOM 3073 O O . SER B 1 165 ? 8.641 -9.945 -9.086 1 93.56 165 SER B O 1
ATOM 3075 N N . ASN B 1 166 ? 10.023 -11.383 -10.156 1 92 166 ASN B N 1
ATOM 3076 C CA . ASN B 1 166 ? 9.555 -10.953 -11.477 1 92 166 ASN B CA 1
ATOM 3077 C C . ASN B 1 166 ? 8.227 -11.602 -11.836 1 92 166 ASN B C 1
ATOM 3079 O O . ASN B 1 166 ? 7.602 -11.234 -12.836 1 92 166 ASN B O 1
ATOM 3083 N N . ASN B 1 167 ? 7.738 -12.523 -11.047 1 95.31 167 ASN B N 1
ATOM 3084 C CA . ASN B 1 167 ? 6.484 -13.211 -11.344 1 95.31 167 ASN B CA 1
ATOM 3085 C C . ASN B 1 167 ? 5.277 -12.312 -11.102 1 95.31 167 ASN B C 1
ATOM 3087 O O . ASN B 1 167 ? 4.297 -12.367 -11.844 1 95.31 167 ASN B O 1
ATOM 3091 N N . TRP B 1 168 ? 5.371 -11.453 -10.172 1 95.31 168 TRP B N 1
ATOM 3092 C CA . TRP B 1 168 ? 4.207 -10.766 -9.617 1 95.31 168 TRP B CA 1
ATOM 3093 C C . TRP B 1 168 ? 3.533 -9.898 -10.68 1 95.31 168 TRP B C 1
ATOM 3095 O O . TRP B 1 168 ? 2.32 -9.688 -10.633 1 95.31 168 TRP B O 1
ATOM 3105 N N . GLN B 1 169 ? 4.258 -9.445 -11.648 1 95.62 169 GLN B N 1
ATOM 3106 C CA . GLN B 1 169 ? 3.691 -8.547 -12.648 1 95.62 169 GLN B CA 1
ATOM 3107 C C . GLN B 1 169 ? 3.273 -9.305 -13.898 1 95.62 169 GLN B C 1
ATOM 3109 O O . GLN B 1 169 ? 2.834 -8.695 -14.883 1 95.62 169 GLN B O 1
ATOM 3114 N N . GLN B 1 170 ? 3.383 -10.57 -13.859 1 96.44 170 GLN B N 1
ATOM 3115 C CA . GLN B 1 170 ? 3.188 -11.352 -15.078 1 96.44 170 GLN B CA 1
ATOM 3116 C C . GLN B 1 170 ? 1.752 -11.859 -15.18 1 96.44 170 GLN B C 1
ATOM 3118 O O . GLN B 1 170 ? 1.285 -12.195 -16.266 1 96.44 170 GLN B O 1
ATOM 3123 N N . PHE B 1 171 ? 1.143 -11.977 -14.039 1 97.44 171 PHE B N 1
ATOM 3124 C CA . PHE B 1 171 ? -0.153 -12.641 -14.078 1 97.44 171 PHE B CA 1
ATOM 3125 C C . PHE B 1 171 ? -1.185 -11.867 -13.266 1 97.44 171 PHE B C 1
ATOM 3127 O O . PHE B 1 171 ? -0.828 -11.039 -12.422 1 97.44 171 PHE B O 1
ATOM 3134 N N . ASP B 1 172 ? -2.422 -12.117 -13.562 1 97.69 172 ASP B N 1
ATOM 3135 C CA . ASP B 1 172 ? -3.539 -11.531 -12.828 1 97.69 172 ASP B CA 1
ATOM 3136 C C . ASP B 1 172 ? -3.768 -12.258 -11.508 1 97.69 172 ASP B C 1
ATOM 3138 O O . ASP B 1 172 ? -4.043 -13.461 -11.492 1 97.69 172 ASP B O 1
ATOM 3142 N N . MET B 1 173 ? -3.717 -11.539 -10.391 1 97.56 173 MET B N 1
ATOM 3143 C CA . MET B 1 173 ? -3.793 -12.203 -9.086 1 97.56 173 MET B CA 1
ATOM 3144 C C . MET B 1 173 ? -5 -11.711 -8.297 1 97.56 173 MET B C 1
ATOM 3146 O O . MET B 1 173 ? -5.082 -11.922 -7.086 1 97.56 173 MET B O 1
ATOM 3150 N N . GLN B 1 174 ? -5.895 -11.016 -8.984 1 98 174 GLN B N 1
ATOM 3151 C CA . GLN B 1 174 ? -7.082 -10.539 -8.281 1 98 174 GLN B CA 1
ATOM 3152 C C . GLN B 1 174 ? -7.789 -11.68 -7.562 1 98 174 GLN B C 1
ATOM 3154 O O . GLN B 1 174 ? -7.918 -12.781 -8.109 1 98 174 GLN B O 1
ATOM 3159 N N . TYR B 1 175 ? -8.18 -11.484 -6.305 1 98.31 175 TYR B N 1
ATOM 3160 C CA . TYR B 1 175 ? -8.977 -12.375 -5.473 1 98.31 175 TYR B CA 1
ATOM 3161 C C . TYR B 1 175 ? -8.188 -13.625 -5.102 1 98.31 175 TYR B C 1
ATOM 3163 O O . TYR B 1 175 ? -8.75 -14.586 -4.57 1 98.31 175 TYR B O 1
ATOM 3171 N N . CYS B 1 176 ? -6.91 -13.664 -5.387 1 98.62 176 CYS B N 1
ATOM 3172 C CA . CYS B 1 176 ? -6.102 -14.828 -5.043 1 98.62 176 CYS B CA 1
ATOM 3173 C C . CYS B 1 176 ? -5.793 -14.859 -3.553 1 98.62 176 CYS B C 1
ATOM 3175 O O . CYS B 1 176 ? -5.895 -13.836 -2.875 1 98.62 176 CYS B O 1
ATOM 3177 N N . ASP B 1 177 ? -5.531 -15.984 -3.123 1 98.69 177 ASP B N 1
ATOM 3178 C CA . ASP B 1 177 ? -5 -16.172 -1.776 1 98.69 177 ASP B CA 1
ATOM 3179 C C . ASP B 1 177 ? -3.479 -16.297 -1.799 1 98.69 177 ASP B C 1
ATOM 3181 O O . ASP B 1 177 ? -2.943 -17.297 -2.291 1 98.69 177 ASP B O 1
ATOM 3185 N N . LEU B 1 178 ? -2.748 -15.352 -1.279 1 98.25 178 LEU B N 1
ATOM 3186 C CA . LEU B 1 178 ? -1.291 -15.375 -1.232 1 98.25 178 LEU B CA 1
ATOM 3187 C C . LEU B 1 178 ? -0.795 -15.555 0.199 1 98.25 178 LEU B C 1
ATOM 3189 O O . LEU B 1 178 ? 0.359 -15.242 0.504 1 98.25 178 LEU B O 1
ATOM 3193 N N . SER B 1 179 ? -1.708 -16.062 1.077 1 97.88 179 SER B N 1
ATOM 3194 C CA . SER B 1 179 ? -1.307 -16.25 2.467 1 97.88 179 SER B CA 1
ATOM 3195 C C . SER B 1 179 ? -0.058 -17.125 2.568 1 97.88 179 SER B C 1
ATOM 3197 O O . SER B 1 179 ? 0.081 -18.109 1.839 1 97.88 179 SER B O 1
ATOM 3199 N N . HIS B 1 180 ? 0.899 -16.703 3.398 1 97.38 180 HIS B N 1
ATOM 3200 C CA . HIS B 1 180 ? 2.105 -17.438 3.764 1 97.38 180 HIS B CA 1
ATOM 3201 C C . HIS B 1 180 ? 3.105 -17.453 2.613 1 97.38 180 HIS B C 1
ATOM 3203 O O . HIS B 1 180 ? 4.055 -18.25 2.625 1 97.38 180 HIS B O 1
ATOM 3209 N N . CYS B 1 181 ? 2.912 -16.688 1.609 1 97.06 181 CYS B N 1
ATOM 3210 C CA . CYS B 1 181 ? 3.916 -16.484 0.572 1 97.06 181 CYS B CA 1
ATOM 3211 C C . CYS B 1 181 ? 4.887 -15.367 0.96 1 97.06 181 CYS B C 1
ATOM 3213 O O . CYS B 1 181 ? 4.508 -14.43 1.661 1 97.06 181 CYS B O 1
ATOM 3215 N N . GLU B 1 182 ? 6.09 -15.539 0.603 1 95.69 182 GLU B N 1
ATOM 3216 C CA . GLU B 1 182 ? 7.016 -14.406 0.644 1 95.69 182 GLU B CA 1
ATOM 3217 C C . GLU B 1 182 ? 6.746 -13.438 -0.499 1 95.69 182 GLU B C 1
ATOM 3219 O O . GLU B 1 182 ? 6.805 -13.812 -1.671 1 95.69 182 GLU B O 1
ATOM 3224 N N . LEU B 1 183 ? 6.422 -12.219 -0.198 1 95.5 183 LEU B N 1
ATOM 3225 C CA . LEU B 1 183 ? 5.945 -11.281 -1.204 1 95.5 183 LEU B CA 1
ATOM 3226 C C . LEU B 1 183 ? 7.078 -10.375 -1.682 1 95.5 183 LEU B C 1
ATOM 3228 O O . LEU B 1 183 ? 6.832 -9.297 -2.227 1 95.5 183 LEU B O 1
ATOM 3232 N N . THR B 1 184 ? 8.281 -10.844 -1.515 1 91.31 184 THR B N 1
ATOM 3233 C CA . THR B 1 184 ? 9.43 -10.055 -1.938 1 91.31 184 THR B CA 1
ATOM 3234 C C . THR B 1 184 ? 9.305 -9.664 -3.41 1 91.31 184 THR B C 1
ATOM 3236 O O . THR B 1 184 ? 9.055 -10.523 -4.262 1 91.31 184 THR B O 1
ATOM 3239 N N . GLY B 1 185 ? 9.438 -8.383 -3.658 1 91.56 185 GLY B N 1
ATOM 3240 C CA . GLY B 1 185 ? 9.406 -7.902 -5.031 1 91.56 185 GLY B CA 1
ATOM 3241 C C . GLY B 1 185 ? 8.023 -7.473 -5.48 1 91.56 185 GLY B C 1
ATOM 3242 O O . GLY B 1 185 ? 7.871 -6.852 -6.535 1 91.56 185 GLY B O 1
ATOM 3243 N N . LEU B 1 186 ? 7.016 -7.82 -4.793 1 95.25 186 LEU B N 1
ATOM 3244 C CA . LEU B 1 186 ? 5.656 -7.402 -5.125 1 95.25 186 LEU B CA 1
ATOM 3245 C C . LEU B 1 186 ? 5.453 -5.922 -4.82 1 95.25 186 LEU B C 1
ATOM 3247 O O . LEU B 1 186 ? 5.504 -5.512 -3.662 1 95.25 186 LEU B O 1
ATOM 3251 N N . ASP B 1 187 ? 5.289 -5.148 -5.883 1 93.25 187 ASP B N 1
ATOM 3252 C CA . ASP B 1 187 ? 5 -3.725 -5.754 1 93.25 187 ASP B CA 1
ATOM 3253 C C . ASP B 1 187 ? 3.5 -3.455 -5.867 1 93.25 187 ASP B C 1
ATOM 3255 O O . ASP B 1 187 ? 2.928 -3.555 -6.957 1 93.25 187 ASP B O 1
ATOM 3259 N N . PRO B 1 188 ? 2.916 -3.105 -4.746 1 93.25 188 PRO B N 1
ATOM 3260 C CA . PRO B 1 188 ? 1.461 -2.939 -4.742 1 93.25 188 PRO B CA 1
ATOM 3261 C C . PRO B 1 188 ? 0.989 -1.839 -5.691 1 93.25 188 PRO B C 1
ATOM 3263 O O . PRO B 1 188 ? -0.202 -1.758 -6 1 93.25 188 PRO B O 1
ATOM 3266 N N . ARG B 1 189 ? 1.852 -0.953 -6.164 1 90.94 189 ARG B N 1
ATOM 3267 C CA . ARG B 1 189 ? 1.486 0.128 -7.074 1 90.94 189 ARG B CA 1
ATOM 3268 C C . ARG B 1 189 ? 1.386 -0.374 -8.508 1 90.94 189 ARG B C 1
ATOM 3270 O O . ARG B 1 189 ? 0.788 0.285 -9.367 1 90.94 189 ARG B O 1
ATOM 3277 N N . ARG B 1 190 ? 1.963 -1.534 -8.797 1 92.06 190 ARG B N 1
ATOM 3278 C CA . ARG B 1 190 ? 2.1 -1.997 -10.18 1 92.06 190 ARG B CA 1
ATOM 3279 C C . ARG B 1 190 ? 1.171 -3.176 -10.453 1 92.06 190 ARG B C 1
ATOM 3281 O O . ARG B 1 190 ? 1.071 -3.641 -11.586 1 92.06 190 ARG B O 1
ATOM 3288 N N . VAL B 1 191 ? 0.599 -3.701 -9.406 1 94.62 191 VAL B N 1
ATOM 3289 C CA . VAL B 1 191 ? -0.25 -4.875 -9.594 1 94.62 191 VAL B CA 1
ATOM 3290 C C . VAL B 1 191 ? -1.627 -4.617 -8.984 1 94.62 191 VAL B C 1
ATOM 3292 O O . VAL B 1 191 ? -1.771 -3.775 -8.094 1 94.62 191 VAL B O 1
ATOM 3295 N N . ASN B 1 192 ? -2.57 -5.219 -9.516 1 96.06 192 ASN B N 1
ATOM 3296 C CA . ASN B 1 192 ? -3.924 -5.152 -8.977 1 96.06 192 ASN B CA 1
ATOM 3297 C C . ASN B 1 192 ? -4.117 -6.129 -7.824 1 96.06 192 ASN B C 1
ATOM 3299 O O . ASN B 1 192 ? -4.141 -7.344 -8.031 1 96.06 192 ASN B O 1
ATOM 3303 N N . LEU B 1 193 ? -4.352 -5.688 -6.648 1 96.94 193 LEU B N 1
ATOM 3304 C CA . LEU B 1 193 ? -4.41 -6.52 -5.453 1 96.94 193 LEU B CA 1
ATOM 3305 C C . LEU B 1 193 ? -5.84 -6.645 -4.945 1 96.94 193 LEU B C 1
ATOM 3307 O O . LEU B 1 193 ? -6.07 -7.094 -3.82 1 96.94 193 LEU B O 1
ATOM 3311 N N . THR B 1 194 ? -6.742 -6.281 -5.801 1 97.25 194 THR B N 1
ATOM 3312 C CA . THR B 1 194 ? -8.141 -6.336 -5.383 1 97.25 194 THR B CA 1
ATOM 3313 C C . THR B 1 194 ? -8.508 -7.742 -4.926 1 97.25 194 THR B C 1
ATOM 3315 O O . THR B 1 194 ? -8.398 -8.703 -5.695 1 97.25 194 THR B O 1
ATOM 3318 N N . GLY B 1 195 ? -8.93 -7.84 -3.684 1 97.81 195 GLY B N 1
ATOM 3319 C CA . GLY B 1 195 ? -9.438 -9.102 -3.164 1 97.81 195 GLY B CA 1
ATOM 3320 C C . GLY B 1 195 ? -8.336 -10.07 -2.773 1 97.81 195 GLY B C 1
ATOM 3321 O O . GLY B 1 195 ? -8.609 -11.195 -2.352 1 97.81 195 GLY B O 1
ATOM 3322 N N . VAL B 1 196 ? -7.105 -9.727 -2.973 1 98.31 196 VAL B N 1
ATOM 3323 C CA . VAL B 1 196 ? -5.992 -10.609 -2.639 1 98.31 196 VAL B CA 1
ATOM 3324 C C . VAL B 1 196 ? -5.926 -10.812 -1.127 1 98.31 196 VAL B C 1
ATOM 3326 O O . VAL B 1 196 ? -6.066 -9.852 -0.362 1 98.31 196 VAL B O 1
ATOM 3329 N N . LYS B 1 197 ? -5.766 -11.969 -0.721 1 98.19 197 LYS B N 1
ATOM 3330 C CA . LYS B 1 197 ? -5.684 -12.312 0.696 1 98.19 197 LYS B CA 1
ATOM 3331 C C . LYS B 1 197 ? -4.234 -12.523 1.123 1 98.19 197 LYS B C 1
ATOM 3333 O O . LYS B 1 197 ? -3.469 -13.195 0.429 1 98.19 197 LYS B O 1
ATOM 3338 N N . ILE B 1 198 ? -3.84 -11.969 2.25 1 97.62 198 ILE B N 1
ATOM 3339 C CA . ILE B 1 198 ? -2.521 -12.164 2.842 1 97.62 198 ILE B CA 1
ATOM 3340 C C . ILE B 1 198 ? -2.658 -12.383 4.348 1 97.62 198 ILE B C 1
ATOM 3342 O O . ILE B 1 198 ? -3.732 -12.172 4.914 1 97.62 198 ILE B O 1
ATOM 3346 N N . CYS B 1 199 ? -1.597 -12.852 4.891 1 95.38 199 CYS B N 1
ATOM 3347 C CA . CYS B 1 199 ? -1.597 -12.953 6.344 1 95.38 199 CYS B CA 1
ATOM 3348 C C . CYS B 1 199 ? -1.031 -11.688 6.984 1 95.38 199 CYS B C 1
ATOM 3350 O O . CYS B 1 199 ? -0.454 -10.844 6.297 1 95.38 199 CYS B O 1
ATOM 3352 N N . ASP B 1 200 ? -1.107 -11.539 8.344 1 92.06 200 ASP B N 1
ATOM 3353 C CA . ASP B 1 200 ? -0.792 -10.336 9.109 1 92.06 200 ASP B CA 1
ATOM 3354 C C . ASP B 1 200 ? 0.664 -9.922 8.906 1 92.06 200 ASP B C 1
ATOM 3356 O O . ASP B 1 200 ? 0.952 -8.75 8.656 1 92.06 200 ASP B O 1
ATOM 3360 N N . TRP B 1 201 ? 1.525 -10.875 9.047 1 89.31 201 TRP B N 1
ATOM 3361 C CA . TRP B 1 201 ? 2.945 -10.547 9.023 1 89.31 201 TRP B CA 1
ATOM 3362 C C . TRP B 1 201 ? 3.363 -10.047 7.645 1 89.31 201 TRP B C 1
ATOM 3364 O O . TRP B 1 201 ? 4.395 -9.383 7.504 1 89.31 201 TRP B O 1
ATOM 3374 N N . GLN B 1 202 ? 2.525 -10.367 6.578 1 94.38 202 GLN B N 1
ATOM 3375 C CA . GLN B 1 202 ? 2.844 -9.977 5.211 1 94.38 202 GLN B CA 1
ATOM 3376 C C . GLN B 1 202 ? 2.547 -8.5 4.973 1 94.38 202 GLN B C 1
ATOM 3378 O O . GLN B 1 202 ? 3.012 -7.914 3.992 1 94.38 202 GLN B O 1
ATOM 3383 N N . GLN B 1 203 ? 1.791 -7.883 5.812 1 93.69 203 GLN B N 1
ATOM 3384 C CA . GLN B 1 203 ? 1.432 -6.477 5.664 1 93.69 203 GLN B CA 1
ATOM 3385 C C . GLN B 1 203 ? 2.674 -5.594 5.598 1 93.69 203 GLN B C 1
ATOM 3387 O O . GLN B 1 203 ? 2.777 -4.723 4.734 1 93.69 203 GLN B O 1
ATOM 3392 N N . GLU B 1 204 ? 3.572 -5.832 6.516 1 90.94 204 GLU B N 1
ATOM 3393 C CA . GLU B 1 204 ? 4.789 -5.027 6.582 1 90.94 204 GLU B CA 1
ATOM 3394 C C . GLU B 1 204 ? 5.594 -5.141 5.289 1 90.94 204 GLU B C 1
ATOM 3396 O O . GLU B 1 204 ? 6.191 -4.16 4.836 1 90.94 204 GLU B O 1
ATOM 3401 N N . GLN B 1 205 ? 5.605 -6.324 4.734 1 91.31 205 GLN B N 1
ATOM 3402 C CA . GLN B 1 205 ? 6.344 -6.535 3.492 1 91.31 205 GLN B CA 1
ATOM 3403 C C . GLN B 1 205 ? 5.789 -5.664 2.369 1 91.31 205 GLN B C 1
ATOM 3405 O O . GLN B 1 205 ? 6.551 -5.027 1.637 1 91.31 205 GLN B O 1
ATOM 3410 N N . LEU B 1 206 ? 4.5 -5.633 2.221 1 93.25 206 LEU B N 1
ATOM 3411 C CA . LEU B 1 206 ? 3.859 -4.836 1.184 1 93.25 206 LEU B CA 1
ATOM 3412 C C . LEU B 1 206 ? 4.086 -3.346 1.425 1 93.25 206 LEU B C 1
ATOM 3414 O O . LEU B 1 206 ? 4.406 -2.604 0.494 1 93.25 206 LEU B O 1
ATOM 3418 N N . LEU B 1 207 ? 3.959 -2.947 2.695 1 93.75 207 LEU B N 1
ATOM 3419 C CA . LEU B 1 207 ? 4.074 -1.533 3.035 1 93.75 207 LEU B CA 1
ATOM 3420 C C . LEU B 1 207 ? 5.516 -1.059 2.898 1 93.75 207 LEU B C 1
ATOM 3422 O O . LEU B 1 207 ? 5.762 0.099 2.549 1 93.75 207 LEU B O 1
ATOM 3426 N N . GLU B 1 208 ? 6.469 -1.941 3.166 1 92.38 208 GLU B N 1
ATOM 3427 C CA . GLU B 1 208 ? 7.879 -1.609 2.969 1 92.38 208 GLU B CA 1
ATOM 3428 C C . GLU B 1 208 ? 8.156 -1.204 1.524 1 92.38 208 GLU B C 1
ATOM 3430 O O . GLU B 1 208 ? 8.961 -0.31 1.268 1 92.38 208 GLU B O 1
ATOM 3435 N N . GLN B 1 209 ? 7.531 -1.899 0.671 1 91.94 209 GLN B N 1
ATOM 3436 C CA . GLN B 1 209 ? 7.699 -1.589 -0.745 1 91.94 209 GLN B CA 1
ATOM 3437 C C . GLN B 1 209 ? 7.203 -0.182 -1.063 1 91.94 209 GLN B C 1
ATOM 3439 O O . GLN B 1 209 ? 7.652 0.438 -2.029 1 91.94 209 GLN B O 1
ATOM 3444 N N . LEU B 1 210 ? 6.367 0.378 -0.264 1 93.5 210 LEU B N 1
ATOM 3445 C CA . LEU B 1 210 ? 5.836 1.726 -0.435 1 93.5 210 LEU B CA 1
ATOM 3446 C C . LEU B 1 210 ? 6.691 2.746 0.31 1 93.5 210 LEU B C 1
ATOM 3448 O O . LEU B 1 210 ? 6.438 3.951 0.228 1 93.5 210 LEU B O 1
ATOM 3452 N N . GLY B 1 211 ? 7.691 2.27 1.04 1 94.38 211 GLY B N 1
ATOM 3453 C CA . GLY B 1 211 ? 8.562 3.148 1.803 1 94.38 211 GLY B CA 1
ATOM 3454 C C . GLY B 1 211 ? 8.008 3.492 3.174 1 94.38 211 GLY B C 1
ATOM 3455 O O . GLY B 1 211 ? 8.516 4.395 3.844 1 94.38 211 GLY B O 1
ATOM 3456 N N . VAL B 1 212 ? 6.945 2.848 3.557 1 96.5 212 VAL B N 1
ATOM 3457 C CA . VAL B 1 212 ? 6.289 3.121 4.832 1 96.5 212 VAL B CA 1
ATOM 3458 C C . VAL B 1 212 ? 7.062 2.447 5.965 1 96.5 212 VAL B C 1
ATOM 3460 O O . VAL B 1 212 ? 7.551 1.324 5.809 1 96.5 212 VAL B O 1
ATOM 3463 N N . ILE B 1 213 ? 7.227 3.104 6.992 1 96.31 213 ILE B N 1
ATOM 3464 C CA . ILE B 1 213 ? 7.844 2.578 8.203 1 96.31 213 ILE B CA 1
ATOM 3465 C C . ILE B 1 213 ? 6.773 2.318 9.258 1 96.31 213 ILE B C 1
ATOM 3467 O O . ILE B 1 213 ? 6.016 3.223 9.617 1 96.31 213 ILE B O 1
ATOM 3471 N N . VAL B 1 214 ? 6.711 1.1 9.703 1 94.69 214 VAL B N 1
ATOM 3472 C CA . VAL B 1 214 ? 5.715 0.734 10.711 1 94.69 214 VAL B CA 1
ATOM 3473 C C . VAL B 1 214 ? 6.359 0.73 12.094 1 94.69 214 VAL B C 1
ATOM 3475 O O . VAL B 1 214 ? 7.359 0.044 12.32 1 94.69 214 VAL B O 1
ATOM 3478 N N . LEU B 1 215 ? 5.812 1.539 12.922 1 91.69 215 LEU B N 1
ATOM 3479 C CA . LEU B 1 215 ? 6.289 1.631 14.305 1 91.69 215 LEU B CA 1
ATOM 3480 C C . LEU B 1 215 ? 5.367 0.867 15.25 1 91.69 215 LEU B C 1
ATOM 3482 O O . LEU B 1 215 ? 4.168 0.754 14.992 1 91.69 215 LEU B O 1
ATOM 3486 N N . PRO B 1 216 ? 6.004 0.181 16.344 1 85.19 216 PRO B N 1
ATOM 3487 C CA . PRO B 1 216 ? 5.164 -0.481 17.344 1 85.19 216 PRO B CA 1
ATOM 3488 C C . PRO B 1 216 ? 4.254 0.494 18.078 1 85.19 216 PRO B C 1
ATOM 3490 O O . PRO B 1 216 ? 4.637 1.642 18.328 1 85.19 216 PRO B O 1
ATOM 3493 N N . SER B 1 217 ? 2.875 0.253 18.062 1 75.75 217 SER B N 1
ATOM 3494 C CA . SER B 1 217 ? 1.961 1.138 18.781 1 75.75 217 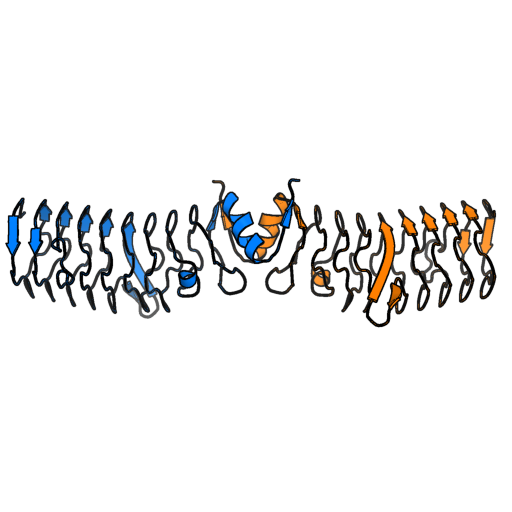SER B CA 1
ATOM 3495 C C . SER B 1 217 ? 2.244 1.133 20.281 1 75.75 217 SER B C 1
ATOM 3497 O O . SER B 1 217 ? 2.727 0.136 20.812 1 75.75 217 SER B O 1
#

Secondary structure (DSSP, 8-state):
-EES-EEES-B-TT-B-TT-EEES-EEES-B-TT-B-TT-EEES-B-S-TT-S---B-TT-B-TT-EEES-B-TT-B-TT-B-TTEEEES-B-TT-B-TT-B-EEEEETTEEEE-EEEES-B-TT-B-TT-B--S-B-TT-B-TT-B-TTEE-TT-B-TT-B--GGGTTTEE-TT-B-TT---TT--TTTS--TT-EEETTHHHHHHHHTT-EEEP-/-EES-EEES-B-TT-B-TT-EEES-EEES-B-TT-B-TT-EEES-B-S-TT-S---B-TT-B-TT-EEES-B-TT-B-TT-B-TTEEEES-B-TT-B-TT-B-EEEEETTEEEE-EEEES-B-TT-B-TT-B--S-B--S-B-TT-B-TTEE-TT-B-TT-B--TTTTTTEE-TT-B-TT---TT--TTTS--TT-EEETTHHHHHHHHTT-EEEP-

Solvent-accessible surface area (backbone atoms only — not comparable to full-atom values): 18953 Å² total; per-residue (Å²): 114,52,66,65,43,76,43,68,63,40,77,44,48,62,34,83,43,56,60,37,37,34,36,47,25,36,34,34,64,24,32,35,31,44,12,34,28,35,46,14,37,35,35,47,25,32,25,42,52,91,87,57,84,63,24,24,35,28,36,46,13,35,29,33,43,15,35,38,32,47,23,37,37,34,31,20,34,31,35,47,12,35,33,34,47,17,33,38,34,46,24,36,31,37,43,17,32,38,43,68,34,39,26,60,44,74,78,46,100,89,36,67,46,36,33,41,38,41,29,44,25,36,33,31,44,16,35,36,45,60,28,60,49,32,59,23,49,37,28,42,23,34,38,41,66,31,40,38,49,65,14,32,34,38,43,11,35,37,26,47,23,40,62,38,46,77,45,56,76,24,38,44,44,34,39,13,30,42,31,75,33,71,63,65,66,43,47,72,79,78,40,66,37,44,50,19,29,31,27,58,81,49,50,58,59,46,39,44,66,50,32,37,39,75,38,89,115,113,52,65,66,42,76,41,67,65,39,78,45,48,61,34,83,44,56,60,36,38,35,36,47,25,36,34,34,63,26,31,34,30,45,11,35,28,36,46,14,36,37,35,47,25,32,25,42,51,90,88,58,85,60,24,23,35,30,35,46,12,36,30,34,43,14,35,37,33,46,23,36,37,33,30,19,33,30,36,47,12,36,32,34,48,17,32,39,34,47,24,36,31,38,44,15,33,38,41,69,34,38,25,59,44,76,77,46,101,87,36,69,46,37,32,42,37,42,29,44,25,36,33,31,45,16,35,35,45,61,28,61,50,31,57,23,48,37,28,42,24,32,38,39,67,31,40,36,49,66,14,33,34,37,44,11,34,37,26,48,23,41,62,36,45,77,47,56,76,23,37,42,44,33,39,14,29,43,31,74,35,72,63,64,67,44,48,72,79,77,42,67,37,42,50,19,28,31,26,57,80,50,50,58,59,47,38,44,67,50,32,37,40,76,38,87,116

InterPro domains:
  IPR001646 Pentapeptide repeat [PF13599] (21-98)
  IPR051082 Pentapeptide repeat and BTB/POZ domain-containing protein [PTHR14136] (9-143)

Radius of gyration: 33.82 Å; Cα contacts (8 Å, |Δi|>4): 1465; chains: 2; bounding box: 44×101×62 Å